Protein AF-A0AAN6KWV3-F1 (afdb_monomer_lite)

Organism: NCBI:txid329885

Structure (mmCIF, N/CA/C/O backbone):
data_AF-A0AAN6KWV3-F1
#
_entry.id   AF-A0AAN6KWV3-F1
#
loop_
_atom_site.group_PDB
_atom_site.id
_atom_site.type_symbol
_atom_site.label_atom_id
_atom_site.label_alt_id
_atom_site.label_comp_id
_atom_site.label_asym_id
_atom_site.label_entity_id
_atom_site.label_seq_id
_atom_site.pdbx_PDB_ins_code
_atom_site.Cartn_x
_atom_site.Cartn_y
_atom_site.Cartn_z
_atom_site.occupancy
_atom_site.B_iso_or_equiv
_atom_site.auth_seq_id
_atom_site.auth_comp_id
_atom_site.auth_asym_id
_atom_site.auth_atom_id
_atom_site.pdbx_PDB_model_num
ATOM 1 N N . MET A 1 1 ? -2.845 -35.003 22.340 1.00 25.08 1 MET A N 1
ATOM 2 C CA . MET A 1 1 ? -4.164 -34.963 21.671 1.00 25.08 1 MET A CA 1
ATOM 3 C C . MET A 1 1 ? -4.259 -33.627 20.960 1.00 25.08 1 MET A C 1
ATOM 5 O O . MET A 1 1 ? -3.957 -32.627 21.593 1.00 25.08 1 MET A O 1
ATOM 9 N N . SER A 1 2 ? -4.572 -33.605 19.666 1.00 23.56 2 SER A N 1
ATOM 10 C CA . SER A 1 2 ? -4.627 -32.382 18.855 1.00 23.56 2 SER A CA 1
ATOM 11 C C . SER A 1 2 ? -6.036 -31.783 18.853 1.00 23.56 2 SER A C 1
ATOM 13 O O . SER A 1 2 ? -7.007 -32.484 18.571 1.00 23.56 2 SER A O 1
ATOM 15 N N . ALA A 1 3 ? -6.149 -30.488 19.152 1.00 20.36 3 ALA A N 1
ATOM 16 C CA . ALA A 1 3 ? -7.398 -29.748 18.998 1.00 20.36 3 ALA A CA 1
ATOM 17 C C . ALA A 1 3 ? -7.670 -29.451 17.504 1.00 20.36 3 ALA A C 1
ATOM 19 O O . ALA A 1 3 ? -6.722 -29.215 16.749 1.00 20.36 3 ALA A O 1
ATOM 20 N N . PRO A 1 4 ? -8.935 -29.469 17.043 1.00 21.05 4 PRO A N 1
ATOM 21 C CA . PRO A 1 4 ? -9.258 -29.260 15.635 1.00 21.05 4 PRO A CA 1
ATOM 22 C C . PRO A 1 4 ? -9.296 -27.769 15.272 1.00 21.05 4 PRO A C 1
ATOM 24 O O . PRO A 1 4 ? -10.223 -27.056 15.656 1.00 21.05 4 PRO A O 1
ATOM 27 N N . PHE A 1 5 ? -8.344 -27.315 14.452 1.00 26.03 5 PHE A N 1
ATOM 28 C CA . PHE A 1 5 ? -8.403 -25.996 13.811 1.00 26.03 5 PHE A CA 1
ATOM 29 C C . PHE A 1 5 ? -9.697 -25.859 12.987 1.00 26.03 5 PHE A C 1
ATOM 31 O O . PHE A 1 5 ? -9.907 -26.586 12.014 1.00 26.03 5 PHE A O 1
ATOM 38 N N . ARG A 1 6 ? -10.572 -24.920 13.369 1.00 21.39 6 ARG A N 1
ATOM 39 C CA . ARG A 1 6 ? -11.833 -24.613 12.672 1.00 21.39 6 ARG A CA 1
ATOM 40 C C . ARG A 1 6 ? -11.793 -23.227 12.031 1.00 21.39 6 ARG A C 1
ATOM 42 O O . ARG A 1 6 ? -12.441 -22.298 12.502 1.00 21.39 6 ARG A O 1
ATOM 49 N N . THR A 1 7 ? -11.098 -23.099 10.906 1.00 28.94 7 THR A N 1
ATOM 50 C CA . THR A 1 7 ? -11.314 -21.953 10.014 1.00 28.94 7 THR A CA 1
ATOM 51 C C . THR A 1 7 ? -12.609 -22.157 9.220 1.00 28.94 7 THR A C 1
ATOM 53 O O . THR A 1 7 ? -12.796 -23.178 8.554 1.00 28.94 7 THR A O 1
ATOM 56 N N . ARG A 1 8 ? -13.538 -21.196 9.302 1.00 24.11 8 ARG A N 1
ATOM 57 C CA . ARG A 1 8 ? -14.646 -21.075 8.338 1.00 24.11 8 ARG A CA 1
ATOM 58 C C . ARG A 1 8 ? -14.167 -20.275 7.127 1.00 24.11 8 ARG A C 1
ATOM 60 O O . ARG A 1 8 ? -13.301 -19.418 7.255 1.00 24.11 8 ARG A O 1
ATOM 67 N N . SER A 1 9 ? -14.699 -20.597 5.952 1.00 27.50 9 SER A N 1
ATOM 68 C CA . SER A 1 9 ? -14.242 -20.043 4.679 1.00 27.50 9 SER A CA 1
ATOM 69 C C . SER A 1 9 ? -14.632 -18.575 4.504 1.00 27.50 9 SER A C 1
ATOM 71 O O . SER A 1 9 ? -15.796 -18.210 4.667 1.00 27.50 9 SER A O 1
ATOM 73 N N . SER A 1 10 ? -13.683 -17.761 4.042 1.00 28.86 10 SER A N 1
ATOM 74 C CA . SER A 1 10 ? -13.902 -16.420 3.480 1.00 28.86 10 SER A CA 1
ATOM 75 C C . SER A 1 10 ? -14.487 -16.500 2.059 1.00 28.86 10 SER A C 1
ATOM 77 O O . SER A 1 10 ? -14.008 -15.859 1.123 1.00 28.86 10 SER A O 1
ATOM 79 N N . THR A 1 11 ? -15.523 -17.332 1.895 1.00 28.42 11 THR A N 1
ATOM 80 C CA . THR A 1 11 ? -16.142 -17.704 0.608 1.00 28.42 11 THR A CA 1
ATOM 81 C C . THR A 1 11 ? -16.482 -16.460 -0.215 1.00 28.42 11 THR A C 1
ATOM 83 O O . THR A 1 11 ? -16.059 -16.353 -1.361 1.00 28.42 11 THR A O 1
ATOM 86 N N . ASN A 1 12 ? -17.074 -15.447 0.436 1.00 29.11 12 ASN A N 1
ATOM 87 C CA . ASN A 1 12 ? -17.401 -14.139 -0.136 1.00 29.11 12 ASN A CA 1
ATOM 88 C C . ASN A 1 12 ? -16.248 -13.491 -0.927 1.00 29.11 12 ASN A C 1
ATOM 90 O O . ASN A 1 12 ? -16.492 -12.924 -1.989 1.00 29.11 12 ASN A O 1
ATOM 94 N N . PHE A 1 13 ? -15.002 -13.561 -0.444 1.00 30.19 13 PHE A N 1
ATOM 95 C CA . PHE A 1 13 ? -13.871 -12.879 -1.084 1.00 30.19 13 PHE A CA 1
ATOM 96 C C . PHE A 1 13 ? -13.353 -13.635 -2.315 1.00 30.19 13 PHE A C 1
ATOM 98 O O . PHE A 1 13 ? -13.108 -13.023 -3.355 1.00 30.19 13 PHE A O 1
ATOM 105 N N . VAL A 1 14 ? -13.241 -14.966 -2.230 1.00 31.20 14 VAL A N 1
ATOM 106 C CA . VAL A 1 14 ? -12.857 -15.809 -3.378 1.00 31.20 14 VAL A CA 1
ATOM 107 C C . VAL A 1 14 ? -13.941 -15.743 -4.457 1.00 31.20 14 VAL A C 1
ATOM 109 O O . VAL A 1 14 ? -13.634 -15.471 -5.620 1.00 31.20 14 VAL A O 1
ATOM 112 N N . ASP A 1 15 ? -15.208 -15.877 -4.059 1.00 27.94 15 ASP A N 1
ATOM 113 C CA . ASP A 1 15 ? -16.362 -15.793 -4.952 1.00 27.94 15 ASP A CA 1
ATOM 114 C C . ASP A 1 15 ? -16.468 -14.408 -5.609 1.00 27.94 15 ASP A C 1
ATOM 116 O O . ASP A 1 15 ? -16.688 -14.328 -6.817 1.00 27.94 15 ASP A O 1
ATOM 120 N N . MET A 1 16 ? -16.241 -13.305 -4.877 1.00 27.42 16 MET A N 1
ATOM 121 C CA . MET A 1 16 ? -16.195 -11.956 -5.464 1.00 27.42 16 MET A CA 1
ATOM 122 C C . MET A 1 16 ? -15.066 -11.804 -6.487 1.00 27.42 16 MET A C 1
ATOM 124 O O . MET A 1 16 ? -15.313 -11.322 -7.596 1.00 27.42 16 MET A O 1
ATOM 128 N N . CYS A 1 17 ? -13.838 -12.206 -6.144 1.00 28.77 17 CYS A N 1
ATOM 129 C CA . CYS A 1 17 ? -12.692 -12.083 -7.042 1.00 28.77 17 CYS A CA 1
ATOM 130 C C . CYS A 1 17 ? -12.889 -12.891 -8.333 1.00 28.77 17 CYS A C 1
ATOM 132 O O . CYS A 1 17 ? -12.623 -12.374 -9.423 1.00 28.77 17 CYS A O 1
ATOM 134 N N . VAL A 1 18 ? -13.405 -14.122 -8.247 1.00 32.72 18 VAL A N 1
ATOM 135 C CA . VAL A 1 18 ? -13.642 -14.944 -9.442 1.00 32.72 18 VAL A CA 1
ATOM 136 C C . VAL A 1 18 ? -14.901 -14.514 -10.201 1.00 32.72 18 VAL A C 1
ATOM 138 O O . VAL A 1 18 ? -14.870 -14.481 -11.429 1.00 32.72 18 VAL A O 1
ATOM 141 N N . ALA A 1 19 ? -15.978 -14.083 -9.536 1.00 27.95 19 ALA A N 1
ATOM 142 C CA . ALA A 1 19 ? -17.151 -13.535 -10.223 1.00 27.95 19 ALA A CA 1
ATOM 143 C C . ALA A 1 19 ? -16.825 -12.240 -10.990 1.00 27.95 19 ALA A C 1
ATOM 145 O O . ALA A 1 19 ? -17.370 -12.018 -12.073 1.00 27.95 19 ALA A O 1
ATOM 146 N N . ALA A 1 20 ? -15.913 -11.405 -10.478 1.00 27.39 20 ALA A N 1
ATOM 147 C CA . ALA A 1 20 ? -15.406 -10.235 -11.195 1.00 27.39 20 ALA A CA 1
ATOM 148 C C . ALA A 1 20 ? -14.573 -10.624 -12.434 1.00 27.39 20 ALA A C 1
ATOM 150 O O . ALA A 1 20 ? -14.723 -10.003 -13.486 1.00 27.39 20 ALA A O 1
ATOM 151 N N . LEU A 1 21 ? -13.746 -11.674 -12.342 1.00 30.25 21 LEU A N 1
ATOM 152 C CA . LEU A 1 21 ? -12.979 -12.209 -13.477 1.00 30.25 21 LEU A CA 1
ATOM 153 C C . LEU A 1 21 ? -13.886 -12.848 -14.547 1.00 30.25 21 LEU A C 1
ATOM 155 O O . LEU A 1 21 ? -13.752 -12.544 -15.732 1.00 30.25 21 LEU A O 1
ATOM 159 N N . MET A 1 22 ? -14.841 -13.690 -14.142 1.00 30.30 22 MET A N 1
ATOM 160 C CA . MET A 1 22 ? -15.710 -14.444 -15.056 1.00 30.30 22 MET A CA 1
ATOM 161 C C . MET A 1 22 ? -16.705 -13.565 -15.824 1.00 30.30 22 MET A C 1
ATOM 163 O O . MET A 1 22 ? -17.039 -13.882 -16.962 1.00 30.30 22 MET A O 1
ATOM 167 N N . ARG A 1 23 ? -17.124 -12.412 -15.279 1.00 30.92 23 ARG A N 1
ATOM 168 C CA . ARG A 1 23 ? -17.976 -11.438 -16.000 1.00 30.92 23 ARG A CA 1
ATOM 169 C C . ARG A 1 23 ? -17.324 -10.847 -17.262 1.00 30.92 23 ARG A C 1
ATOM 171 O O . ARG A 1 23 ? -18.017 -10.196 -18.039 1.00 30.92 23 ARG A O 1
ATOM 178 N N . GLY A 1 24 ? -16.023 -11.062 -17.473 1.00 28.41 24 GLY A N 1
ATOM 179 C CA . GLY A 1 24 ? -15.301 -10.681 -18.691 1.00 28.41 24 GLY A CA 1
ATOM 180 C C . GLY A 1 24 ? -15.072 -11.810 -19.706 1.00 28.41 24 GLY A C 1
ATOM 181 O O . GLY A 1 24 ? -14.440 -11.549 -20.730 1.00 28.41 24 GLY A O 1
ATOM 182 N N . VAL A 1 25 ? -15.527 -13.044 -19.444 1.00 26.61 25 VAL A N 1
ATOM 183 C CA . VAL A 1 25 ? -15.195 -14.229 -20.258 1.00 26.61 25 VAL A CA 1
ATOM 184 C C . VAL A 1 25 ? -16.461 -14.938 -20.742 1.00 26.61 25 VAL A C 1
ATOM 186 O O . VAL A 1 25 ? -17.114 -15.660 -19.995 1.00 26.61 25 VAL A O 1
ATOM 189 N N . ASP A 1 26 ? -16.780 -14.777 -22.026 1.00 25.11 26 ASP A N 1
ATOM 190 C CA . ASP A 1 26 ? -17.778 -15.612 -22.698 1.00 25.11 26 ASP A CA 1
ATOM 191 C C . ASP A 1 26 ? -17.198 -17.016 -22.950 1.00 25.11 26 ASP A C 1
ATOM 193 O O . ASP A 1 26 ? -16.242 -17.190 -23.711 1.00 25.11 26 ASP A O 1
ATOM 197 N N . LEU A 1 27 ? -17.780 -18.016 -22.285 1.00 28.33 27 LEU A N 1
ATOM 198 C CA . LEU A 1 27 ? -17.386 -19.425 -22.352 1.00 28.33 27 LEU A CA 1
ATOM 199 C C . LEU A 1 27 ? -18.223 -20.240 -23.366 1.00 28.33 27 LEU A C 1
ATOM 201 O O . LEU A 1 27 ? -18.136 -21.467 -23.375 1.00 28.33 27 LEU A O 1
ATOM 205 N N . SER A 1 28 ? -19.044 -19.598 -24.210 1.00 25.00 28 SER A N 1
ATOM 206 C CA . SER A 1 28 ? -20.184 -20.241 -24.891 1.00 25.00 28 SER A CA 1
ATOM 207 C C . SER A 1 28 ? -20.165 -20.252 -26.436 1.00 25.00 28 SER A C 1
ATOM 209 O O . SER A 1 28 ? -21.210 -20.109 -27.069 1.00 25.00 28 SER A O 1
ATOM 211 N N . SER A 1 29 ? -19.012 -20.464 -27.099 1.00 23.08 29 SER A N 1
ATOM 212 C CA . SER A 1 29 ? -18.981 -20.621 -28.580 1.00 23.08 29 SER A CA 1
ATOM 213 C C . SER A 1 29 ? -17.796 -21.394 -29.193 1.00 23.08 29 SER A C 1
ATOM 215 O O . SER A 1 29 ? -16.668 -20.896 -29.245 1.00 23.08 29 SER A O 1
ATOM 217 N N . PRO A 1 30 ? -18.081 -22.571 -29.782 1.00 23.31 30 PRO A N 1
ATOM 218 C CA . PRO A 1 30 ? -17.544 -22.987 -31.096 1.00 23.31 30 PRO A CA 1
ATOM 219 C C . PRO A 1 30 ? -18.640 -23.615 -32.016 1.00 23.31 30 PRO A C 1
ATOM 221 O O . PRO A 1 30 ? -19.691 -23.974 -31.486 1.00 23.31 30 PRO A O 1
ATOM 224 N N . PRO A 1 31 ? -18.435 -23.863 -33.341 1.00 31.06 31 PRO A N 1
ATOM 225 C CA . PRO A 1 31 ? -17.299 -23.521 -34.221 1.00 31.06 31 PRO A CA 1
ATOM 226 C C . PRO A 1 31 ? -17.649 -22.877 -35.611 1.00 31.06 31 PRO A C 1
ATOM 228 O O . PRO A 1 31 ? -18.510 -23.369 -36.327 1.00 31.06 31 PRO A O 1
ATOM 231 N N . ILE A 1 32 ? -16.816 -21.920 -36.072 1.00 22.83 32 ILE A N 1
ATOM 232 C CA . ILE A 1 32 ? -16.518 -21.544 -37.495 1.00 22.83 32 ILE A CA 1
ATOM 233 C C . ILE A 1 32 ? -17.623 -20.832 -38.350 1.00 22.83 32 ILE A C 1
ATOM 235 O O . ILE A 1 32 ? -18.804 -21.140 -38.272 1.00 22.83 32 ILE A O 1
ATOM 239 N N . THR A 1 33 ? -17.174 -19.957 -39.280 1.00 19.20 33 THR A N 1
ATOM 240 C CA . THR A 1 33 ? -17.884 -19.296 -40.427 1.00 19.20 33 THR A CA 1
ATOM 241 C C . THR A 1 33 ? -18.504 -17.907 -40.134 1.00 19.20 33 THR A C 1
ATOM 243 O O . THR A 1 33 ? -19.540 -17.810 -39.496 1.00 19.20 33 THR A O 1
ATOM 246 N N . LEU A 1 34 ? -17.806 -16.785 -40.405 1.00 20.34 34 LEU A N 1
ATOM 247 C CA . LEU A 1 34 ? -17.826 -15.955 -41.648 1.00 20.34 34 LEU A CA 1
ATOM 248 C C . LEU A 1 34 ? -19.203 -15.344 -41.993 1.00 20.34 34 LEU A C 1
ATOM 250 O O . LEU A 1 34 ? -20.150 -16.074 -42.257 1.00 20.34 34 LEU A O 1
ATOM 254 N N . THR A 1 35 ? -19.360 -14.013 -42.069 1.00 20.00 35 THR A N 1
ATOM 255 C CA . THR A 1 35 ? -19.147 -13.159 -43.279 1.00 20.00 35 THR A CA 1
ATOM 256 C C . THR A 1 35 ? -19.305 -11.678 -42.836 1.00 20.00 35 THR A C 1
ATOM 258 O O . THR A 1 35 ? -20.162 -11.408 -42.003 1.00 20.00 35 THR A O 1
ATOM 261 N N . LEU A 1 36 ? -18.363 -10.748 -43.095 1.00 19.75 36 LEU A N 1
ATOM 262 C CA . LEU A 1 36 ? -18.353 -9.722 -44.179 1.00 19.75 36 LEU A CA 1
ATOM 263 C C . LEU A 1 36 ? -19.714 -9.014 -44.422 1.00 19.75 36 LEU A C 1
ATOM 265 O O . LEU A 1 36 ? -20.759 -9.637 -44.328 1.00 19.75 36 LEU A O 1
ATOM 269 N N . ILE A 1 37 ? -19.815 -7.719 -44.750 1.00 20.75 37 ILE A N 1
ATOM 270 C CA . ILE A 1 37 ? -18.869 -6.683 -45.243 1.00 20.75 37 ILE A CA 1
ATOM 271 C C . ILE A 1 37 ? -19.105 -5.366 -44.425 1.00 20.75 37 ILE A C 1
ATOM 273 O O . ILE A 1 37 ? -19.799 -5.436 -43.419 1.00 20.75 37 ILE A O 1
ATOM 277 N N . SER A 1 38 ? -18.620 -4.132 -44.670 1.00 20.22 38 SER A N 1
ATOM 278 C CA . SER A 1 38 ? -17.732 -3.447 -45.648 1.00 20.22 38 SER A CA 1
ATOM 279 C C . SER A 1 38 ? -17.302 -2.075 -45.073 1.00 20.22 38 SER A C 1
ATOM 281 O O . SER A 1 38 ? -18.041 -1.509 -44.273 1.00 20.22 38 SER A O 1
ATOM 283 N N . GLY A 1 39 ? -16.189 -1.482 -45.538 1.00 19.47 39 GLY A N 1
ATOM 284 C CA . GLY A 1 39 ? -15.816 -0.091 -45.204 1.00 19.47 39 GLY A CA 1
ATOM 285 C C . GLY A 1 39 ? -14.337 0.235 -45.448 1.00 19.47 39 GLY A C 1
ATOM 286 O O . GLY A 1 39 ? -13.540 0.213 -44.516 1.00 19.47 39 GLY A O 1
ATOM 287 N N . ALA A 1 40 ? -13.951 0.506 -46.697 1.00 18.92 40 ALA A N 1
ATOM 288 C CA . ALA A 1 40 ? -12.553 0.742 -47.067 1.00 18.92 40 ALA A CA 1
ATOM 289 C C . ALA A 1 40 ? -12.189 2.235 -47.111 1.00 18.92 40 ALA A C 1
ATOM 291 O O . ALA A 1 40 ? -12.933 3.022 -47.689 1.00 18.92 40 ALA A O 1
ATOM 292 N N . LEU A 1 41 ? -10.991 2.587 -46.626 1.00 20.38 41 LEU A N 1
ATOM 293 C CA . LEU A 1 41 ? -10.025 3.387 -47.395 1.00 20.38 41 LEU A CA 1
ATOM 294 C C . LEU A 1 41 ? -8.623 3.360 -46.763 1.00 20.38 41 LEU A C 1
ATOM 296 O O . LEU A 1 41 ? -8.437 3.028 -45.595 1.00 20.38 41 LEU A O 1
ATOM 300 N N . SER A 1 42 ? -7.620 3.664 -47.582 1.00 20.86 42 SER A N 1
ATOM 301 C CA . SER A 1 42 ? -6.195 3.516 -47.279 1.00 20.86 42 SER A CA 1
ATOM 302 C C . SER A 1 42 ? -5.562 4.756 -46.647 1.00 20.86 42 SER A C 1
ATOM 304 O O . SER A 1 42 ? -5.818 5.871 -47.094 1.00 20.86 42 SER A O 1
ATOM 306 N N . SER A 1 43 ? -4.562 4.564 -45.784 1.00 21.22 43 SER A N 1
ATOM 307 C CA . SER A 1 43 ? -3.223 5.143 -46.021 1.00 21.22 43 SER A CA 1
ATOM 308 C C . SER A 1 43 ? -2.178 4.580 -45.051 1.00 21.22 43 SER A C 1
ATOM 310 O O . SER A 1 43 ? -2.474 4.249 -43.906 1.00 21.22 43 SER A O 1
ATOM 312 N N . SER A 1 44 ? -0.934 4.458 -45.520 1.00 28.25 44 SER A N 1
ATOM 313 C CA . SER A 1 44 ? 0.187 4.012 -44.690 1.00 28.25 44 SER A CA 1
ATOM 314 C C . SER A 1 44 ? 0.779 5.179 -43.902 1.00 28.25 44 SER A C 1
ATOM 316 O O . SER A 1 44 ? 1.340 6.104 -44.491 1.00 28.25 44 SER A O 1
ATOM 318 N N . ARG A 1 45 ? 0.724 5.102 -42.568 1.00 22.14 45 ARG A N 1
ATOM 319 C CA . ARG A 1 45 ? 1.682 5.767 -41.671 1.00 22.14 45 ARG A CA 1
ATOM 320 C C . ARG A 1 45 ? 2.012 4.841 -40.504 1.00 22.14 45 ARG A C 1
ATOM 322 O O . ARG A 1 45 ? 1.161 4.585 -39.657 1.00 22.14 45 ARG A O 1
ATOM 329 N N . ARG A 1 46 ? 3.266 4.383 -40.422 1.00 25.28 46 ARG A N 1
ATOM 330 C CA . ARG A 1 46 ? 3.821 3.860 -39.164 1.00 25.28 46 ARG A CA 1
ATOM 331 C C . ARG A 1 46 ? 3.915 5.030 -38.184 1.00 25.28 46 ARG A C 1
ATOM 333 O O . ARG A 1 46 ? 4.789 5.876 -38.336 1.00 25.28 46 ARG A O 1
ATOM 340 N N . ILE A 1 47 ? 3.020 5.088 -37.202 1.00 24.14 47 ILE A N 1
ATOM 341 C CA . ILE A 1 47 ? 3.140 6.018 -36.074 1.00 24.14 47 ILE A CA 1
ATOM 342 C C . ILE A 1 47 ? 3.847 5.269 -34.944 1.00 24.14 47 ILE A C 1
ATOM 344 O O . ILE A 1 47 ? 3.209 4.640 -34.105 1.00 24.14 47 ILE A O 1
ATOM 348 N N . SER A 1 48 ? 5.179 5.318 -34.941 1.00 27.31 48 SER A N 1
ATOM 349 C CA . SER A 1 48 ? 6.017 4.865 -33.826 1.00 27.31 48 SER A CA 1
ATOM 350 C C . SER A 1 48 ? 5.972 5.895 -32.690 1.00 27.31 48 SER A C 1
ATOM 352 O O . SER A 1 48 ? 6.923 6.644 -32.472 1.00 27.31 48 SER A O 1
ATOM 354 N N . GLY A 1 49 ? 4.816 5.993 -32.030 1.00 29.28 49 GLY A N 1
ATOM 355 C CA . GLY A 1 49 ? 4.578 6.879 -30.890 1.00 29.28 49 GLY A CA 1
ATOM 356 C C . GLY A 1 49 ? 4.652 6.104 -29.580 1.00 29.28 49 GLY A C 1
ATOM 357 O O . GLY A 1 49 ? 3.654 5.511 -29.176 1.00 29.28 49 GLY A O 1
ATOM 358 N N . TRP A 1 50 ? 5.826 6.114 -28.950 1.00 34.62 50 TRP A N 1
ATOM 359 C CA . TRP A 1 50 ? 6.123 5.425 -27.690 1.00 34.62 50 TRP A CA 1
ATOM 360 C C . TRP A 1 50 ? 5.390 6.050 -26.485 1.00 34.62 50 TRP A C 1
ATOM 362 O O . TRP A 1 50 ? 4.926 7.196 -26.545 1.00 34.62 50 TRP A O 1
ATOM 372 N N . ALA A 1 51 ? 5.277 5.296 -25.389 1.00 33.84 51 ALA A N 1
ATOM 373 C CA . ALA A 1 51 ? 4.706 5.753 -24.122 1.00 33.84 51 ALA A CA 1
ATOM 374 C C . ALA A 1 51 ? 5.767 5.645 -23.015 1.00 33.84 51 ALA A C 1
ATOM 376 O O . ALA A 1 51 ? 6.289 4.561 -22.752 1.00 33.84 51 ALA A O 1
ATOM 377 N N . ARG A 1 52 ? 6.101 6.781 -22.395 1.00 37.94 52 ARG A N 1
ATOM 378 C CA . ARG A 1 52 ? 7.164 6.909 -21.385 1.00 37.94 52 ARG A CA 1
ATOM 379 C C . ARG A 1 52 ? 6.526 7.114 -20.011 1.00 37.94 52 ARG A C 1
ATOM 381 O O . ARG A 1 52 ? 5.475 7.742 -19.920 1.00 37.94 52 ARG A O 1
ATOM 388 N N . CYS A 1 53 ? 7.103 6.558 -18.951 1.00 33.81 53 CYS A N 1
ATOM 389 C CA . CYS A 1 53 ? 6.340 6.278 -17.731 1.00 33.81 53 CYS A CA 1
ATOM 390 C C . CYS A 1 53 ? 7.189 6.457 -16.454 1.00 33.81 53 CYS A C 1
ATOM 392 O O . CYS A 1 53 ? 8.270 5.885 -16.377 1.00 33.81 53 CYS A O 1
ATOM 394 N N . VAL A 1 54 ? 6.731 7.227 -15.452 1.00 31.81 54 VAL A N 1
ATOM 395 C CA . VAL A 1 54 ? 7.513 7.548 -14.232 1.00 31.81 54 VAL A CA 1
ATOM 396 C C . VAL A 1 54 ? 6.929 6.827 -13.017 1.00 31.81 54 VAL A C 1
ATOM 398 O O . VAL A 1 54 ? 5.863 7.180 -12.514 1.00 31.81 54 VAL A O 1
ATOM 401 N N . ALA A 1 55 ? 7.637 5.815 -12.523 1.00 30.12 55 ALA A N 1
ATOM 402 C CA . ALA A 1 55 ? 7.128 4.868 -11.531 1.00 30.12 55 ALA A CA 1
ATOM 403 C C . ALA A 1 55 ? 7.356 5.298 -10.064 1.00 30.12 55 ALA A C 1
ATOM 405 O O . ALA A 1 55 ? 7.776 4.503 -9.227 1.00 30.12 55 ALA A O 1
ATOM 406 N N . ALA A 1 56 ? 7.051 6.556 -9.746 1.00 28.61 56 ALA A N 1
ATOM 407 C CA . ALA A 1 56 ? 7.134 7.104 -8.392 1.00 28.61 56 ALA A CA 1
ATOM 408 C C . ALA A 1 56 ? 5.966 6.617 -7.521 1.00 28.61 56 ALA A C 1
ATOM 410 O O . ALA A 1 56 ? 4.876 7.184 -7.603 1.00 28.61 56 ALA A O 1
ATOM 411 N N . VAL A 1 57 ? 6.187 5.554 -6.741 1.00 33.16 57 VAL A N 1
ATOM 412 C CA . VAL A 1 57 ? 5.135 4.717 -6.146 1.00 33.16 57 VAL A CA 1
ATOM 413 C C . VAL A 1 57 ? 5.073 4.805 -4.620 1.00 33.16 57 VAL A C 1
ATOM 415 O O . VAL A 1 57 ? 6.024 5.173 -3.937 1.00 33.16 57 VAL A O 1
ATOM 418 N N . ILE A 1 58 ? 3.901 4.475 -4.071 1.00 31.28 58 ILE A N 1
ATOM 419 C CA . ILE A 1 58 ? 3.636 4.419 -2.633 1.00 31.28 58 ILE A CA 1
ATOM 420 C C . ILE A 1 58 ? 2.984 3.068 -2.328 1.00 31.28 58 ILE A C 1
ATOM 422 O O . ILE A 1 58 ? 1.972 2.710 -2.928 1.00 31.28 58 ILE A O 1
ATOM 426 N N . GLY A 1 59 ? 3.618 2.277 -1.459 1.00 28.44 59 GLY A N 1
ATOM 427 C CA . GLY A 1 59 ? 3.264 0.876 -1.225 1.00 28.44 59 GLY A CA 1
ATOM 428 C C . GLY A 1 59 ? 2.145 0.725 -0.200 1.00 28.44 59 GLY A C 1
ATOM 429 O O . GLY A 1 59 ? 2.413 0.588 0.991 1.00 28.44 59 GLY A O 1
ATOM 430 N N . PHE A 1 60 ? 0.891 0.721 -0.655 1.00 34.00 60 PHE A N 1
ATOM 431 C CA . PHE A 1 60 ? -0.262 0.624 0.238 1.00 34.00 60 PHE A CA 1
ATOM 432 C C . PHE A 1 60 ? -0.521 -0.808 0.722 1.00 34.00 60 PHE A C 1
ATOM 434 O O . PHE A 1 60 ? -1.118 -1.619 0.009 1.00 34.00 60 PHE A O 1
ATOM 441 N N . VAL A 1 61 ? -0.210 -1.086 1.994 1.00 32.53 61 VAL A N 1
ATOM 442 C CA . VAL A 1 61 ? -0.833 -2.223 2.691 1.00 32.53 61 VAL A CA 1
ATOM 443 C C . VAL A 1 61 ? -2.349 -2.012 2.654 1.00 32.53 61 VAL A C 1
ATOM 445 O O . VAL A 1 61 ? -2.864 -0.984 3.105 1.00 32.53 61 VAL A O 1
ATOM 448 N N . SER A 1 62 ? -3.057 -2.963 2.047 1.00 32.03 62 SER A N 1
ATOM 449 C CA . SER A 1 62 ? -4.512 -2.929 1.929 1.00 32.03 62 SER A CA 1
ATOM 450 C C . SER A 1 62 ? -5.134 -3.706 3.081 1.00 32.03 62 SER A C 1
ATOM 452 O O . SER A 1 62 ? -4.797 -4.869 3.292 1.00 32.03 62 SER A O 1
ATOM 454 N N . THR A 1 63 ? -6.059 -3.075 3.801 1.00 33.50 63 THR A N 1
ATOM 455 C CA . THR A 1 63 ? -6.906 -3.764 4.778 1.00 33.50 63 THR A CA 1
ATOM 456 C C . THR A 1 63 ? -7.841 -4.736 4.047 1.00 33.50 63 THR A C 1
ATOM 458 O O . THR A 1 63 ? -8.459 -4.319 3.057 1.00 33.50 63 THR A O 1
ATOM 461 N N . PRO A 1 64 ? -8.009 -5.986 4.513 1.00 31.73 64 PRO A N 1
ATOM 462 C CA . PRO A 1 64 ? -9.120 -6.826 4.071 1.00 31.73 64 PRO A CA 1
ATOM 463 C C . PRO A 1 64 ? -10.473 -6.179 4.444 1.00 31.73 64 PRO A C 1
ATOM 465 O O . PRO A 1 64 ? -10.514 -5.269 5.278 1.00 31.73 64 PRO A O 1
ATOM 468 N N . PRO A 1 65 ? -11.595 -6.605 3.834 1.00 27.52 65 PRO A N 1
ATOM 469 C CA . PRO A 1 65 ? -12.918 -6.194 4.299 1.00 27.52 65 PRO A CA 1
ATOM 470 C C . PRO A 1 65 ? -13.170 -6.690 5.739 1.00 27.52 65 PRO A C 1
ATOM 472 O O . PRO A 1 65 ? -12.668 -7.755 6.104 1.00 27.52 65 PRO A O 1
ATOM 475 N N . PRO A 1 66 ? -13.953 -5.961 6.556 1.00 29.98 66 PRO A N 1
ATOM 476 C CA . PRO A 1 66 ? -14.225 -6.346 7.937 1.00 29.98 66 PRO A CA 1
ATOM 477 C C . PRO A 1 66 ? -15.209 -7.527 8.009 1.00 29.98 66 PRO A C 1
ATOM 479 O O . PRO A 1 66 ? -16.425 -7.339 7.995 1.00 29.98 66 PRO A O 1
ATOM 482 N N . GLU A 1 67 ? -14.683 -8.747 8.128 1.00 34.12 67 GLU A N 1
ATOM 483 C CA . GLU A 1 67 ? -15.443 -9.953 8.483 1.00 34.12 67 GLU A CA 1
ATOM 484 C C . GLU A 1 67 ? -14.811 -10.664 9.697 1.00 34.12 67 GLU A C 1
ATOM 486 O O . GLU A 1 67 ? -13.593 -10.704 9.848 1.00 34.12 67 GLU A O 1
ATOM 491 N N . SER A 1 68 ? -15.664 -11.270 10.536 1.00 34.44 68 SER A N 1
ATOM 492 C CA . SER A 1 68 ? -15.363 -12.031 11.772 1.00 34.44 68 SER A CA 1
ATOM 493 C C . SER A 1 68 ? -14.697 -11.291 12.950 1.00 34.44 68 SER A C 1
ATOM 495 O O . SER A 1 68 ? -13.491 -11.091 13.001 1.00 34.44 68 SER A O 1
ATOM 497 N N . VAL A 1 69 ? -15.505 -11.035 13.988 1.00 38.72 69 VAL A N 1
ATOM 498 C CA . VAL A 1 69 ? -15.042 -10.884 15.381 1.00 38.72 69 VAL A CA 1
ATOM 499 C C . VAL A 1 69 ? -14.689 -12.274 15.926 1.00 38.72 69 VAL A C 1
ATOM 501 O O . VAL A 1 69 ? -15.537 -13.169 15.886 1.00 38.72 69 VAL A O 1
ATOM 504 N N . PHE A 1 70 ? -13.479 -12.457 16.461 1.00 40.75 70 PHE A N 1
ATOM 505 C CA . PHE A 1 70 ? -13.031 -13.712 17.079 1.00 40.75 70 PHE A CA 1
ATOM 506 C C . PHE A 1 70 ? -13.065 -13.616 18.612 1.00 40.75 70 PHE A C 1
ATOM 508 O O . PHE A 1 70 ? -12.061 -13.350 19.261 1.00 40.75 70 PHE A O 1
ATOM 515 N N . GLY A 1 71 ? -14.248 -13.824 19.194 1.00 38.41 71 GLY A N 1
ATOM 516 C CA . GLY A 1 71 ? -14.439 -13.878 20.648 1.00 38.41 71 GLY A CA 1
ATOM 517 C C . GLY A 1 71 ? -14.158 -15.266 21.230 1.00 38.41 71 GLY A C 1
ATOM 518 O O . GLY A 1 71 ? -15.104 -15.984 21.546 1.00 38.41 71 GLY A O 1
ATOM 519 N N . ASP A 1 72 ? -12.882 -15.642 21.335 1.00 45.78 72 ASP A N 1
ATOM 520 C CA . ASP A 1 72 ? -12.412 -16.832 22.063 1.00 45.78 72 ASP A CA 1
ATOM 521 C C . ASP A 1 72 ? -10.987 -16.569 22.584 1.00 45.78 72 ASP A C 1
ATOM 523 O O . ASP A 1 72 ? -10.069 -16.366 21.784 1.00 45.78 72 ASP A O 1
ATOM 527 N N . ASP A 1 73 ? -10.802 -16.568 23.908 1.00 51.69 73 ASP A N 1
ATOM 528 C CA . ASP A 1 73 ? -9.590 -16.095 24.607 1.00 51.69 73 ASP A CA 1
ATOM 529 C C . ASP A 1 73 ? -8.312 -16.895 24.279 1.00 51.69 73 ASP A C 1
ATOM 531 O O . ASP A 1 73 ? -7.207 -16.512 24.665 1.00 51.69 73 ASP A O 1
ATOM 535 N N . GLN A 1 74 ? -8.440 -18.013 23.557 1.00 53.91 74 GLN A N 1
ATOM 536 C CA . GLN A 1 74 ? -7.315 -18.820 23.068 1.00 53.91 74 GLN A CA 1
ATOM 537 C C . GLN A 1 74 ? -6.860 -18.448 21.640 1.00 53.91 74 GLN A C 1
ATOM 539 O O . GLN A 1 74 ? -5.905 -19.035 21.130 1.00 53.91 74 GLN A O 1
ATOM 544 N N . THR A 1 75 ? -7.513 -17.484 20.977 1.00 56.91 75 THR A N 1
ATOM 545 C CA . THR A 1 75 ? -7.243 -17.120 19.574 1.00 56.91 75 THR A CA 1
ATOM 546 C C . THR A 1 75 ? -6.365 -15.871 19.457 1.00 56.91 75 THR A C 1
ATOM 548 O O . THR A 1 75 ? -6.855 -14.746 19.426 1.00 56.91 75 THR A O 1
ATOM 551 N N . THR A 1 76 ? -5.049 -16.048 19.313 1.00 64.81 76 THR A N 1
ATOM 552 C CA . THR A 1 76 ? -4.143 -14.935 18.975 1.00 64.81 76 THR A CA 1
ATOM 553 C C . THR A 1 76 ? -4.258 -14.565 17.493 1.00 64.81 76 THR A C 1
ATOM 555 O O . THR A 1 76 ? -3.790 -15.304 16.625 1.00 64.81 76 THR A O 1
ATOM 558 N N . VAL A 1 77 ? -4.834 -13.400 17.192 1.00 69.81 77 VAL A N 1
ATOM 559 C CA . VAL A 1 77 ? -4.833 -12.827 15.836 1.00 69.81 77 VAL A CA 1
ATOM 560 C C . VAL A 1 77 ? -3.444 -12.256 15.513 1.00 69.81 77 VAL A C 1
ATOM 562 O O . VAL A 1 77 ? -2.789 -11.662 16.368 1.00 69.81 77 VAL A O 1
ATOM 565 N N . ARG A 1 78 ? -2.975 -12.442 14.272 1.00 72.75 78 ARG A N 1
ATOM 566 C CA . ARG A 1 78 ? -1.715 -11.879 13.758 1.00 72.75 78 ARG A CA 1
ATOM 567 C C . ARG A 1 78 ? -1.985 -11.151 12.447 1.00 72.75 78 ARG A C 1
ATOM 569 O O . ARG A 1 78 ? -2.215 -11.785 11.420 1.00 72.75 78 ARG A O 1
ATOM 576 N N . GLU A 1 79 ? -1.963 -9.823 12.481 1.00 69.56 79 GLU A N 1
ATOM 577 C CA . GLU A 1 79 ? -2.225 -8.980 11.312 1.00 69.56 79 GLU A CA 1
ATOM 578 C C . GLU A 1 79 ? -0.952 -8.365 10.715 1.00 69.56 79 GLU A C 1
ATOM 580 O O . GLU A 1 79 ? 0.093 -8.309 11.355 1.00 69.56 79 GLU A O 1
ATOM 585 N N . GLN A 1 80 ? -1.054 -7.873 9.474 1.00 69.44 80 GLN A N 1
ATOM 586 C CA . GLN A 1 80 ? -0.073 -7.006 8.790 1.00 69.44 80 GLN A CA 1
ATOM 587 C C . GLN A 1 80 ? 1.373 -7.536 8.645 1.00 69.44 80 GLN A C 1
ATOM 589 O O . GLN A 1 80 ? 2.200 -6.863 8.028 1.00 69.44 80 GLN A O 1
ATOM 594 N N . PHE A 1 81 ? 1.658 -8.761 9.094 1.00 76.50 81 PHE A N 1
ATOM 595 C CA . PHE A 1 81 ? 2.963 -9.444 9.092 1.00 76.50 81 PHE A CA 1
ATOM 596 C C . PHE A 1 81 ? 3.686 -9.503 7.733 1.00 76.50 81 PHE A C 1
ATOM 598 O O . PHE A 1 81 ? 4.887 -9.747 7.685 1.00 76.50 81 PHE A O 1
ATOM 605 N N . LYS A 1 82 ? 2.995 -9.223 6.617 1.00 78.44 82 LYS A N 1
ATOM 606 C CA . LYS A 1 82 ? 3.611 -9.013 5.293 1.00 78.44 82 LYS A CA 1
ATOM 607 C C . LYS A 1 82 ? 4.647 -7.872 5.295 1.00 78.44 82 LYS A C 1
ATOM 609 O O . LYS A 1 82 ? 5.544 -7.884 4.457 1.00 78.44 82 LYS A O 1
ATOM 614 N N . LEU A 1 83 ? 4.532 -6.910 6.217 1.00 73.62 83 LEU A N 1
ATOM 615 C CA . LEU A 1 83 ? 5.541 -5.872 6.462 1.00 73.62 83 LEU A CA 1
ATOM 616 C C . LEU A 1 83 ? 6.841 -6.486 7.009 1.00 73.62 83 LEU A C 1
ATOM 618 O O . LEU A 1 83 ? 7.896 -6.341 6.404 1.00 73.62 83 LEU A O 1
ATOM 622 N N . THR A 1 84 ? 6.727 -7.265 8.084 1.00 76.44 84 THR A N 1
ATOM 623 C CA . THR A 1 84 ? 7.816 -7.939 8.813 1.00 76.44 84 THR A CA 1
ATOM 624 C C . THR A 1 84 ? 8.473 -9.098 8.031 1.00 76.44 84 THR A C 1
ATOM 626 O O . THR A 1 84 ? 9.429 -9.708 8.502 1.00 76.44 84 THR A O 1
ATOM 629 N N . LEU A 1 85 ? 8.000 -9.409 6.814 1.00 79.19 85 LEU A N 1
ATOM 630 C CA . LEU A 1 85 ? 8.702 -10.288 5.861 1.00 79.19 85 LEU A CA 1
ATOM 631 C C . LEU A 1 85 ? 9.964 -9.639 5.269 1.00 79.19 85 LEU A C 1
ATOM 633 O O . LEU A 1 85 ? 10.836 -10.355 4.764 1.00 79.19 85 LEU A O 1
ATOM 637 N N . ASP A 1 86 ? 10.051 -8.309 5.308 1.00 75.75 86 ASP A N 1
ATOM 638 C CA . ASP A 1 86 ? 11.246 -7.563 4.935 1.00 75.75 86 ASP A CA 1
ATOM 639 C C . ASP A 1 86 ? 12.148 -7.399 6.175 1.00 75.75 86 ASP A C 1
ATOM 641 O O . ASP A 1 86 ? 11.736 -6.733 7.125 1.00 75.75 86 ASP A O 1
ATOM 645 N N . PRO A 1 87 ? 13.353 -8.001 6.223 1.00 71.31 87 PRO A N 1
ATOM 646 C CA . PRO A 1 87 ? 14.221 -7.928 7.401 1.00 71.31 87 PRO A CA 1
ATOM 647 C C . PRO A 1 87 ? 14.830 -6.532 7.618 1.00 71.31 87 PRO A C 1
ATOM 649 O O . PRO A 1 87 ? 15.442 -6.290 8.656 1.00 71.31 87 PRO A O 1
ATOM 652 N N . GLU A 1 88 ? 14.680 -5.614 6.657 1.00 71.19 88 GLU A N 1
ATOM 653 C CA . GLU A 1 88 ? 15.068 -4.206 6.795 1.00 71.19 88 GLU A CA 1
ATOM 654 C C . GLU A 1 88 ? 13.943 -3.356 7.432 1.00 71.19 88 GLU A C 1
ATOM 656 O O . GLU A 1 88 ? 14.187 -2.222 7.850 1.00 71.19 88 GLU A O 1
ATOM 661 N N . TYR A 1 89 ? 12.718 -3.891 7.559 1.00 69.88 89 TYR A N 1
ATOM 662 C CA . TYR A 1 89 ? 11.593 -3.211 8.204 1.00 69.88 89 TYR A CA 1
ATOM 663 C C . TYR A 1 89 ? 11.602 -3.423 9.725 1.00 69.88 89 TYR A C 1
ATOM 665 O O . TYR A 1 89 ? 11.322 -4.513 10.224 1.00 69.88 89 TYR A O 1
ATOM 673 N N . GLN A 1 90 ? 11.891 -2.355 10.472 1.00 65.00 90 GLN A N 1
ATOM 674 C CA . GLN A 1 90 ? 11.769 -2.339 11.931 1.00 65.00 90 GLN A CA 1
ATOM 675 C C . GLN A 1 90 ? 10.309 -2.113 12.348 1.00 65.00 90 GLN A C 1
ATOM 677 O O . GLN A 1 90 ? 9.618 -1.263 11.784 1.00 65.00 90 GLN A O 1
ATOM 682 N N . ASP A 1 91 ? 9.848 -2.888 13.331 1.00 63.69 91 ASP A N 1
ATOM 683 C CA . ASP A 1 91 ? 8.441 -2.988 13.721 1.00 63.69 91 ASP A CA 1
ATOM 684 C C . ASP A 1 91 ? 8.299 -3.032 15.251 1.00 63.69 91 ASP A C 1
ATOM 686 O O . ASP A 1 91 ? 8.696 -4.006 15.897 1.00 63.69 91 ASP A O 1
ATOM 690 N N . ASP A 1 92 ? 7.695 -1.992 15.834 1.00 62.22 92 ASP A N 1
ATOM 691 C CA . ASP A 1 92 ? 7.479 -1.870 17.285 1.00 62.22 92 ASP A CA 1
ATOM 692 C C . ASP A 1 92 ? 6.574 -2.982 17.859 1.00 62.22 92 ASP A C 1
ATOM 694 O O . ASP A 1 92 ? 6.524 -3.183 19.072 1.00 62.22 92 ASP A O 1
ATOM 698 N N . ARG A 1 93 ? 5.868 -3.743 17.004 1.00 62.31 93 ARG A N 1
ATOM 699 C CA . ARG A 1 93 ? 4.992 -4.865 17.399 1.00 62.31 93 ARG A CA 1
ATOM 700 C C . ARG A 1 93 ? 5.752 -6.144 17.780 1.00 62.31 93 ARG A C 1
ATOM 702 O O . ARG A 1 93 ? 5.121 -7.158 18.076 1.00 62.31 93 ARG A O 1
ATOM 709 N N . GLY A 1 94 ? 7.088 -6.126 17.753 1.00 62.72 94 GLY A N 1
ATOM 710 C CA . GLY A 1 94 ? 7.942 -7.141 18.387 1.00 62.72 94 GLY A CA 1
ATOM 711 C C . GLY A 1 94 ? 7.856 -8.561 17.813 1.00 62.72 94 GLY A C 1
ATOM 712 O O . GLY A 1 94 ? 8.256 -9.506 18.487 1.00 62.72 94 GLY A O 1
ATOM 713 N N . SER A 1 95 ? 7.326 -8.729 16.599 1.00 71.12 95 SER A N 1
ATOM 714 C CA . SER A 1 95 ? 7.271 -10.023 15.900 1.00 71.12 95 SER A CA 1
ATOM 715 C C . SER A 1 95 ? 8.558 -10.263 15.109 1.00 71.12 95 SER A C 1
ATOM 717 O O . SER A 1 95 ? 9.080 -9.334 14.495 1.00 71.12 95 SER A O 1
ATOM 719 N N . THR A 1 96 ? 9.069 -11.495 15.090 1.00 81.56 96 THR A N 1
ATOM 720 C CA . THR A 1 96 ? 10.292 -11.826 14.337 1.00 81.56 96 THR A CA 1
ATOM 721 C C . THR A 1 96 ? 10.029 -12.058 12.846 1.00 81.56 96 THR A C 1
ATOM 723 O O . THR A 1 96 ? 8.916 -12.378 12.417 1.00 81.56 96 THR A O 1
ATOM 726 N N . TRP A 1 97 ? 11.085 -11.935 12.038 1.00 82.62 97 TRP A N 1
ATOM 727 C CA . TRP A 1 97 ? 11.062 -12.239 10.604 1.00 82.62 97 TRP A CA 1
ATOM 728 C C . TRP A 1 97 ? 10.750 -13.723 10.339 1.00 82.62 97 TRP A C 1
ATOM 730 O O . TRP A 1 97 ? 9.995 -14.061 9.425 1.00 82.62 97 TRP A O 1
ATOM 740 N N . GLU A 1 98 ? 11.277 -14.618 11.175 1.00 84.50 98 GLU A N 1
ATOM 741 C CA . GLU A 1 98 ? 10.998 -16.054 11.166 1.00 84.50 98 GLU A CA 1
ATOM 742 C C . GLU A 1 98 ? 9.510 -16.353 11.407 1.00 84.50 98 GLU A C 1
ATOM 744 O O . GLU A 1 98 ? 8.902 -17.103 10.638 1.00 84.50 98 GLU A O 1
ATOM 749 N N . GLU A 1 99 ? 8.902 -15.738 12.426 1.00 87.12 99 GLU A N 1
ATOM 750 C CA . GLU A 1 99 ? 7.468 -15.875 12.715 1.00 87.12 99 GLU A CA 1
ATOM 751 C C . GLU A 1 99 ? 6.601 -15.326 11.578 1.00 87.12 99 GLU A C 1
ATOM 753 O O . GLU A 1 99 ? 5.683 -16.006 11.121 1.00 87.12 99 GLU A O 1
ATOM 758 N N . ALA A 1 100 ? 6.927 -14.139 11.057 1.00 86.12 100 ALA A N 1
ATOM 759 C CA . ALA A 1 100 ? 6.206 -13.533 9.940 1.00 86.12 100 ALA A CA 1
ATOM 760 C C . ALA A 1 100 ? 6.216 -14.426 8.687 1.00 86.12 100 ALA A C 1
ATOM 762 O O . ALA A 1 100 ? 5.207 -14.539 7.982 1.00 86.12 100 ALA A O 1
ATOM 763 N N . ARG A 1 101 ? 7.335 -15.120 8.428 1.00 89.50 101 ARG A N 1
ATOM 764 C CA . ARG A 1 101 ? 7.440 -16.125 7.360 1.00 89.50 101 ARG A CA 1
ATOM 765 C C . ARG A 1 101 ? 6.586 -17.356 7.634 1.00 89.50 101 ARG A C 1
ATOM 767 O O . ARG A 1 101 ? 5.935 -17.828 6.703 1.00 89.50 101 ARG A O 1
ATOM 774 N N . GLN A 1 102 ? 6.551 -17.853 8.868 1.00 90.69 102 GLN A N 1
ATOM 775 C CA . GLN A 1 102 ? 5.689 -18.977 9.234 1.00 90.69 102 GLN A CA 1
ATOM 776 C C . GLN A 1 102 ? 4.206 -18.618 9.041 1.00 90.69 102 GLN A C 1
ATOM 778 O O . GLN A 1 102 ? 3.494 -19.326 8.333 1.00 90.69 102 GLN A O 1
ATOM 783 N N . TRP A 1 103 ? 3.759 -17.461 9.542 1.00 89.31 103 TRP A N 1
ATOM 784 C CA . TRP A 1 103 ? 2.376 -16.999 9.369 1.00 89.31 103 TRP A CA 1
ATOM 785 C C . TRP A 1 103 ? 2.007 -16.785 7.894 1.00 89.31 103 TRP A C 1
ATOM 787 O O . TRP A 1 103 ? 0.898 -17.127 7.482 1.00 89.31 103 TRP A O 1
ATOM 797 N N . TYR A 1 104 ? 2.935 -16.293 7.064 1.00 90.19 104 TYR A N 1
ATOM 798 C CA . TYR A 1 104 ? 2.711 -16.178 5.619 1.00 90.19 104 TYR A CA 1
ATOM 799 C C . TYR A 1 104 ? 2.637 -17.541 4.916 1.00 90.19 104 TYR A C 1
ATOM 801 O O . TYR A 1 104 ? 1.814 -17.711 4.018 1.00 90.19 104 TYR A O 1
ATOM 809 N N . PHE A 1 105 ? 3.430 -18.528 5.341 1.00 92.19 105 PHE A N 1
ATOM 810 C CA . PHE A 1 105 ? 3.345 -19.904 4.844 1.00 92.19 105 PHE A CA 1
ATOM 811 C C . PHE A 1 105 ? 2.007 -20.567 5.211 1.00 92.19 105 PHE A C 1
ATOM 813 O O . PHE A 1 105 ? 1.352 -21.147 4.342 1.00 92.19 105 PHE A O 1
ATOM 820 N N . ASP A 1 106 ? 1.559 -20.431 6.459 1.00 89.62 106 ASP A N 1
ATOM 821 C CA . ASP A 1 106 ? 0.294 -21.007 6.933 1.00 89.62 106 ASP A CA 1
ATOM 822 C C . ASP A 1 106 ? -0.922 -20.339 6.266 1.00 89.62 106 ASP A C 1
ATOM 824 O O . ASP A 1 106 ? -1.861 -21.022 5.835 1.00 89.62 106 ASP A O 1
ATOM 828 N N . TYR A 1 107 ? -0.873 -19.012 6.094 1.00 90.25 107 TYR A N 1
ATOM 829 C CA . TYR A 1 107 ? -1.853 -18.246 5.320 1.00 90.25 107 TYR A CA 1
ATOM 830 C C . TYR A 1 107 ? -1.922 -18.722 3.864 1.00 90.25 107 TYR A C 1
ATOM 832 O O . TYR A 1 107 ? -3.009 -19.018 3.365 1.00 90.25 107 TYR A O 1
ATOM 840 N N . LEU A 1 108 ? -0.774 -18.837 3.186 1.00 91.44 108 LEU A N 1
ATOM 841 C CA . LEU A 1 108 ? -0.701 -19.281 1.793 1.00 91.44 108 LEU A CA 1
ATOM 842 C C . LEU A 1 108 ? -1.189 -20.721 1.617 1.00 91.44 108 LEU A C 1
ATOM 844 O O . LEU A 1 108 ? -1.926 -20.989 0.672 1.00 91.44 108 LEU A O 1
ATOM 848 N N . THR A 1 109 ? -0.852 -21.618 2.544 1.00 91.31 109 THR A N 1
ATOM 849 C CA . THR A 1 109 ? -1.309 -23.017 2.533 1.00 91.31 109 THR A CA 1
ATOM 850 C C . THR A 1 109 ? -2.830 -23.102 2.700 1.00 91.31 109 THR A C 1
ATOM 852 O O . THR A 1 109 ? -3.506 -23.870 2.011 1.00 91.31 109 THR A O 1
ATOM 855 N N . CYS A 1 110 ? -3.413 -22.269 3.571 1.00 91.19 110 CYS A N 1
ATOM 856 C CA . CYS A 1 110 ? -4.867 -22.157 3.680 1.00 91.19 110 CYS A CA 1
ATOM 857 C C . CYS A 1 110 ? -5.494 -21.571 2.406 1.00 91.19 110 CYS A C 1
ATOM 859 O O . CYS A 1 110 ? -6.480 -22.120 1.918 1.00 91.19 110 CYS A O 1
ATOM 861 N N . LEU A 1 111 ? -4.918 -20.504 1.845 1.00 89.62 111 LEU A N 1
ATOM 862 C CA . LEU A 1 111 ? -5.402 -19.859 0.623 1.00 89.62 111 LEU A CA 1
ATOM 863 C C . LEU A 1 111 ? -5.373 -20.813 -0.581 1.00 89.62 111 LEU A C 1
ATOM 865 O O . LEU A 1 111 ? -6.359 -20.889 -1.310 1.00 89.62 111 LEU A O 1
ATOM 869 N N . HIS A 1 112 ? -4.289 -21.575 -0.768 1.00 91.00 112 HIS A N 1
ATOM 870 C CA . HIS A 1 112 ? -4.176 -22.582 -1.829 1.00 91.00 112 HIS A CA 1
ATOM 871 C C . HIS A 1 112 ? -5.292 -23.623 -1.735 1.00 91.00 112 HIS A C 1
ATOM 873 O O . HIS A 1 112 ? -5.989 -23.862 -2.719 1.00 91.00 112 HIS A O 1
ATOM 879 N N . ARG A 1 113 ? -5.547 -24.154 -0.533 1.00 91.06 113 ARG A N 1
ATOM 880 C CA . ARG A 1 113 ? -6.621 -25.124 -0.284 1.00 91.06 113 ARG A CA 1
ATOM 881 C C . ARG A 1 113 ? -8.018 -24.568 -0.579 1.00 91.06 113 ARG A C 1
ATOM 883 O O . ARG A 1 113 ? -8.860 -25.301 -1.095 1.00 91.06 113 ARG A O 1
ATOM 890 N N . GLU A 1 114 ? -8.301 -23.305 -0.256 1.00 89.50 114 GLU A N 1
ATOM 891 C CA . GLU A 1 114 ? -9.603 -22.709 -0.594 1.00 89.50 114 GLU A CA 1
ATOM 892 C C . GLU A 1 114 ? -9.729 -22.401 -2.102 1.00 89.50 114 GLU A C 1
ATOM 894 O O . GLU A 1 114 ? -10.811 -22.579 -2.665 1.00 89.50 114 GLU A O 1
ATOM 899 N N . ILE A 1 115 ? -8.627 -22.054 -2.784 1.00 87.62 115 ILE A N 1
ATOM 900 C CA . ILE A 1 115 ? -8.575 -21.962 -4.254 1.00 87.62 115 ILE A CA 1
ATOM 901 C C . ILE A 1 115 ? -8.844 -23.335 -4.889 1.00 87.62 115 ILE A C 1
ATOM 903 O O . ILE A 1 115 ? -9.689 -23.429 -5.775 1.00 87.62 115 ILE A O 1
ATOM 907 N N . GLU A 1 116 ? -8.190 -24.407 -4.427 1.00 88.75 116 GLU A N 1
ATOM 908 C CA . GLU A 1 116 ? -8.421 -25.766 -4.937 1.00 88.75 116 GLU A CA 1
ATOM 909 C C . GLU A 1 116 ? -9.893 -26.179 -4.832 1.00 88.75 116 GLU A C 1
ATOM 911 O O . GLU A 1 116 ? -10.472 -26.629 -5.820 1.00 88.75 116 GLU A O 1
ATOM 916 N N . LYS A 1 117 ? -10.520 -25.973 -3.662 1.00 89.56 117 LYS A N 1
ATOM 917 C CA . LYS A 1 117 ? -11.948 -26.267 -3.443 1.00 89.56 117 LYS A CA 1
ATOM 918 C C . LYS A 1 117 ? -12.847 -25.516 -4.422 1.00 89.56 117 LYS A C 1
ATOM 920 O O . LYS A 1 117 ? -13.757 -26.117 -4.987 1.00 89.56 117 LYS A O 1
ATOM 925 N N . PHE A 1 118 ? -12.604 -24.216 -4.614 1.00 88.69 118 PHE A N 1
ATOM 926 C CA . PHE A 1 118 ? -13.374 -23.403 -5.557 1.00 88.69 118 PHE A CA 1
ATOM 927 C C . PHE A 1 118 ? -13.203 -23.912 -6.995 1.00 88.69 118 PHE A C 1
ATOM 929 O O . PHE A 1 118 ? -14.170 -23.989 -7.754 1.00 88.69 118 PHE A O 1
ATOM 936 N N . PHE A 1 119 ? -11.981 -24.270 -7.390 1.00 86.94 119 PHE A N 1
ATOM 937 C CA . PHE A 1 119 ? -11.703 -24.757 -8.739 1.00 86.94 119 PHE A CA 1
ATOM 938 C C . PHE A 1 119 ? -12.293 -26.160 -8.973 1.00 86.94 119 PHE A C 1
ATOM 940 O O . PHE A 1 119 ? -12.839 -26.401 -10.050 1.00 86.94 119 PHE A O 1
ATOM 947 N N . ASP A 1 120 ? -12.274 -27.051 -7.973 1.00 89.31 120 ASP A N 1
ATOM 948 C CA . ASP A 1 120 ? -12.903 -28.381 -8.035 1.00 89.31 120 ASP A CA 1
ATOM 949 C C . ASP A 1 120 ? -14.424 -28.306 -8.255 1.00 89.31 120 ASP A C 1
ATOM 951 O O . ASP A 1 120 ? -14.977 -29.148 -8.965 1.00 89.31 120 ASP A O 1
ATOM 955 N N . THR A 1 121 ? -15.105 -27.300 -7.694 1.00 91.69 121 THR A N 1
ATOM 956 C CA . THR A 1 121 ? -16.549 -27.089 -7.907 1.00 91.69 121 THR A CA 1
ATOM 957 C C . THR A 1 121 ? -16.870 -26.290 -9.170 1.00 91.69 121 THR A C 1
ATOM 959 O O . THR A 1 121 ? -17.900 -26.543 -9.796 1.00 91.69 121 THR A O 1
ATOM 962 N N . SER A 1 122 ? -16.014 -25.340 -9.559 1.00 88.69 122 SER A N 1
ATOM 963 C CA . SER A 1 122 ? -16.344 -24.330 -10.580 1.00 88.69 122 SER A CA 1
ATOM 964 C C . SER A 1 122 ? -15.737 -24.582 -11.962 1.00 88.69 122 SER A C 1
ATOM 966 O O . SER A 1 122 ? -16.235 -24.032 -12.945 1.00 88.69 122 SER A O 1
ATOM 968 N N . ILE A 1 123 ? -14.664 -25.377 -12.077 1.00 87.25 123 ILE A N 1
ATOM 969 C CA . ILE A 1 123 ? -13.935 -25.581 -13.340 1.00 87.25 123 ILE A CA 1
ATOM 970 C C . ILE A 1 123 ? -13.745 -27.086 -13.619 1.00 87.25 123 ILE A C 1
ATOM 972 O O . ILE A 1 123 ? -12.848 -27.729 -13.063 1.00 87.25 123 ILE A O 1
ATOM 976 N N . PRO A 1 124 ? -14.551 -27.679 -14.526 1.00 89.06 124 PRO A N 1
ATOM 977 C CA . PRO A 1 124 ? -14.478 -29.102 -14.842 1.00 89.06 124 PRO A CA 1
ATOM 978 C C . PRO A 1 124 ? -13.074 -29.556 -15.259 1.00 89.06 124 PRO A C 1
ATOM 980 O O . PRO A 1 124 ? -12.513 -29.076 -16.243 1.00 89.06 124 PRO A O 1
ATOM 983 N N . ARG A 1 125 ? -12.533 -30.545 -14.535 1.00 87.50 125 ARG A N 1
ATOM 984 C CA . ARG A 1 125 ? -11.210 -31.158 -14.771 1.00 87.50 125 ARG A CA 1
ATOM 985 C C . ARG A 1 125 ? -10.017 -30.189 -14.678 1.00 87.50 125 ARG A C 1
ATOM 987 O O . ARG A 1 125 ? -8.975 -30.481 -15.268 1.00 87.50 125 ARG A O 1
ATOM 994 N N . TRP A 1 126 ? -10.111 -29.086 -13.928 1.00 87.88 126 TRP A N 1
ATOM 995 C CA . TRP A 1 126 ? -9.017 -28.105 -13.803 1.00 87.88 126 TRP A CA 1
ATOM 996 C C . TRP A 1 126 ? -7.664 -28.720 -13.391 1.00 87.88 126 TRP A C 1
ATOM 998 O O . TRP A 1 126 ? -6.634 -28.311 -13.912 1.00 87.88 126 TRP A O 1
ATOM 1008 N N . ARG A 1 127 ? -7.661 -29.777 -12.560 1.00 87.62 127 ARG A N 1
ATOM 1009 C CA . ARG A 1 127 ? -6.460 -30.547 -12.159 1.00 87.62 127 ARG A CA 1
ATOM 1010 C C . ARG A 1 127 ? -5.719 -31.241 -13.318 1.00 87.62 127 ARG A C 1
ATOM 1012 O O . ARG A 1 127 ? -4.640 -31.785 -13.120 1.00 87.62 127 ARG A O 1
ATOM 1019 N N . SER A 1 128 ? -6.299 -31.250 -14.521 1.00 87.75 128 SER A N 1
ATOM 1020 C CA . SER A 1 128 ? -5.672 -31.726 -15.766 1.00 87.75 128 SER A CA 1
ATOM 1021 C C . SER A 1 128 ? -5.262 -30.597 -16.722 1.00 87.75 128 SER A C 1
ATOM 1023 O O . SER A 1 128 ? -4.800 -30.873 -17.828 1.00 87.75 128 SER A O 1
ATOM 1025 N N . MET A 1 129 ? -5.436 -29.339 -16.306 1.00 89.31 129 MET A N 1
ATOM 1026 C CA . MET A 1 129 ? -5.018 -28.143 -17.032 1.00 89.31 129 MET A CA 1
ATOM 1027 C C . MET A 1 129 ? -3.667 -27.644 -16.511 1.00 89.31 129 MET A C 1
ATOM 1029 O O . MET A 1 129 ? -3.308 -27.853 -15.353 1.00 89.31 129 MET A O 1
ATOM 1033 N N . ARG A 1 130 ? -2.950 -26.898 -17.355 1.00 89.62 130 ARG A N 1
ATOM 1034 C CA . ARG A 1 130 ? -1.770 -26.137 -16.933 1.00 89.62 130 ARG A CA 1
ATOM 1035 C C . ARG A 1 130 ? -2.215 -24.885 -16.182 1.00 89.62 130 ARG A C 1
ATOM 1037 O O . ARG A 1 130 ? -2.970 -24.086 -16.732 1.00 89.62 130 ARG A O 1
ATOM 1044 N N . VAL A 1 131 ? -1.731 -24.712 -14.955 1.00 90.00 131 VAL A N 1
ATOM 1045 C CA . VAL A 1 131 ? -2.103 -23.613 -14.053 1.00 90.00 131 VAL A CA 1
ATOM 1046 C C . VAL A 1 131 ? -0.865 -22.784 -13.735 1.00 90.00 131 VAL A C 1
ATOM 1048 O O . VAL A 1 131 ? 0.146 -23.313 -13.280 1.00 90.00 131 VAL A O 1
ATOM 1051 N N . GLU A 1 132 ? -0.940 -21.472 -13.951 1.00 89.75 132 GLU A N 1
ATOM 1052 C CA . GLU A 1 132 ? 0.133 -20.542 -13.599 1.00 89.75 132 GLU A CA 1
ATOM 1053 C C . GLU A 1 132 ? -0.350 -19.580 -12.509 1.00 89.75 132 GLU A C 1
ATOM 1055 O O . GLU A 1 132 ? -1.244 -18.765 -12.737 1.00 89.75 132 GLU A O 1
ATOM 1060 N N . TYR A 1 133 ? 0.243 -19.672 -11.319 1.00 90.62 133 TYR A N 1
ATOM 1061 C CA . TYR A 1 133 ? -0.039 -18.770 -10.208 1.00 90.62 133 TYR A CA 1
ATOM 1062 C C . TYR A 1 133 ? 0.905 -17.566 -10.281 1.00 90.62 133 TYR A C 1
ATOM 1064 O O . TYR A 1 133 ? 2.100 -17.668 -9.987 1.00 90.62 133 TYR A O 1
ATOM 1072 N N . SER A 1 134 ? 0.367 -16.422 -10.700 1.00 88.44 134 SER A N 1
ATOM 1073 C CA . SER A 1 134 ? 1.110 -15.167 -10.816 1.00 88.44 134 SER A CA 1
ATOM 1074 C C . SER A 1 134 ? 0.982 -14.348 -9.531 1.00 88.44 134 SER A C 1
ATOM 1076 O O . SER A 1 134 ? -0.114 -13.921 -9.174 1.00 88.44 134 SER A O 1
ATOM 1078 N N . PHE A 1 135 ? 2.106 -14.117 -8.852 1.00 90.06 135 PHE A N 1
ATOM 1079 C CA . PHE A 1 135 ? 2.194 -13.305 -7.638 1.00 90.06 135 PHE A CA 1
ATOM 1080 C C . PHE A 1 135 ? 2.840 -11.950 -7.939 1.00 90.06 135 PHE A C 1
ATOM 1082 O O . PHE A 1 135 ? 3.812 -11.865 -8.698 1.00 90.06 135 PHE A O 1
ATOM 1089 N N . SER A 1 136 ? 2.322 -10.893 -7.311 1.00 86.38 136 SER A N 1
ATOM 1090 C CA . SER A 1 136 ? 2.955 -9.575 -7.291 1.00 86.38 136 SER A CA 1
ATOM 1091 C C . SER A 1 136 ? 3.922 -9.426 -6.117 1.00 86.38 136 SER A C 1
ATOM 1093 O O . SER A 1 136 ? 3.738 -10.045 -5.069 1.00 86.38 136 SER A O 1
ATOM 1095 N N . THR A 1 137 ? 4.931 -8.571 -6.270 1.00 83.06 137 THR A N 1
ATOM 1096 C CA . THR A 1 137 ? 5.828 -8.171 -5.173 1.00 83.06 137 THR A CA 1
ATOM 1097 C C . THR A 1 137 ? 5.480 -6.771 -4.652 1.00 83.06 137 THR A C 1
ATOM 1099 O O . THR A 1 137 ? 5.269 -5.858 -5.455 1.00 83.06 137 THR A O 1
ATOM 1102 N N . PRO A 1 138 ? 5.454 -6.544 -3.326 1.00 75.25 138 PRO A N 1
ATOM 1103 C CA . PRO A 1 138 ? 5.442 -5.206 -2.752 1.00 75.25 138 PRO A CA 1
ATOM 1104 C C . PRO A 1 138 ? 6.521 -4.311 -3.340 1.00 75.25 138 PRO A C 1
ATOM 1106 O O . PRO A 1 138 ? 7.666 -4.717 -3.548 1.00 75.25 138 PRO A O 1
ATOM 1109 N N . THR A 1 139 ? 6.167 -3.052 -3.571 1.00 70.19 139 THR A N 1
ATOM 1110 C CA . THR A 1 139 ? 7.131 -2.079 -4.082 1.00 70.19 139 THR A CA 1
ATOM 1111 C C . THR A 1 139 ? 8.245 -1.772 -3.077 1.00 70.19 139 THR A C 1
ATOM 1113 O O . THR A 1 139 ? 9.362 -1.484 -3.493 1.00 70.19 139 THR A O 1
ATOM 1116 N N . THR A 1 140 ? 7.982 -1.916 -1.778 1.00 65.69 140 THR A N 1
ATOM 1117 C CA . THR A 1 140 ? 8.973 -1.749 -0.706 1.00 65.69 140 THR A CA 1
ATOM 1118 C C . THR A 1 140 ? 10.094 -2.791 -0.730 1.00 65.69 140 THR A C 1
ATOM 1120 O O . THR A 1 140 ? 11.204 -2.460 -0.332 1.00 65.69 140 THR A O 1
ATOM 1123 N N . TRP A 1 141 ? 9.858 -4.012 -1.230 1.00 75.50 141 TRP A N 1
ATOM 1124 C CA . TRP A 1 141 ? 10.874 -5.072 -1.231 1.00 75.50 141 TRP A CA 1
ATOM 1125 C C . TRP A 1 141 ? 12.014 -4.743 -2.211 1.00 75.50 141 TRP A C 1
ATOM 1127 O O . TRP A 1 141 ? 11.851 -4.821 -3.436 1.00 75.50 141 TRP A O 1
ATOM 1137 N 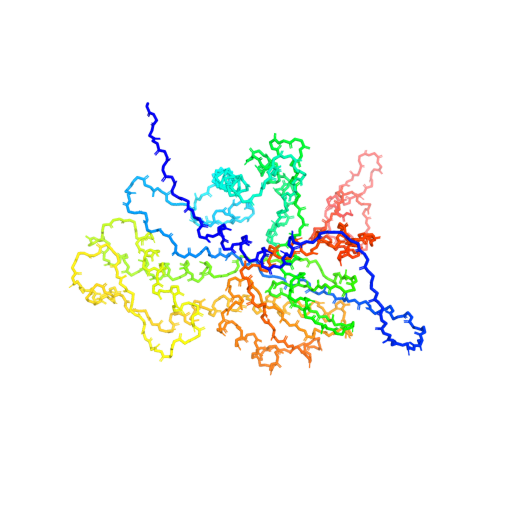N . LYS A 1 142 ? 13.180 -4.375 -1.665 1.00 72.75 142 LYS A N 1
ATOM 1138 C CA . LYS A 1 142 ? 14.406 -4.056 -2.427 1.00 72.75 142 LYS A CA 1
ATOM 1139 C C . LYS A 1 142 ? 15.341 -5.264 -2.581 1.00 72.75 142 LYS A C 1
ATOM 1141 O O . LYS A 1 142 ? 15.990 -5.411 -3.618 1.00 72.75 142 LYS A O 1
ATOM 1146 N N . ASN A 1 143 ? 15.371 -6.160 -1.593 1.00 78.62 143 ASN A N 1
ATOM 1147 C CA . ASN A 1 143 ? 16.298 -7.293 -1.510 1.00 78.62 143 ASN A CA 1
ATOM 1148 C C . ASN A 1 143 ? 15.884 -8.492 -2.413 1.00 78.62 143 ASN A C 1
ATOM 1150 O O . ASN A 1 143 ? 14.883 -9.159 -2.127 1.00 78.62 143 ASN A O 1
ATOM 1154 N N . PRO A 1 144 ? 16.649 -8.848 -3.472 1.00 80.75 144 PRO A N 1
ATOM 1155 C CA . PRO A 1 144 ? 16.273 -9.936 -4.386 1.00 80.75 144 PRO A CA 1
ATOM 1156 C C . PRO A 1 144 ? 16.346 -11.336 -3.760 1.00 80.75 144 PRO A C 1
ATOM 1158 O O . PRO A 1 144 ? 15.588 -12.226 -4.149 1.00 80.75 144 PRO A O 1
ATOM 1161 N N . ALA A 1 145 ? 17.231 -11.547 -2.779 1.00 81.56 145 ALA A N 1
ATOM 1162 C CA . ALA A 1 145 ? 17.358 -12.829 -2.087 1.00 81.56 145 ALA A CA 1
ATOM 1163 C C . ALA A 1 145 ? 16.148 -13.094 -1.176 1.00 81.56 145 ALA A C 1
ATOM 1165 O O . ALA A 1 145 ? 15.677 -14.229 -1.092 1.00 81.56 145 ALA A O 1
ATOM 1166 N N . MET A 1 146 ? 15.590 -12.042 -0.566 1.00 84.50 146 MET A N 1
ATOM 1167 C CA . MET A 1 146 ? 14.324 -12.110 0.167 1.00 84.50 146 MET A CA 1
ATOM 1168 C C . MET A 1 146 ? 13.160 -12.480 -0.768 1.00 84.50 146 MET A C 1
ATOM 1170 O O . MET A 1 146 ? 12.429 -13.423 -0.467 1.00 84.50 146 MET A O 1
ATOM 1174 N N . ILE A 1 147 ? 13.060 -11.853 -1.950 1.00 85.25 147 ILE A N 1
ATOM 1175 C CA . ILE A 1 147 ? 12.049 -12.193 -2.971 1.00 85.25 147 ILE A CA 1
ATOM 1176 C C . ILE A 1 147 ? 12.157 -13.670 -3.394 1.00 85.25 147 ILE A C 1
ATOM 1178 O O . ILE A 1 147 ? 11.157 -14.388 -3.363 1.00 85.25 147 ILE A O 1
ATOM 1182 N N . ALA A 1 148 ? 13.356 -14.165 -3.717 1.00 87.81 148 ALA A N 1
ATOM 1183 C CA . ALA A 1 148 ? 13.568 -15.573 -4.079 1.00 87.81 148 ALA A CA 1
ATOM 1184 C C . ALA A 1 148 ? 13.274 -16.539 -2.909 1.00 87.81 148 ALA A C 1
ATOM 1186 O O . ALA A 1 148 ? 12.686 -17.609 -3.092 1.00 87.81 148 ALA A O 1
ATOM 1187 N N . GLY A 1 149 ? 13.621 -16.143 -1.681 1.00 89.75 149 GLY A N 1
ATOM 1188 C CA . GLY A 1 149 ? 13.286 -16.868 -0.454 1.00 89.75 149 GLY A CA 1
ATOM 1189 C C . GLY A 1 149 ? 11.786 -16.888 -0.135 1.00 89.75 149 GLY A C 1
ATOM 1190 O O . GLY A 1 149 ? 11.339 -17.758 0.616 1.00 89.75 149 GLY A O 1
ATOM 1191 N N . ILE A 1 150 ? 11.006 -15.961 -0.695 1.00 89.62 150 ILE A N 1
ATOM 1192 C CA . ILE A 1 150 ? 9.542 -15.912 -0.604 1.00 89.62 150 ILE A CA 1
ATOM 1193 C C . ILE A 1 150 ? 8.889 -16.689 -1.758 1.00 89.62 150 ILE A C 1
ATOM 1195 O O . ILE A 1 150 ? 7.939 -17.426 -1.517 1.00 89.62 150 ILE A O 1
ATOM 1199 N N . GLU A 1 151 ? 9.441 -16.653 -2.973 1.00 91.94 151 GLU A N 1
ATOM 1200 C CA . GLU A 1 151 ? 9.020 -17.536 -4.073 1.00 91.94 151 GLU A CA 1
ATOM 1201 C C . GLU A 1 151 ? 9.141 -19.018 -3.680 1.00 91.94 151 GLU A C 1
ATOM 1203 O O . GLU A 1 151 ? 8.223 -19.809 -3.906 1.00 91.94 151 GLU A O 1
ATOM 1208 N N . LYS A 1 152 ? 10.249 -19.396 -3.025 1.00 93.69 152 LYS A N 1
ATOM 1209 C CA . LYS A 1 152 ? 10.437 -20.749 -2.480 1.00 93.69 152 LYS A CA 1
ATOM 1210 C C . LYS A 1 152 ? 9.376 -21.105 -1.431 1.00 93.69 152 LYS A C 1
ATOM 1212 O O . LYS A 1 152 ? 8.908 -22.236 -1.413 1.00 93.69 152 LYS A O 1
ATOM 1217 N N . LEU A 1 153 ? 8.990 -20.151 -0.582 1.00 93.56 153 LEU A N 1
ATOM 1218 C CA . LEU A 1 153 ? 7.965 -20.331 0.451 1.00 93.56 153 LEU A CA 1
ATOM 1219 C C . LEU A 1 153 ? 6.575 -20.530 -0.177 1.00 93.56 153 LEU A C 1
ATOM 1221 O O . LEU A 1 153 ? 5.875 -21.462 0.205 1.00 93.56 153 LEU A O 1
ATOM 1225 N N . ILE A 1 154 ? 6.223 -19.736 -1.194 1.00 93.06 154 ILE A N 1
ATOM 1226 C CA . ILE A 1 154 ? 4.990 -19.900 -1.985 1.00 93.06 154 ILE A CA 1
ATOM 1227 C C . ILE A 1 154 ? 4.946 -21.286 -2.645 1.00 93.06 154 ILE A C 1
ATOM 1229 O O . ILE A 1 154 ? 3.929 -21.970 -2.570 1.00 93.06 154 ILE A O 1
ATOM 1233 N N . LYS A 1 155 ? 6.054 -21.735 -3.249 1.00 94.06 155 LYS A N 1
ATOM 1234 C CA . LYS A 1 155 ? 6.160 -23.074 -3.856 1.00 94.06 155 LYS A CA 1
ATOM 1235 C C . LYS A 1 155 ? 5.963 -24.199 -2.835 1.00 94.06 155 LYS A C 1
ATOM 1237 O O . LYS A 1 155 ? 5.240 -25.146 -3.123 1.00 94.06 155 LYS A O 1
ATOM 1242 N N . SER A 1 156 ? 6.541 -24.071 -1.637 1.00 94.94 156 SER A N 1
ATOM 1243 C CA . SER A 1 156 ? 6.334 -25.026 -0.537 1.00 94.94 156 SER A CA 1
ATOM 1244 C C . SER A 1 156 ? 4.906 -25.032 0.029 1.00 94.94 156 SER A C 1
ATOM 1246 O O . SER A 1 156 ? 4.530 -26.012 0.660 1.00 94.94 156 SER A O 1
ATOM 1248 N N . ALA A 1 157 ? 4.122 -23.967 -0.162 1.00 93.31 157 ALA A N 1
ATOM 1249 C CA . ALA A 1 157 ? 2.754 -23.826 0.354 1.00 93.31 157 ALA A CA 1
ATOM 1250 C C . ALA A 1 157 ? 1.670 -24.435 -0.572 1.00 93.31 157 ALA A C 1
ATOM 1252 O O . ALA A 1 157 ? 0.510 -24.034 -0.512 1.00 93.31 157 ALA A O 1
ATOM 1253 N N . GLY A 1 158 ? 2.053 -25.359 -1.463 1.00 93.25 158 GLY A N 1
ATOM 1254 C CA . GLY A 1 158 ? 1.153 -26.129 -2.337 1.00 93.25 158 GLY A CA 1
ATOM 1255 C C . GLY A 1 158 ? 1.044 -25.637 -3.788 1.00 93.25 158 GLY A C 1
ATOM 1256 O O . GLY A 1 158 ? 0.675 -26.381 -4.700 1.00 93.25 158 GLY A O 1
ATOM 1257 N N . PHE A 1 159 ? 1.445 -24.393 -4.073 1.00 90.44 159 PHE A N 1
ATOM 1258 C CA . PHE A 1 159 ? 1.259 -23.769 -5.394 1.00 90.44 159 PHE A CA 1
ATOM 1259 C C . PHE A 1 159 ? 2.084 -24.400 -6.545 1.00 90.44 159 PHE A C 1
ATOM 1261 O O . PHE A 1 159 ? 1.966 -23.964 -7.692 1.00 90.44 159 PHE A O 1
ATOM 1268 N N . THR A 1 160 ? 2.896 -25.431 -6.280 1.00 92.12 160 THR A N 1
ATOM 1269 C CA . THR A 1 160 ? 3.572 -26.265 -7.297 1.00 92.12 160 THR A CA 1
ATOM 1270 C C . THR A 1 160 ? 3.511 -27.772 -6.987 1.00 92.12 160 THR A C 1
ATOM 1272 O O . THR A 1 160 ? 4.448 -28.497 -7.315 1.00 92.12 160 THR A O 1
ATOM 1275 N N . ASP A 1 161 ? 2.433 -28.259 -6.362 1.00 87.69 161 ASP A N 1
ATOM 1276 C CA . ASP A 1 161 ? 2.283 -29.681 -5.990 1.00 87.69 161 ASP A CA 1
ATOM 1277 C C . ASP A 1 161 ? 2.230 -30.650 -7.186 1.00 87.69 161 ASP A C 1
ATOM 1279 O O . ASP A 1 161 ? 2.568 -31.829 -7.056 1.00 87.69 161 ASP A O 1
ATOM 1283 N N . THR A 1 162 ? 1.837 -30.178 -8.373 1.00 86.75 162 THR A N 1
ATOM 1284 C CA . THR A 1 162 ? 1.837 -30.979 -9.606 1.00 86.75 162 THR A CA 1
ATOM 1285 C C . THR A 1 162 ? 2.739 -30.386 -10.685 1.00 86.75 162 THR A C 1
ATOM 1287 O O . THR A 1 162 ? 2.888 -29.174 -10.809 1.00 86.75 162 THR A O 1
ATOM 1290 N N . ALA A 1 163 ? 3.251 -31.242 -11.574 1.00 86.31 163 ALA A N 1
ATOM 1291 C CA . ALA A 1 163 ? 4.048 -30.834 -12.738 1.00 86.31 163 ALA A CA 1
ATOM 1292 C C . ALA A 1 163 ? 3.284 -29.976 -13.780 1.00 86.31 163 ALA A C 1
ATOM 1294 O O . ALA A 1 163 ? 3.871 -29.567 -14.782 1.00 86.31 163 ALA A O 1
ATOM 1295 N N . GLN A 1 164 ? 1.986 -29.715 -13.574 1.00 87.12 164 GLN A N 1
ATOM 1296 C CA . GLN A 1 164 ? 1.188 -28.786 -14.384 1.00 87.12 164 GLN A CA 1
ATOM 1297 C C . GLN A 1 164 ? 0.975 -27.416 -13.713 1.00 87.12 164 GLN A C 1
ATOM 1299 O O . GLN A 1 164 ? 0.494 -26.498 -14.379 1.00 87.12 164 GLN A O 1
ATOM 1304 N N . GLN A 1 165 ? 1.338 -27.266 -12.434 1.00 89.12 165 GLN A N 1
ATOM 1305 C CA . GLN A 1 165 ? 1.256 -26.018 -11.674 1.00 89.12 165 GLN A CA 1
ATOM 1306 C C . GLN A 1 165 ? 2.617 -25.311 -11.638 1.00 89.12 165 GLN A C 1
ATOM 1308 O O . GLN A 1 165 ? 3.641 -25.914 -11.319 1.00 89.12 165 GLN A O 1
ATOM 1313 N N . THR A 1 166 ? 2.638 -24.013 -11.938 1.00 91.62 166 THR A N 1
ATOM 1314 C CA . THR A 1 166 ? 3.858 -23.189 -11.902 1.00 91.62 166 THR A CA 1
ATOM 1315 C C . THR A 1 166 ? 3.617 -21.856 -11.202 1.00 91.62 166 THR A C 1
ATOM 1317 O O . THR A 1 166 ? 2.681 -21.138 -11.544 1.00 91.62 166 THR A O 1
ATOM 1320 N N . VAL A 1 167 ? 4.499 -21.485 -10.272 1.00 90.50 167 VAL A N 1
ATOM 1321 C CA . VAL A 1 167 ? 4.518 -20.160 -9.625 1.00 90.50 167 VAL A CA 1
ATOM 1322 C C . VAL A 1 167 ? 5.409 -19.200 -10.407 1.00 90.50 167 VAL A C 1
ATOM 1324 O O . VAL A 1 167 ? 6.527 -19.562 -10.779 1.00 90.50 167 VAL A O 1
ATOM 1327 N N . ARG A 1 168 ? 4.934 -17.965 -10.596 1.00 87.00 168 ARG A N 1
ATOM 1328 C CA . ARG A 1 168 ? 5.672 -16.851 -11.203 1.00 87.00 168 ARG A CA 1
ATOM 1329 C C . ARG A 1 168 ? 5.600 -15.613 -10.307 1.00 87.00 168 ARG A C 1
ATOM 1331 O O . ARG A 1 168 ? 4.523 -15.040 -10.147 1.00 87.00 168 ARG A O 1
ATOM 1338 N N . MET A 1 169 ? 6.748 -15.145 -9.816 1.00 86.25 169 MET A N 1
ATOM 1339 C CA . MET A 1 169 ? 6.890 -13.760 -9.346 1.00 86.25 169 MET A CA 1
ATOM 1340 C C . MET A 1 169 ? 6.907 -12.860 -10.588 1.00 86.25 169 MET A C 1
ATOM 1342 O O . MET A 1 169 ? 7.722 -13.074 -11.485 1.00 86.25 169 MET A O 1
ATOM 1346 N N . ALA A 1 170 ? 5.952 -11.937 -10.707 1.00 81.44 170 ALA A N 1
ATOM 1347 C CA . ALA A 1 170 ? 5.618 -11.322 -11.995 1.00 81.44 170 ALA A CA 1
ATOM 1348 C C . ALA A 1 170 ? 5.934 -9.821 -12.076 1.00 81.44 170 ALA A C 1
ATOM 1350 O O . ALA A 1 170 ? 6.961 -9.415 -12.622 1.00 81.44 170 ALA A O 1
ATOM 1351 N N . LEU A 1 171 ? 5.020 -8.994 -11.578 1.00 81.94 171 LEU A N 1
ATOM 1352 C CA . LEU A 1 171 ? 5.115 -7.539 -11.584 1.00 81.94 171 LEU A CA 1
ATOM 1353 C C . LEU A 1 171 ? 5.085 -7.054 -10.142 1.00 81.94 171 LEU A C 1
ATOM 1355 O O . LEU A 1 171 ? 4.394 -7.642 -9.306 1.00 81.94 171 LEU A O 1
ATOM 1359 N N . THR A 1 172 ? 5.782 -5.966 -9.844 1.00 80.44 172 THR A N 1
ATOM 1360 C CA . THR A 1 172 ? 5.577 -5.286 -8.564 1.00 80.44 172 THR A CA 1
ATOM 1361 C C . THR A 1 172 ? 4.155 -4.724 -8.509 1.00 80.44 172 THR A C 1
ATOM 1363 O O . THR A 1 172 ? 3.542 -4.492 -9.551 1.00 80.44 172 THR A O 1
ATOM 1366 N N . GLU A 1 173 ? 3.582 -4.534 -7.321 1.00 76.25 173 GLU A N 1
ATOM 1367 C CA . GLU A 1 173 ? 2.150 -4.217 -7.156 1.00 76.25 173 GLU A CA 1
ATOM 1368 C C . GLU A 1 173 ? 1.709 -3.006 -8.011 1.00 76.25 173 GLU A C 1
ATOM 1370 O O . GLU A 1 173 ? 0.673 -3.074 -8.675 1.00 76.25 173 GLU A O 1
ATOM 1375 N N . ALA A 1 174 ? 2.581 -2.002 -8.166 1.00 69.00 174 ALA A N 1
ATOM 1376 C CA . ALA A 1 174 ? 2.342 -0.828 -9.010 1.00 69.00 174 ALA A CA 1
ATOM 1377 C C . ALA A 1 174 ? 2.797 -0.914 -10.481 1.00 69.00 174 ALA A C 1
ATOM 1379 O O . ALA A 1 174 ? 2.365 -0.085 -11.285 1.00 69.00 174 ALA A O 1
ATOM 1380 N N . GLU A 1 175 ? 3.609 -1.910 -10.861 1.00 75.12 175 GLU A N 1
ATOM 1381 C CA . GLU A 1 175 ? 3.740 -2.368 -12.260 1.00 75.12 175 GLU A CA 1
ATOM 1382 C C . GLU A 1 175 ? 2.552 -3.253 -12.672 1.00 75.12 175 GLU A C 1
ATOM 1384 O O . GLU A 1 175 ? 2.259 -3.364 -13.860 1.00 75.12 175 GLU A O 1
ATOM 1389 N N . ALA A 1 176 ? 1.844 -3.857 -11.711 1.00 77.81 176 ALA A N 1
ATOM 1390 C CA . ALA A 1 176 ? 0.659 -4.666 -11.946 1.00 77.81 176 ALA A CA 1
ATOM 1391 C C . ALA A 1 176 ? -0.596 -3.797 -12.082 1.00 77.81 176 ALA A C 1
ATOM 1393 O O . ALA A 1 176 ? -1.128 -3.686 -13.187 1.00 77.81 176 ALA A O 1
ATOM 1394 N N . ALA A 1 177 ? -1.044 -3.138 -11.001 1.00 74.44 177 ALA A N 1
ATOM 1395 C CA . ALA A 1 177 ? -2.268 -2.315 -10.961 1.00 74.44 177 ALA A CA 1
ATOM 1396 C C . ALA A 1 177 ? -2.362 -1.335 -12.130 1.00 74.44 177 ALA A C 1
ATOM 1398 O O . ALA A 1 177 ? -3.416 -1.031 -12.686 1.00 74.44 177 ALA A O 1
ATOM 1399 N N . ALA A 1 178 ? -1.189 -0.873 -12.500 1.00 71.62 178 ALA A N 1
ATOM 1400 C CA . ALA A 1 178 ? -0.760 -0.294 -13.747 1.00 71.62 178 ALA A CA 1
ATOM 1401 C C . ALA A 1 178 ? -1.580 -0.635 -15.000 1.00 71.62 178 ALA A C 1
ATOM 1403 O O . ALA A 1 178 ? -2.275 0.202 -15.599 1.00 71.62 178 ALA A O 1
ATOM 1404 N N . ILE A 1 179 ? -1.502 -1.895 -15.390 1.00 74.81 179 ILE A N 1
ATOM 1405 C CA . ILE A 1 179 ? -1.921 -2.385 -16.699 1.00 74.81 179 ILE A CA 1
ATOM 1406 C C . ILE A 1 179 ? -3.464 -2.403 -16.795 1.00 74.81 179 ILE A C 1
ATOM 1408 O O . ILE A 1 179 ? -4.042 -2.615 -17.864 1.00 74.81 179 ILE A O 1
ATOM 1412 N N . ASP A 1 180 ? -4.146 -2.122 -15.678 1.00 75.50 180 ASP A N 1
ATOM 1413 C CA . ASP A 1 180 ? -5.589 -1.966 -15.551 1.00 75.50 180 ASP A CA 1
ATOM 1414 C C . ASP A 1 180 ? -6.097 -0.532 -15.811 1.00 75.50 180 ASP A C 1
ATOM 1416 O O . ASP A 1 180 ? -7.020 -0.358 -16.614 1.00 75.50 180 ASP A O 1
ATOM 1420 N N . ALA A 1 181 ? -5.490 0.506 -15.215 1.00 69.88 181 ALA A N 1
ATOM 1421 C CA . ALA A 1 181 ? -5.966 1.903 -15.311 1.00 69.88 181 ALA A CA 1
ATOM 1422 C C . ALA A 1 181 ? -5.984 2.466 -16.748 1.00 69.88 181 ALA A C 1
ATOM 1424 O O . ALA A 1 181 ? -6.749 3.365 -17.104 1.00 69.88 181 ALA A O 1
ATOM 1425 N N . SER A 1 182 ? -5.141 1.879 -17.587 1.00 65.19 182 SER A N 1
ATOM 1426 C CA . SER A 1 182 ? -4.844 2.226 -18.978 1.00 65.19 182 SER A CA 1
ATOM 1427 C C . SER A 1 182 ? -5.608 1.439 -20.029 1.00 65.19 182 SER A C 1
ATOM 1429 O O . SER A 1 182 ? -5.381 1.583 -21.229 1.00 65.19 182 SER A O 1
ATOM 1431 N N . THR A 1 183 ? -6.589 0.658 -19.594 1.00 61.62 183 THR A N 1
ATOM 1432 C CA . THR A 1 183 ? -7.692 0.262 -20.473 1.00 61.62 183 THR A CA 1
ATOM 1433 C C . THR A 1 183 ? -8.425 1.489 -21.054 1.00 61.62 183 THR A C 1
ATOM 1435 O O . THR A 1 183 ? -9.001 1.415 -22.142 1.00 61.62 183 THR A O 1
ATOM 1438 N N . THR A 1 184 ? -8.318 2.641 -20.382 1.00 56.06 184 THR A N 1
ATOM 1439 C CA . THR A 1 184 ? -8.645 3.986 -20.878 1.00 56.06 184 THR A CA 1
ATOM 1440 C C . THR A 1 184 ? -7.735 4.414 -22.041 1.00 56.06 184 THR A C 1
ATOM 1442 O O . THR A 1 184 ? -6.513 4.379 -21.937 1.00 56.06 184 THR A O 1
ATOM 1445 N N . LYS A 1 185 ? -8.313 4.891 -23.154 1.00 52.88 185 LYS A N 1
ATOM 1446 C CA . LYS A 1 185 ? -7.547 5.348 -24.332 1.00 52.88 185 LYS A CA 1
ATOM 1447 C C . LYS A 1 185 ? -6.847 6.694 -24.084 1.00 52.88 185 LYS A C 1
ATOM 1449 O O . LYS A 1 185 ? -7.505 7.734 -24.100 1.00 52.88 185 LYS A O 1
ATOM 1454 N N . TYR A 1 186 ? -5.520 6.686 -23.968 1.00 54.16 186 TYR A N 1
ATOM 1455 C CA . TYR A 1 186 ? -4.685 7.896 -23.953 1.00 54.16 186 TYR A CA 1
ATOM 1456 C C . TYR A 1 186 ? -4.076 8.208 -25.334 1.00 54.16 186 TYR A C 1
ATOM 1458 O O . TYR A 1 186 ? -4.187 7.422 -26.277 1.00 54.16 186 TYR A O 1
ATOM 1466 N N . ARG A 1 187 ? -3.446 9.383 -25.469 1.00 44.56 187 ARG A N 1
ATOM 1467 C CA . ARG A 1 187 ? -2.599 9.734 -26.625 1.00 44.56 187 ARG A CA 1
ATOM 1468 C C . ARG A 1 187 ? -1.167 9.223 -26.381 1.00 44.56 187 ARG A C 1
ATOM 1470 O O . ARG A 1 187 ? -0.774 9.057 -25.233 1.00 44.56 187 ARG A O 1
ATOM 1477 N N . GLY A 1 188 ? -0.396 8.976 -27.442 1.00 47.03 188 GLY A N 1
ATOM 1478 C CA . GLY A 1 188 ? 1.037 8.654 -27.320 1.00 47.03 188 GLY A CA 1
ATOM 1479 C C . GLY A 1 188 ? 1.857 9.859 -26.839 1.00 47.03 188 GLY A C 1
ATOM 1480 O O . GLY A 1 188 ? 1.407 10.995 -26.992 1.00 47.03 188 GLY A O 1
ATOM 1481 N N . GLY A 1 189 ? 3.042 9.619 -26.265 1.00 44.47 189 GLY A N 1
ATOM 1482 C CA . GLY A 1 189 ? 3.870 10.675 -25.659 1.00 44.47 189 GLY A CA 1
ATOM 1483 C C . GLY A 1 189 ? 3.327 11.244 -24.338 1.00 44.47 189 GLY A C 1
ATOM 1484 O O . GLY A 1 189 ? 3.687 12.349 -23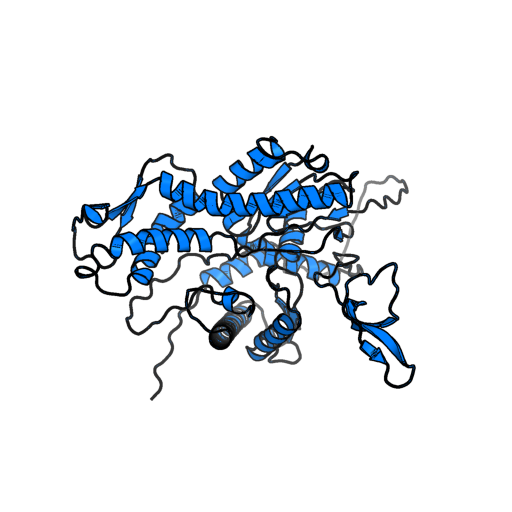.954 1.00 44.47 189 GLY A O 1
ATOM 1485 N N . VAL A 1 190 ? 2.434 10.515 -23.664 1.00 47.84 190 VAL A N 1
ATOM 1486 C CA . VAL A 1 190 ? 1.869 10.871 -22.353 1.00 47.84 190 VAL A CA 1
ATOM 1487 C C . VAL A 1 190 ? 2.699 10.231 -21.244 1.00 47.84 190 VAL A C 1
ATOM 1489 O O . VAL A 1 190 ? 2.931 9.024 -21.293 1.00 47.84 190 VAL A O 1
ATOM 1492 N N . ILE A 1 191 ? 3.073 11.022 -20.232 1.00 51.59 191 ILE A N 1
ATOM 1493 C CA . ILE A 1 191 ? 3.738 10.545 -19.011 1.00 51.59 191 ILE A CA 1
ATOM 1494 C C . ILE A 1 191 ? 2.763 10.531 -17.835 1.00 51.59 191 ILE A C 1
ATOM 1496 O O . ILE A 1 191 ? 1.955 11.446 -17.644 1.00 51.59 191 ILE A O 1
ATOM 1500 N N . PHE A 1 192 ? 2.886 9.490 -17.020 1.00 56.94 192 PHE A N 1
ATOM 1501 C CA . PHE A 1 192 ? 2.113 9.253 -15.809 1.00 56.94 192 PHE A CA 1
ATOM 1502 C C . PHE A 1 192 ? 3.061 9.225 -14.597 1.00 56.94 192 PHE A C 1
ATOM 1504 O O . PHE A 1 192 ? 4.150 8.662 -14.713 1.00 56.94 192 PHE A O 1
ATOM 1511 N N . LEU A 1 193 ? 2.633 9.798 -13.465 1.00 52.66 193 LEU A N 1
ATOM 1512 C CA . LEU A 1 193 ? 3.246 9.675 -12.132 1.00 52.66 193 LEU A CA 1
ATOM 1513 C C . LEU A 1 193 ? 2.247 8.994 -11.168 1.00 52.66 193 LEU A C 1
ATOM 1515 O O . LEU A 1 193 ? 1.037 9.124 -11.332 1.00 52.66 193 LEU A O 1
ATOM 1519 N N . ILE A 1 194 ? 2.708 8.149 -10.246 1.00 52.84 194 ILE A N 1
ATOM 1520 C CA . ILE A 1 194 ? 1.982 6.892 -10.010 1.00 52.84 194 ILE A CA 1
ATOM 1521 C C . ILE A 1 194 ? 1.836 6.550 -8.533 1.00 52.84 194 ILE A C 1
ATOM 1523 O O . ILE A 1 194 ? 2.578 5.742 -7.992 1.00 52.84 194 ILE A O 1
ATOM 1527 N N . CYS A 1 195 ? 0.789 7.068 -7.895 1.00 55.09 195 CYS A N 1
ATOM 1528 C CA . CYS A 1 195 ? 0.392 6.650 -6.550 1.00 55.09 195 CYS A CA 1
ATOM 1529 C C . CYS A 1 195 ? -0.327 5.282 -6.621 1.00 55.09 195 CYS A C 1
ATOM 1531 O O . CYS A 1 195 ? -1.527 5.164 -6.360 1.00 55.09 195 CYS A O 1
ATOM 1533 N N . ASP A 1 196 ? 0.456 4.282 -7.045 1.00 29.98 196 ASP A N 1
ATOM 1534 C CA . ASP A 1 196 ? 0.089 2.950 -7.533 1.00 29.98 196 ASP A CA 1
ATOM 1535 C C . ASP A 1 196 ? -0.718 2.972 -8.872 1.00 29.98 196 ASP A C 1
ATOM 1537 O O . ASP A 1 196 ? -1.838 3.487 -8.886 1.00 29.98 196 ASP A O 1
ATOM 1541 N N . SER A 1 197 ? -0.162 2.390 -9.972 1.00 33.00 197 SER A N 1
ATOM 1542 C CA . SER A 1 197 ? -0.712 2.152 -11.354 1.00 33.00 197 SER A CA 1
ATOM 1543 C C . SER A 1 197 ? -0.228 2.932 -12.652 1.00 33.00 197 SER A C 1
ATOM 1545 O O . SER A 1 197 ? -0.869 3.893 -13.064 1.00 33.00 197 SER A O 1
ATOM 1547 N N . MET A 1 198 ? 0.798 2.439 -13.412 1.00 32.62 198 MET A N 1
ATOM 1548 C CA . MET A 1 198 ? 1.232 2.782 -14.833 1.00 32.62 198 MET A CA 1
ATOM 1549 C C . MET A 1 198 ? 0.659 2.008 -16.064 1.00 32.62 198 MET A C 1
ATOM 1551 O O . MET A 1 198 ? 0.502 0.810 -16.040 1.00 32.62 198 MET A O 1
ATOM 1555 N N . GLY A 1 199 ? 0.523 2.612 -17.252 1.00 28.78 199 GLY A N 1
ATOM 1556 C CA . GLY A 1 199 ? -0.357 2.077 -18.317 1.00 28.78 199 GLY A CA 1
ATOM 1557 C C . GLY A 1 199 ? -0.087 0.790 -19.169 1.00 28.78 199 GLY A C 1
ATOM 1558 O O . GLY A 1 199 ? 0.540 -0.181 -18.760 1.00 28.78 199 GLY A O 1
ATOM 1559 N N . ARG A 1 200 ? -0.698 0.743 -20.373 1.00 26.89 200 ARG A N 1
ATOM 1560 C CA . ARG A 1 200 ? -0.744 -0.406 -21.308 1.00 26.89 200 ARG A CA 1
ATOM 1561 C C . ARG A 1 200 ? -1.115 0.051 -22.732 1.00 26.89 200 ARG A C 1
ATOM 1563 O O . ARG A 1 200 ? -1.985 0.899 -22.910 1.00 26.89 200 ARG A O 1
ATOM 1570 N N . LYS A 1 201 ? -0.567 -0.671 -23.719 1.00 33.12 201 LYS A N 1
ATOM 1571 C CA . LYS A 1 201 ? -0.781 -0.602 -25.176 1.00 33.12 201 LYS A CA 1
ATOM 1572 C C . LYS A 1 201 ? -0.055 0.588 -25.801 1.00 33.12 201 LYS A C 1
ATOM 1574 O O . LYS A 1 201 ? -0.195 1.718 -25.351 1.00 33.12 201 LYS A O 1
ATOM 1579 N N . THR A 1 202 ? 0.724 0.277 -26.842 1.00 36.88 202 THR A N 1
ATOM 1580 C CA . THR A 1 202 ? 2.114 0.758 -26.965 1.00 36.88 202 THR A CA 1
ATOM 1581 C C . THR A 1 202 ? 3.009 0.120 -25.891 1.00 36.88 202 THR A C 1
ATOM 1583 O O . THR A 1 202 ? 2.560 -0.132 -24.773 1.00 36.88 202 THR A O 1
ATOM 1586 N N . GLU A 1 203 ? 4.250 -0.204 -26.255 1.00 43.53 203 GLU A N 1
ATOM 1587 C CA . GLU A 1 203 ? 5.286 -0.661 -25.321 1.00 43.53 203 GLU A CA 1
ATOM 1588 C C . GLU A 1 203 ? 5.595 0.454 -24.311 1.00 43.53 203 GLU A C 1
ATOM 1590 O O . GLU A 1 203 ? 5.792 1.608 -24.705 1.00 43.53 203 GLU A O 1
ATOM 1595 N N . LEU A 1 204 ? 5.608 0.121 -23.017 1.00 48.66 204 LEU A N 1
ATOM 1596 C CA . LEU A 1 204 ? 5.998 1.061 -21.970 1.00 48.66 204 LEU A CA 1
ATOM 1597 C C . LEU A 1 204 ? 7.518 1.103 -21.797 1.00 48.66 204 LEU A C 1
ATOM 1599 O O . LEU A 1 204 ? 8.164 0.063 -21.644 1.00 48.66 204 LEU A O 1
ATOM 1603 N N . GLU A 1 205 ? 8.055 2.320 -21.725 1.00 49.53 205 GLU A N 1
ATOM 1604 C CA . GLU A 1 205 ? 9.418 2.608 -21.273 1.00 49.53 205 GLU A CA 1
ATOM 1605 C C . GLU A 1 205 ? 9.375 3.236 -19.861 1.00 49.53 205 GLU A C 1
ATOM 1607 O O . GLU A 1 205 ? 8.835 4.340 -19.704 1.00 49.53 205 GLU A O 1
ATOM 1612 N N . PRO A 1 206 ? 9.921 2.574 -18.821 1.00 53.16 206 PRO A N 1
ATOM 1613 C CA . PRO A 1 206 ? 10.075 3.174 -17.500 1.00 53.16 206 PRO A CA 1
ATOM 1614 C C . PRO A 1 206 ? 11.237 4.181 -17.487 1.00 53.16 206 PRO A C 1
ATOM 1616 O O . PRO A 1 206 ? 12.394 3.832 -17.726 1.00 53.16 206 PRO A O 1
ATOM 1619 N N . LEU A 1 207 ? 10.907 5.437 -17.187 1.00 51.75 207 LEU A N 1
ATOM 1620 C CA . LEU A 1 207 ? 11.829 6.570 -17.070 1.00 51.75 207 LEU A CA 1
ATOM 1621 C C . LEU A 1 207 ? 12.617 6.573 -15.755 1.00 51.75 207 LEU A C 1
ATOM 1623 O O . LEU A 1 207 ? 13.704 7.128 -15.725 1.00 51.75 207 LEU A O 1
ATOM 1627 N N . ASP A 1 208 ? 12.086 5.954 -14.700 1.00 56.59 208 ASP A N 1
ATOM 1628 C CA . ASP A 1 208 ? 12.713 5.806 -13.378 1.00 56.59 208 ASP A CA 1
ATOM 1629 C C . ASP A 1 208 ? 12.471 4.375 -12.856 1.00 56.59 208 ASP A C 1
ATOM 1631 O O . ASP A 1 208 ? 11.590 3.668 -13.366 1.00 56.59 208 ASP A O 1
ATOM 1635 N N . HIS A 1 209 ? 13.249 3.917 -11.872 1.00 52.16 209 HIS A N 1
ATOM 1636 C CA . HIS A 1 209 ? 12.953 2.671 -11.159 1.00 52.16 209 HIS A CA 1
ATOM 1637 C C . HIS A 1 209 ? 11.812 2.869 -10.150 1.00 52.16 209 HIS A C 1
ATOM 1639 O O . HIS A 1 209 ? 11.453 3.978 -9.770 1.00 52.16 209 HIS A O 1
ATOM 1645 N N . VAL A 1 210 ? 11.198 1.764 -9.729 1.00 58.00 210 VAL A N 1
ATOM 1646 C CA . VAL A 1 210 ? 9.999 1.797 -8.879 1.00 58.00 210 VAL A CA 1
ATOM 1647 C C . VAL A 1 210 ? 10.394 1.792 -7.397 1.00 58.00 210 VAL A C 1
ATOM 1649 O O . VAL A 1 210 ? 10.983 0.811 -6.948 1.00 58.00 210 VAL A O 1
ATOM 1652 N N . GLU A 1 211 ? 10.047 2.827 -6.630 1.00 56.66 211 GLU A N 1
ATOM 1653 C CA . GLU A 1 211 ? 10.284 2.909 -5.172 1.00 56.66 211 GLU A CA 1
ATOM 1654 C C . GLU A 1 211 ? 8.992 3.006 -4.359 1.00 56.66 211 GLU A C 1
ATOM 1656 O O . GLU A 1 211 ? 7.927 3.244 -4.916 1.00 56.66 211 GLU A O 1
ATOM 1661 N N . GLY A 1 212 ? 9.070 2.791 -3.042 1.00 56.12 212 GLY A N 1
ATOM 1662 C CA . GLY A 1 212 ? 7.923 2.916 -2.147 1.00 56.12 212 GLY A CA 1
ATOM 1663 C C . GLY A 1 212 ? 8.295 2.854 -0.666 1.00 56.12 212 GLY A C 1
ATOM 1664 O O . GLY A 1 212 ? 9.305 2.265 -0.288 1.00 56.12 212 GLY A O 1
ATOM 1665 N N . VAL A 1 213 ? 7.436 3.456 0.157 1.00 59.09 213 VAL A N 1
ATOM 1666 C CA . VAL A 1 213 ? 7.557 3.603 1.619 1.00 59.09 213 VAL A CA 1
ATOM 1667 C C . VAL A 1 213 ? 6.280 3.045 2.278 1.00 59.09 213 VAL A C 1
ATOM 1669 O O . VAL A 1 213 ? 5.215 3.145 1.656 1.00 59.09 213 VAL A O 1
ATOM 1672 N N . PRO A 1 214 ? 6.341 2.456 3.492 1.00 59.59 214 PRO A N 1
ATOM 1673 C CA . PRO A 1 214 ? 5.181 1.908 4.210 1.00 59.59 214 PRO A CA 1
ATOM 1674 C C . PRO A 1 214 ? 4.231 3.001 4.747 1.00 59.59 214 PRO A C 1
ATOM 1676 O O . PRO A 1 214 ? 4.164 3.278 5.942 1.00 59.59 214 PRO A O 1
ATOM 1679 N N . ILE A 1 215 ? 3.460 3.603 3.842 1.00 65.38 215 ILE A N 1
ATOM 1680 C CA . ILE A 1 215 ? 2.411 4.602 4.105 1.00 65.38 215 ILE A CA 1
ATOM 1681 C C . ILE A 1 215 ? 1.073 3.985 3.684 1.00 65.38 215 ILE A C 1
ATOM 1683 O O . ILE A 1 215 ? 1.017 3.307 2.657 1.00 65.38 215 ILE A O 1
ATOM 1687 N N . GLY A 1 216 ? -0.034 4.217 4.403 1.00 67.25 216 GLY A N 1
ATOM 1688 C CA . GLY A 1 216 ? -1.324 3.731 3.900 1.00 67.25 216 GLY A CA 1
ATOM 1689 C C . GLY A 1 216 ? -2.505 3.685 4.856 1.00 67.25 216 GLY A C 1
ATOM 1690 O O . GLY A 1 216 ? -2.488 4.242 5.948 1.00 67.25 216 GLY A O 1
ATOM 1691 N N . SER A 1 217 ? -3.563 2.999 4.406 1.00 76.06 217 SER A N 1
ATOM 1692 C CA . SER A 1 217 ? -4.831 2.909 5.140 1.00 76.06 217 SER A CA 1
ATOM 1693 C C . SER A 1 217 ? -4.654 2.212 6.490 1.00 76.06 217 SER A C 1
ATOM 1695 O O . SER A 1 217 ? -5.076 2.776 7.492 1.00 76.06 217 SER A O 1
ATOM 1697 N N . CYS A 1 218 ? -3.919 1.092 6.540 1.00 76.56 218 CYS A N 1
ATOM 1698 C CA . CYS A 1 218 ? -3.605 0.397 7.793 1.00 76.56 218 CYS A CA 1
ATOM 1699 C C . CYS A 1 218 ? -2.895 1.294 8.821 1.00 76.56 218 CYS A C 1
ATOM 1701 O O . CYS A 1 218 ? -3.085 1.118 10.020 1.00 76.56 218 CYS A O 1
ATOM 1703 N N . LEU A 1 219 ? -2.102 2.278 8.374 1.00 80.00 219 LEU A N 1
ATOM 1704 C CA . LEU A 1 219 ? -1.405 3.197 9.278 1.00 80.00 219 LEU A CA 1
ATOM 1705 C C . LEU A 1 219 ? -2.342 4.290 9.831 1.00 80.00 219 LEU A C 1
ATOM 1707 O O . LEU A 1 219 ? -2.098 4.793 10.924 1.00 80.00 219 LEU A O 1
ATOM 1711 N N . ILE A 1 220 ? -3.453 4.597 9.144 1.00 86.81 220 ILE A N 1
ATOM 1712 C CA . ILE A 1 220 ? -4.564 5.406 9.688 1.00 86.81 220 ILE A CA 1
ATOM 1713 C C . ILE A 1 220 ? -5.299 4.630 10.784 1.00 86.81 220 ILE A C 1
ATOM 1715 O O . ILE A 1 220 ? -5.626 5.209 11.819 1.00 86.81 220 ILE A O 1
ATOM 1719 N N . ASP A 1 221 ? -5.542 3.332 10.572 1.00 87.56 221 ASP A N 1
ATOM 1720 C CA . ASP A 1 221 ? -6.156 2.468 11.584 1.00 87.56 221 ASP A CA 1
ATOM 1721 C C . ASP A 1 221 ? -5.238 2.340 12.810 1.00 87.56 221 ASP A C 1
ATOM 1723 O O . ASP A 1 221 ? -5.663 2.671 13.912 1.00 87.56 221 ASP A O 1
ATOM 1727 N N . TYR A 1 222 ? -3.955 2.007 12.620 1.00 83.62 222 TYR A N 1
ATOM 1728 C CA . TYR A 1 222 ? -2.954 1.934 13.695 1.00 83.62 222 TYR A CA 1
ATOM 1729 C C . TYR A 1 222 ? -2.830 3.245 14.484 1.00 83.62 222 TYR A C 1
ATOM 1731 O O . TYR A 1 222 ? -2.867 3.237 15.712 1.00 83.62 222 TYR A O 1
ATOM 1739 N N . GLN A 1 223 ? -2.729 4.395 13.806 1.00 89.00 223 GLN A N 1
ATOM 1740 C CA . GLN A 1 223 ? -2.641 5.696 14.480 1.00 89.00 223 GLN A CA 1
ATOM 1741 C C . GLN A 1 223 ? -3.935 6.065 15.227 1.00 89.00 223 GLN A C 1
ATOM 1743 O O . GLN A 1 223 ? -3.867 6.785 16.226 1.00 89.00 223 GLN A O 1
ATOM 1748 N N . MET A 1 224 ? -5.100 5.555 14.805 1.00 94.75 224 MET A N 1
ATOM 1749 C CA . MET A 1 224 ? -6.344 5.694 15.570 1.00 94.75 224 MET A CA 1
ATOM 1750 C C . MET A 1 224 ? -6.407 4.717 16.752 1.00 94.75 224 MET A C 1
ATOM 1752 O O . MET A 1 224 ? -6.768 5.141 17.847 1.00 94.75 224 MET A O 1
ATOM 1756 N N . ALA A 1 225 ? -5.998 3.456 16.582 1.00 92.19 225 ALA A N 1
ATOM 1757 C CA . ALA A 1 225 ? -5.893 2.486 17.673 1.00 92.19 225 ALA A CA 1
ATOM 1758 C C . ALA A 1 225 ? -4.956 3.016 18.771 1.00 92.19 225 ALA A C 1
ATOM 1760 O O . ALA A 1 225 ? -5.357 3.120 19.924 1.00 92.19 225 ALA A O 1
ATOM 1761 N N . GLN A 1 226 ? -3.772 3.511 18.405 1.00 91.94 226 GLN A N 1
ATOM 1762 C CA . GLN A 1 226 ? -2.822 4.177 19.306 1.00 91.94 226 GLN A CA 1
ATOM 1763 C C . GLN A 1 226 ? -3.3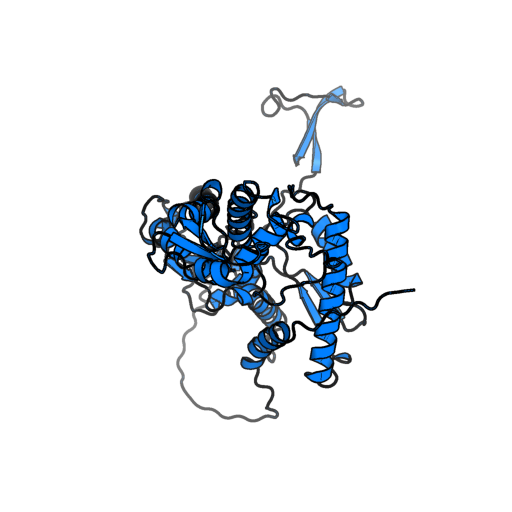88 5.436 19.996 1.00 91.94 226 GLN A C 1
ATOM 1765 O O . GLN A 1 226 ? -2.999 5.747 21.122 1.00 91.94 226 GLN A O 1
ATOM 1770 N N . HIS A 1 227 ? -4.310 6.174 19.363 1.00 95.44 227 HIS A N 1
ATOM 1771 C CA . HIS A 1 227 ? -5.020 7.284 20.015 1.00 95.44 227 HIS A CA 1
ATOM 1772 C C . HIS A 1 227 ? -6.086 6.797 21.013 1.00 95.44 227 HIS A C 1
ATOM 1774 O O . HIS A 1 227 ? -6.298 7.441 22.040 1.00 95.44 227 HIS A O 1
ATOM 1780 N N . ILE A 1 228 ? -6.744 5.673 20.722 1.00 96.31 228 ILE A N 1
ATOM 1781 C CA . ILE A 1 228 ? -7.742 5.044 21.594 1.00 96.31 228 ILE A CA 1
ATOM 1782 C C . ILE A 1 228 ? -7.063 4.390 22.805 1.00 96.31 228 ILE A C 1
ATOM 1784 O O . ILE A 1 228 ? -7.479 4.667 23.926 1.00 96.31 228 ILE A O 1
ATOM 1788 N N . VAL A 1 229 ? -5.990 3.610 22.613 1.00 95.00 229 VAL A N 1
ATOM 1789 C CA . VAL A 1 229 ? -5.215 2.963 23.693 1.00 95.00 229 VAL A CA 1
ATOM 1790 C C . VAL A 1 229 ? -4.827 3.979 24.765 1.00 95.00 229 VAL A C 1
ATOM 1792 O O . VAL A 1 229 ? -5.182 3.788 25.920 1.00 95.00 229 VAL A O 1
ATOM 1795 N N . LYS A 1 230 ? -4.269 5.134 24.379 1.00 95.94 230 LYS A N 1
ATOM 1796 C CA . LYS A 1 230 ? -3.877 6.232 25.294 1.00 95.94 230 LYS A CA 1
ATOM 1797 C C . LYS A 1 230 ? -5.019 6.874 26.092 1.00 95.94 230 LYS A C 1
ATOM 1799 O O . LYS A 1 230 ? -4.787 7.738 26.933 1.00 95.94 230 LYS A O 1
ATOM 1804 N N . ARG A 1 231 ? -6.264 6.496 25.804 1.00 96.44 231 ARG A N 1
ATOM 1805 C CA . ARG A 1 231 ? -7.475 6.906 26.528 1.00 96.44 231 ARG A CA 1
ATOM 1806 C C . ARG A 1 231 ? -8.100 5.741 27.294 1.00 96.44 231 ARG A C 1
ATOM 1808 O O . ARG A 1 231 ? -8.746 5.984 28.304 1.00 96.44 231 ARG A O 1
ATOM 1815 N N . LEU A 1 232 ? -7.886 4.502 26.847 1.00 95.06 232 LEU A N 1
ATOM 1816 C CA . LEU A 1 232 ? -8.218 3.286 27.593 1.00 95.06 232 LEU A CA 1
ATOM 1817 C C . LEU A 1 232 ? -7.224 3.030 28.743 1.00 95.06 232 LEU A C 1
ATOM 1819 O O . LEU A 1 232 ? -7.645 2.584 29.802 1.00 95.06 232 LEU A O 1
ATOM 1823 N N . GLU A 1 233 ? -5.947 3.400 28.588 1.00 95.94 233 GLU A N 1
ATOM 1824 C CA . GLU A 1 233 ? -4.915 3.396 29.645 1.00 95.94 233 GLU A CA 1
ATOM 1825 C C . GLU A 1 233 ? -5.386 4.128 30.914 1.00 95.94 233 GLU A C 1
ATOM 1827 O O . GLU A 1 233 ? -5.179 3.651 32.025 1.00 95.94 233 GLU A O 1
ATOM 1832 N N . LEU A 1 234 ? -6.099 5.251 30.750 1.00 95.94 234 LEU A N 1
ATOM 1833 C CA . LEU A 1 234 ? -6.640 6.064 31.850 1.00 95.94 234 LEU A CA 1
ATOM 1834 C C . LEU A 1 234 ? -7.744 5.362 32.659 1.00 95.94 234 LEU A C 1
ATOM 1836 O O . LEU A 1 234 ? -8.109 5.847 33.725 1.00 95.94 234 LEU A O 1
ATOM 1840 N N . ILE A 1 235 ? -8.291 4.255 32.147 1.00 94.25 235 ILE A N 1
ATOM 1841 C CA . ILE A 1 235 ? -9.364 3.468 32.769 1.00 94.25 235 ILE A CA 1
ATOM 1842 C C . ILE A 1 235 ? -9.058 1.963 32.756 1.00 94.25 235 ILE A C 1
ATOM 1844 O O . ILE A 1 235 ? -9.977 1.156 32.872 1.00 94.25 235 ILE A O 1
ATOM 1848 N N . GLN A 1 236 ? -7.787 1.567 32.610 1.00 92.44 236 GLN A N 1
ATOM 1849 C CA . GLN A 1 236 ? -7.378 0.169 32.418 1.00 92.44 236 GLN A CA 1
ATOM 1850 C C . GLN A 1 236 ? -7.894 -0.766 33.527 1.00 92.44 236 GLN A C 1
ATOM 1852 O O . GLN A 1 236 ? -8.276 -1.896 33.252 1.00 92.44 236 GLN A O 1
ATOM 1857 N N . GLU A 1 237 ? -7.974 -0.277 34.765 1.00 92.38 237 GLU A N 1
ATOM 1858 C CA . GLU A 1 237 ? -8.528 -0.991 35.927 1.00 92.38 237 GLU A CA 1
ATOM 1859 C C . GLU A 1 237 ? -10.030 -1.347 35.817 1.00 92.38 237 GLU A C 1
ATOM 1861 O O . GLU A 1 237 ? -10.529 -2.146 36.606 1.00 92.38 237 GLU A O 1
ATOM 1866 N N . HIS A 1 238 ? -10.741 -0.783 34.834 1.00 90.44 238 HIS A N 1
ATOM 1867 C CA . HIS A 1 238 ? -12.154 -1.035 34.531 1.00 90.44 238 HIS A CA 1
ATOM 1868 C C . HIS A 1 238 ? -12.369 -1.848 33.238 1.00 90.44 238 HIS A C 1
ATOM 1870 O O . HIS A 1 238 ? -13.513 -2.000 32.803 1.00 90.44 238 HIS A O 1
ATOM 1876 N N . LEU A 1 239 ? -11.297 -2.322 32.589 1.00 89.94 239 LEU A N 1
ATOM 1877 C CA . LEU A 1 239 ? -11.343 -2.999 31.291 1.00 89.94 239 LEU A CA 1
ATOM 1878 C C . LEU A 1 239 ? -10.817 -4.434 31.389 1.00 89.94 239 LEU A C 1
ATOM 1880 O O . LEU A 1 239 ? -9.744 -4.684 31.933 1.00 89.94 239 LEU A O 1
ATOM 1884 N N . GLU A 1 240 ? -11.554 -5.371 30.798 1.00 83.94 240 GLU A N 1
ATOM 1885 C CA . GLU A 1 240 ? -11.129 -6.765 30.649 1.00 83.94 240 GLU A CA 1
ATOM 1886 C C . GLU A 1 240 ? -10.531 -6.989 29.249 1.00 83.94 240 GLU A C 1
ATOM 1888 O O . GLU A 1 240 ? -11.174 -6.698 28.237 1.00 83.94 240 GLU A O 1
ATOM 1893 N N . GLY A 1 241 ? -9.304 -7.519 29.191 1.00 80.75 241 GLY A N 1
ATOM 1894 C CA . GLY A 1 241 ? -8.583 -7.833 27.950 1.00 80.75 241 GLY A CA 1
ATOM 1895 C C . GLY A 1 241 ? -7.406 -6.899 27.637 1.00 80.75 241 GLY A C 1
ATOM 1896 O O . GLY A 1 241 ? -7.044 -6.026 28.424 1.00 80.75 241 GLY A O 1
ATOM 1897 N N . ASP A 1 242 ? -6.779 -7.111 26.478 1.00 86.75 242 ASP A N 1
ATOM 1898 C CA . ASP A 1 242 ? -5.678 -6.272 25.993 1.00 86.75 242 ASP A CA 1
ATOM 1899 C C . ASP A 1 242 ? -6.188 -4.939 25.413 1.00 86.75 242 ASP A C 1
ATOM 1901 O O . ASP A 1 242 ? -7.120 -4.910 24.607 1.00 86.75 242 ASP A O 1
ATOM 1905 N N . LEU A 1 243 ? -5.553 -3.824 25.792 1.00 88.38 243 LEU A N 1
ATOM 1906 C CA . LEU A 1 243 ? -6.006 -2.483 25.404 1.00 88.38 243 LEU A CA 1
ATOM 1907 C C . LEU A 1 243 ? -5.900 -2.220 23.897 1.00 88.38 243 LEU A C 1
ATOM 1909 O O . LEU A 1 243 ? -6.719 -1.474 23.358 1.00 88.38 243 LEU A O 1
ATOM 1913 N N . TYR A 1 244 ? -4.910 -2.803 23.216 1.00 86.25 244 TYR A N 1
ATOM 1914 C CA . TYR A 1 244 ? -4.718 -2.624 21.779 1.00 86.25 244 TYR A CA 1
ATOM 1915 C C . TYR A 1 244 ? -5.744 -3.450 20.987 1.00 86.25 244 TYR A C 1
ATOM 1917 O O . TYR A 1 244 ? -6.382 -2.911 20.083 1.00 86.25 244 TYR A O 1
ATOM 1925 N N . TYR A 1 245 ? -6.021 -4.690 21.402 1.00 85.81 245 TYR A N 1
ATOM 1926 C CA . TYR A 1 245 ? -7.115 -5.500 20.851 1.00 85.81 245 TYR A CA 1
ATOM 1927 C C . TYR A 1 245 ? -8.492 -4.840 21.044 1.00 85.81 245 TYR A C 1
ATOM 1929 O O . TYR A 1 245 ? -9.272 -4.731 20.093 1.00 85.81 245 TYR A O 1
ATOM 1937 N N . LEU A 1 246 ? -8.779 -4.324 22.248 1.00 89.81 246 LEU A N 1
ATOM 1938 C CA . LEU A 1 246 ? -10.001 -3.552 22.506 1.00 89.81 246 LEU A CA 1
ATOM 1939 C C . LEU A 1 246 ? -10.086 -2.324 21.588 1.00 89.81 246 LEU A C 1
ATOM 1941 O O . LEU A 1 246 ? -11.156 -2.041 21.047 1.00 89.81 246 LEU A O 1
ATOM 1945 N N . ALA A 1 247 ? -8.973 -1.616 21.375 1.00 91.44 247 ALA A N 1
ATOM 1946 C CA . ALA A 1 247 ? -8.918 -0.470 20.475 1.00 91.44 247 ALA A CA 1
ATOM 1947 C C . ALA A 1 247 ? -9.163 -0.851 19.004 1.00 91.44 247 ALA A C 1
ATOM 1949 O O . ALA A 1 247 ? -9.874 -0.117 18.318 1.00 91.44 247 ALA A O 1
ATOM 1950 N N . GLU A 1 248 ? -8.650 -1.983 18.515 1.00 87.00 248 GLU A N 1
ATOM 1951 C CA . GLU A 1 248 ? -8.899 -2.449 17.143 1.00 87.00 248 GLU A CA 1
ATOM 1952 C C . GLU A 1 248 ? -10.364 -2.866 16.921 1.00 87.00 248 GLU A C 1
ATOM 1954 O O . GLU A 1 248 ? -10.967 -2.456 15.925 1.00 87.00 248 GLU A O 1
ATOM 1959 N N . ASP A 1 249 ? -11.008 -3.552 17.872 1.00 87.56 249 ASP A N 1
ATOM 1960 C CA . ASP A 1 249 ? -12.442 -3.899 17.796 1.00 87.56 249 ASP A CA 1
ATOM 1961 C C . ASP A 1 249 ? -13.375 -2.659 17.904 1.00 87.56 249 ASP A C 1
ATOM 1963 O O . ASP A 1 249 ? -14.521 -2.666 17.435 1.00 87.56 249 ASP A O 1
ATOM 1967 N N . MET A 1 250 ? -12.881 -1.522 18.418 1.00 92.62 250 MET A N 1
ATOM 1968 C CA . MET A 1 250 ? -13.557 -0.220 18.262 1.00 92.62 250 MET A CA 1
ATOM 1969 C C . MET A 1 250 ? -13.503 0.317 16.816 1.00 92.62 250 MET A C 1
ATOM 1971 O O . MET A 1 250 ? -14.354 1.133 16.434 1.00 92.62 250 MET A O 1
ATOM 1975 N N . LEU A 1 251 ? -12.546 -0.126 15.988 1.00 91.75 251 LEU A N 1
ATOM 1976 C CA . LEU A 1 251 ? -12.367 0.355 14.612 1.00 91.75 251 LEU A CA 1
ATOM 1977 C C . LEU A 1 251 ? -13.152 -0.438 13.559 1.00 91.75 251 LEU A C 1
ATOM 1979 O O . LEU A 1 251 ? -13.621 0.177 12.595 1.00 91.75 251 LEU A O 1
ATOM 1983 N N . VAL A 1 252 ? -13.307 -1.759 13.732 1.00 80.69 252 VAL A N 1
ATOM 1984 C CA . VAL A 1 252 ? -13.768 -2.735 12.706 1.00 80.69 252 VAL A CA 1
ATOM 1985 C C . VAL A 1 252 ? -15.004 -2.291 11.908 1.00 80.69 252 VAL A C 1
ATOM 1987 O O . VAL A 1 252 ? -15.101 -2.564 10.715 1.00 80.69 252 VAL A O 1
ATOM 1990 N N . ASN A 1 253 ? -15.942 -1.571 12.531 1.00 84.75 253 ASN A N 1
ATOM 1991 C CA . ASN A 1 253 ? -17.219 -1.198 11.911 1.00 84.75 253 ASN A CA 1
ATOM 1992 C C . ASN A 1 253 ? -17.338 0.309 11.618 1.00 84.75 253 ASN A C 1
ATOM 1994 O O . ASN A 1 253 ? -17.237 0.781 10.479 1.00 84.75 253 ASN A O 1
ATOM 1998 N N . LYS A 1 254 ? -17.602 1.095 12.668 1.00 88.81 254 LYS A N 1
ATOM 1999 C CA . LYS A 1 254 ? -18.004 2.499 12.528 1.00 88.81 254 LYS A CA 1
ATOM 2000 C C . LYS A 1 254 ? -16.852 3.386 12.062 1.00 88.81 254 LYS A C 1
ATOM 2002 O O . LYS A 1 254 ? -17.073 4.266 11.231 1.00 88.81 254 LYS A O 1
ATOM 2007 N N . PHE A 1 255 ? -15.632 3.132 12.541 1.00 92.25 255 PHE A N 1
ATOM 2008 C CA . PHE A 1 255 ? -14.459 3.863 12.071 1.00 92.25 255 PHE A CA 1
ATOM 2009 C C . PHE A 1 255 ? -14.131 3.537 10.613 1.00 92.25 255 PHE A C 1
ATOM 2011 O O . PHE A 1 255 ? -13.906 4.475 9.858 1.00 92.25 255 PHE A O 1
ATOM 2018 N N . GLN A 1 256 ? -14.208 2.272 10.172 1.00 90.12 256 GLN A N 1
ATOM 2019 C CA . GLN A 1 256 ? -14.024 1.936 8.750 1.00 90.12 256 GLN A CA 1
ATOM 2020 C C . GLN A 1 256 ? -14.972 2.735 7.844 1.00 90.12 256 GLN A C 1
ATOM 2022 O O . GLN A 1 256 ? -14.544 3.292 6.835 1.00 90.12 256 GLN A O 1
ATOM 2027 N N . THR A 1 257 ? -16.243 2.873 8.231 1.00 90.38 257 THR A N 1
ATOM 2028 C CA . THR A 1 257 ? -17.212 3.702 7.489 1.00 90.38 257 THR A CA 1
ATOM 2029 C C . THR A 1 257 ? -16.751 5.164 7.399 1.00 90.38 257 THR A C 1
ATOM 2031 O O . THR A 1 257 ? -16.697 5.727 6.308 1.00 90.38 257 THR A O 1
ATOM 2034 N N . ILE A 1 258 ? -16.352 5.757 8.531 1.00 92.31 258 ILE A N 1
ATOM 2035 C CA . ILE A 1 258 ? -15.879 7.149 8.618 1.00 92.31 258 ILE A CA 1
ATOM 2036 C C . ILE A 1 258 ? -14.580 7.354 7.821 1.00 92.31 258 ILE A C 1
ATOM 2038 O O . ILE A 1 258 ? -14.460 8.338 7.096 1.00 92.31 258 ILE A O 1
ATOM 2042 N N . LYS A 1 259 ? -13.622 6.422 7.909 1.00 91.00 259 LYS A N 1
ATOM 2043 C CA . LYS A 1 259 ? -12.337 6.443 7.193 1.00 91.00 259 LYS A CA 1
ATOM 2044 C C . LYS A 1 259 ? -12.547 6.459 5.677 1.00 91.00 259 LYS A C 1
ATOM 2046 O O . LYS A 1 259 ? -11.902 7.239 4.978 1.00 91.00 259 LYS A O 1
ATOM 2051 N N . HIS A 1 260 ? -13.473 5.645 5.167 1.00 88.94 260 HIS A N 1
ATOM 2052 C CA . HIS A 1 260 ? -13.776 5.595 3.735 1.00 88.94 260 HIS A CA 1
ATOM 2053 C C . HIS A 1 260 ? -14.569 6.818 3.237 1.00 88.94 260 HIS A C 1
ATOM 2055 O O . HIS A 1 260 ? -14.369 7.236 2.096 1.00 88.94 260 HIS A O 1
ATOM 2061 N N . SER A 1 261 ? -15.421 7.435 4.067 1.00 91.31 261 SER A N 1
ATOM 2062 C CA . SER A 1 261 ? -16.188 8.633 3.683 1.00 91.31 261 SER A CA 1
ATOM 2063 C C . SER A 1 261 ? -15.463 9.968 3.926 1.00 91.31 261 SER A C 1
ATOM 2065 O O . SER A 1 261 ? -15.879 10.991 3.372 1.00 91.31 261 SER A O 1
ATOM 2067 N N . PHE A 1 262 ? -14.385 9.985 4.721 1.00 93.94 262 PHE A N 1
ATOM 2068 C CA . PHE A 1 262 ? -13.650 11.193 5.116 1.00 93.94 262 PHE A CA 1
ATOM 2069 C C . PHE A 1 262 ? -13.229 12.046 3.894 1.00 93.94 262 PHE A C 1
ATOM 2071 O O . PHE A 1 262 ? -12.676 11.503 2.932 1.00 93.94 262 PHE A O 1
ATOM 2078 N N . PRO A 1 263 ? -13.477 13.377 3.879 1.00 93.12 263 PRO A N 1
ATOM 2079 C CA . PRO A 1 263 ? -13.848 14.247 5.004 1.00 93.12 263 PRO A CA 1
ATOM 2080 C C . PRO A 1 263 ? -15.340 14.286 5.377 1.00 93.12 263 PRO A C 1
ATOM 2082 O O . PRO A 1 263 ? -15.711 15.073 6.249 1.00 93.12 263 PRO A O 1
ATOM 2085 N N . ASN A 1 264 ? -16.207 13.504 4.734 1.00 92.31 264 ASN A N 1
ATOM 2086 C CA . ASN A 1 264 ? -17.654 13.572 4.941 1.00 92.31 264 ASN A CA 1
ATOM 2087 C C . ASN A 1 264 ? -18.157 12.504 5.937 1.00 92.31 264 ASN A C 1
ATOM 2089 O O . ASN A 1 264 ? -17.569 11.424 6.005 1.00 92.31 264 ASN A O 1
ATOM 2093 N N . PRO A 1 265 ? -19.257 12.755 6.675 1.00 89.88 265 PRO A N 1
ATOM 2094 C CA . PRO A 1 265 ? -19.943 14.042 6.814 1.00 89.88 265 PRO A CA 1
ATOM 2095 C C . PRO A 1 265 ? -19.097 15.073 7.585 1.00 89.88 265 PRO A C 1
ATOM 2097 O O . PRO A 1 265 ? -18.125 14.736 8.266 1.00 89.88 265 PRO A O 1
ATOM 2100 N N . VAL A 1 266 ? -19.467 16.351 7.480 1.00 92.75 266 VAL A N 1
ATOM 2101 C CA . VAL A 1 266 ? -18.853 17.422 8.279 1.00 92.75 266 VAL A CA 1
ATOM 2102 C C . VAL A 1 266 ? -19.525 17.454 9.651 1.00 92.75 266 VAL A C 1
ATOM 2104 O O . VAL A 1 266 ? -20.546 18.103 9.839 1.00 92.75 266 VAL A O 1
ATOM 2107 N N . VAL A 1 267 ? -18.958 16.694 10.588 1.00 92.81 267 VAL A N 1
ATOM 2108 C CA . VAL A 1 267 ? -19.326 16.669 12.012 1.00 92.81 267 VAL A CA 1
ATOM 2109 C C . VAL A 1 267 ? -18.076 16.882 12.859 1.00 92.81 267 VAL A C 1
ATOM 2111 O O . VAL A 1 267 ? -17.013 16.368 12.500 1.00 92.81 267 VAL A O 1
ATOM 2114 N N . ASP A 1 268 ? -18.194 17.623 13.961 1.00 93.94 268 ASP A N 1
ATOM 2115 C CA . ASP A 1 268 ? -17.052 17.998 14.811 1.00 93.94 268 ASP A CA 1
ATOM 2116 C C . ASP A 1 268 ? -16.503 16.826 15.632 1.00 93.94 268 ASP A C 1
ATOM 2118 O O . ASP A 1 268 ? -15.300 16.753 15.875 1.00 93.94 268 ASP A O 1
ATOM 2122 N N . GLN A 1 269 ? -17.369 15.881 16.008 1.00 94.25 269 GLN A N 1
ATOM 2123 C CA . GLN A 1 269 ? -17.015 14.678 16.759 1.00 94.25 269 GLN A CA 1
ATOM 2124 C C . GLN A 1 269 ? -17.735 13.444 16.218 1.00 94.25 269 GLN A C 1
ATOM 2126 O O . GLN A 1 269 ? -18.913 13.490 15.855 1.00 94.25 269 GLN A O 1
ATOM 2131 N N . VAL A 1 270 ? -17.043 12.306 16.238 1.00 93.75 270 VAL A N 1
ATOM 2132 C CA . VAL A 1 270 ? -17.622 10.980 15.996 1.00 93.75 270 VAL A CA 1
ATOM 2133 C C . VAL A 1 270 ? -17.525 10.145 17.267 1.00 93.75 270 VAL A C 1
ATOM 2135 O O . VAL A 1 270 ? -16.546 10.221 17.999 1.00 93.75 270 VAL A O 1
ATOM 2138 N N . HIS A 1 271 ? -18.558 9.357 17.551 1.00 94.44 271 HIS A N 1
ATOM 2139 C CA . HIS A 1 271 ? -18.643 8.567 18.781 1.00 94.44 271 HIS A CA 1
ATOM 2140 C C . HIS A 1 271 ? -18.441 7.086 18.459 1.00 94.44 271 HIS A C 1
ATOM 2142 O O . HIS A 1 271 ? -19.289 6.510 17.771 1.00 94.44 271 HIS A O 1
ATOM 2148 N N . LEU A 1 272 ? -17.358 6.478 18.939 1.00 94.94 272 LEU A N 1
ATOM 2149 C CA . LEU A 1 272 ? -17.118 5.032 18.850 1.00 94.94 272 LEU A CA 1
ATOM 2150 C C . LEU A 1 272 ? -17.636 4.357 20.130 1.00 94.94 272 LEU A C 1
ATOM 2152 O O . LEU A 1 272 ? -17.476 4.920 21.208 1.00 94.94 272 LEU A O 1
ATOM 2156 N N . GLU A 1 273 ? -18.277 3.190 20.036 1.00 93.31 273 GLU A N 1
ATOM 2157 C CA . GLU A 1 273 ? -18.586 2.386 21.231 1.00 93.31 273 GLU A CA 1
ATOM 2158 C C . GLU A 1 273 ? -17.296 1.794 21.803 1.00 93.31 273 GLU A C 1
ATOM 2160 O O . GLU A 1 273 ? -16.472 1.296 21.043 1.00 93.31 273 GLU A O 1
ATOM 2165 N N . VAL A 1 274 ? -17.128 1.860 23.123 1.00 92.12 274 VAL A N 1
ATOM 2166 C CA . VAL A 1 274 ? -15.956 1.340 23.838 1.00 92.12 274 VAL A CA 1
ATOM 2167 C C . VAL A 1 274 ? -16.172 -0.135 24.152 1.00 92.12 274 VAL A C 1
ATOM 2169 O O . VAL A 1 274 ? -17.197 -0.506 24.724 1.00 92.12 274 VAL A O 1
ATOM 2172 N N . LYS A 1 275 ? -15.210 -0.975 23.768 1.00 88.81 275 LYS A N 1
ATOM 2173 C CA . LYS A 1 275 ? -15.217 -2.413 24.063 1.00 88.81 275 LYS A CA 1
ATOM 2174 C C . LYS A 1 275 ? -14.652 -2.663 25.469 1.00 88.81 275 LYS A C 1
ATOM 2176 O O . LYS A 1 275 ? -13.938 -1.820 26.001 1.00 88.81 275 LYS A O 1
ATOM 2181 N N . GLY A 1 276 ? -15.013 -3.786 26.088 1.00 83.44 276 GLY A N 1
ATOM 2182 C CA . GLY A 1 276 ? -14.581 -4.141 27.450 1.00 83.44 276 GLY A CA 1
ATOM 2183 C C . GLY A 1 276 ? -15.342 -3.455 28.598 1.00 83.44 276 GLY A C 1
ATOM 2184 O O . GLY A 1 276 ? -15.133 -3.822 29.747 1.00 83.44 276 GLY A O 1
ATOM 2185 N N . LEU A 1 277 ? -16.256 -2.509 28.329 1.00 87.44 277 LEU A N 1
ATOM 2186 C CA . LEU A 1 277 ? -17.080 -1.870 29.368 1.00 87.44 277 LEU A CA 1
ATOM 2187 C C . LEU A 1 277 ? -18.455 -2.532 29.527 1.00 87.44 277 LEU A C 1
ATOM 2189 O O . LEU A 1 277 ? -19.266 -2.553 28.601 1.00 87.44 277 LEU A O 1
ATOM 2193 N N . ALA A 1 278 ? -18.767 -2.973 30.747 1.00 82.25 278 ALA A N 1
ATOM 2194 C CA . ALA A 1 278 ? -20.104 -3.433 31.109 1.00 82.25 278 ALA A CA 1
ATOM 2195 C C . ALA A 1 278 ? -21.106 -2.260 31.186 1.00 82.25 278 ALA A C 1
ATOM 2197 O O . ALA A 1 278 ? -20.861 -1.263 31.864 1.00 82.25 278 ALA A O 1
ATOM 2198 N N . GLY A 1 279 ? -22.266 -2.383 30.535 1.00 82.56 279 GLY A N 1
ATOM 2199 C CA . GLY A 1 279 ? -23.358 -1.405 30.634 1.00 82.56 279 GLY A CA 1
ATOM 2200 C C . GLY A 1 279 ? -23.038 -0.019 30.048 1.00 82.56 279 GLY A C 1
ATOM 2201 O O . GLY A 1 279 ? -22.345 0.101 29.041 1.00 82.56 279 GLY A O 1
ATOM 2202 N N . SER A 1 280 ? -23.589 1.038 30.657 1.00 89.44 280 SER A N 1
ATOM 2203 C CA . SER A 1 280 ? -23.474 2.438 30.207 1.00 89.44 280 SER A CA 1
ATOM 2204 C C . SER A 1 280 ? -22.671 3.274 31.211 1.00 89.44 280 SER A C 1
ATOM 2206 O O . SER A 1 280 ? -23.248 3.995 32.026 1.00 89.44 280 SER A O 1
ATOM 2208 N N . GLN A 1 281 ? -21.343 3.188 31.146 1.00 92.25 281 GLN A N 1
ATOM 2209 C CA . GLN A 1 281 ? -20.419 3.866 32.065 1.00 92.25 281 GLN A CA 1
ATOM 2210 C C . GLN A 1 281 ? -19.920 5.205 31.492 1.00 92.25 281 GLN A C 1
ATOM 2212 O O . GLN A 1 281 ? -20.134 5.511 30.319 1.00 92.25 281 GLN A O 1
ATOM 2217 N N . THR A 1 282 ? -19.323 6.066 32.317 1.00 95.06 282 THR A N 1
ATOM 2218 C CA . THR A 1 282 ? -18.855 7.404 31.909 1.00 95.06 282 THR A CA 1
ATOM 2219 C C . THR A 1 282 ? -17.565 7.738 32.645 1.00 95.06 282 THR A C 1
ATOM 2221 O O . THR A 1 282 ? -17.543 7.698 33.869 1.00 95.06 282 THR A O 1
ATOM 2224 N N . TYR A 1 283 ? -16.539 8.099 31.878 1.00 95.25 283 TYR A N 1
ATOM 2225 C CA . TYR A 1 283 ? -15.167 8.346 32.319 1.00 95.25 283 TYR A CA 1
ATOM 2226 C C . TYR A 1 283 ? -14.691 9.665 31.691 1.00 95.25 283 TYR A C 1
ATOM 2228 O O . TYR A 1 283 ? -14.252 9.672 30.530 1.00 95.25 283 TYR A O 1
ATOM 2236 N N . PRO A 1 284 ? -14.887 10.813 32.370 1.00 93.81 284 PRO A N 1
ATOM 2237 C CA . PRO A 1 284 ? -14.583 12.136 31.821 1.00 93.81 284 PRO A CA 1
ATOM 2238 C C . PRO A 1 284 ? -13.120 12.302 31.394 1.00 93.81 284 PRO A C 1
ATOM 2240 O O . PRO A 1 284 ? -12.858 12.862 30.332 1.00 93.81 284 PRO A O 1
ATOM 2243 N N . GLU A 1 285 ? -12.187 11.762 32.175 1.00 92.81 285 GLU A N 1
ATOM 2244 C CA . GLU A 1 285 ? -10.740 11.724 31.928 1.00 92.81 285 GLU A CA 1
ATOM 2245 C C . GLU A 1 285 ? -10.366 11.004 30.623 1.00 92.81 285 GLU A C 1
ATOM 2247 O O . GLU A 1 285 ? -9.557 11.514 29.849 1.00 92.81 285 GLU A O 1
ATOM 2252 N N . ALA A 1 286 ? -11.026 9.888 30.304 1.00 92.38 286 ALA A N 1
ATOM 2253 C CA . ALA A 1 286 ? -10.887 9.201 29.017 1.00 92.38 286 ALA A CA 1
ATOM 2254 C C . ALA A 1 286 ? -11.716 9.847 27.882 1.00 92.38 286 ALA A C 1
ATOM 2256 O O . ALA A 1 286 ? -11.627 9.449 26.712 1.00 92.38 286 ALA A O 1
ATOM 2257 N N . GLY A 1 287 ? -12.558 10.837 28.195 1.00 93.69 287 GLY A N 1
ATOM 2258 C CA . GLY A 1 287 ? -13.535 11.420 27.273 1.00 93.69 287 GLY A CA 1
ATOM 2259 C C . GLY A 1 287 ? -14.578 10.402 26.792 1.00 93.69 287 GLY A C 1
ATOM 2260 O O . GLY A 1 287 ? -14.939 10.397 25.610 1.00 93.69 287 GLY A O 1
ATOM 2261 N N . ILE A 1 288 ? -15.011 9.506 27.686 1.00 96.00 288 ILE A N 1
ATOM 2262 C CA . ILE A 1 288 ? -16.004 8.456 27.426 1.00 96.00 288 ILE A CA 1
ATOM 2263 C C . ILE A 1 288 ? -17.316 8.814 28.127 1.00 96.00 288 ILE A C 1
ATOM 2265 O O . ILE A 1 288 ? -17.331 9.114 29.318 1.00 96.00 288 ILE A O 1
ATOM 2269 N N . LYS A 1 289 ? -18.438 8.731 27.408 1.00 95.69 289 LYS A N 1
ATOM 2270 C CA . LYS A 1 289 ? -19.786 8.955 27.945 1.00 95.69 289 LYS A CA 1
ATOM 2271 C C . LYS A 1 289 ? -20.749 7.885 27.443 1.00 95.69 289 LYS A C 1
ATOM 2273 O O . LYS A 1 289 ? -20.813 7.629 26.243 1.00 95.69 289 LYS A O 1
ATOM 2278 N N . ASN A 1 290 ? -21.511 7.286 28.355 1.00 93.62 290 ASN A N 1
ATOM 2279 C CA . ASN A 1 290 ? -22.428 6.168 28.092 1.00 93.62 290 ASN A CA 1
ATOM 2280 C C . ASN A 1 290 ? -21.760 5.016 27.303 1.00 93.62 290 ASN A C 1
ATOM 2282 O O . ASN A 1 290 ? -22.303 4.542 26.307 1.00 93.62 290 ASN A O 1
ATOM 2286 N N . SER A 1 291 ? -20.548 4.626 27.710 1.00 94.50 291 SER A N 1
ATOM 2287 C CA . SER A 1 291 ? -19.675 3.641 27.048 1.00 94.50 291 SER A CA 1
ATOM 2288 C C . SER A 1 291 ? -19.330 3.987 25.588 1.00 94.50 291 SER A C 1
ATOM 2290 O O . SER A 1 291 ? -19.117 3.103 24.759 1.00 94.50 291 SER A O 1
ATOM 2292 N N . ARG A 1 292 ? -19.262 5.283 25.244 1.00 95.38 292 ARG A N 1
ATOM 2293 C CA . ARG A 1 292 ? -18.830 5.770 23.922 1.00 95.38 292 ARG A CA 1
ATOM 2294 C C . ARG A 1 292 ? -17.722 6.805 24.042 1.00 95.38 292 ARG A C 1
ATOM 2296 O O . ARG A 1 292 ? -17.868 7.787 24.764 1.00 95.38 292 ARG A O 1
ATOM 2303 N N . MET A 1 293 ? -16.644 6.613 23.293 1.00 96.31 293 MET A N 1
ATOM 2304 C CA . MET A 1 293 ? -15.519 7.537 23.206 1.00 96.31 293 MET A CA 1
ATOM 2305 C C . MET A 1 293 ? -15.793 8.582 22.120 1.00 96.31 293 MET A C 1
ATOM 2307 O O . MET A 1 293 ? -16.033 8.229 20.961 1.00 96.31 293 MET A O 1
ATOM 2311 N N . ALA A 1 294 ? -15.757 9.866 22.481 1.00 95.31 294 ALA A N 1
ATOM 2312 C CA . ALA A 1 294 ? -15.830 10.955 21.510 1.00 95.31 294 ALA A CA 1
ATOM 2313 C C . ALA A 1 294 ? -14.445 11.191 20.881 1.00 95.31 294 ALA A C 1
ATOM 2315 O O . ALA A 1 294 ? -13.473 11.459 21.592 1.00 95.31 294 ALA A O 1
ATOM 2316 N N . ILE A 1 295 ? -14.353 11.079 19.555 1.00 96.25 295 ILE A N 1
ATOM 2317 C CA . ILE A 1 295 ? -13.153 11.344 18.754 1.00 96.25 295 ILE A CA 1
ATOM 2318 C C . ILE A 1 295 ? -13.373 12.637 17.968 1.00 96.25 295 ILE A C 1
ATOM 2320 O O . ILE A 1 295 ? -14.306 12.726 17.164 1.00 96.25 295 ILE A O 1
ATOM 2324 N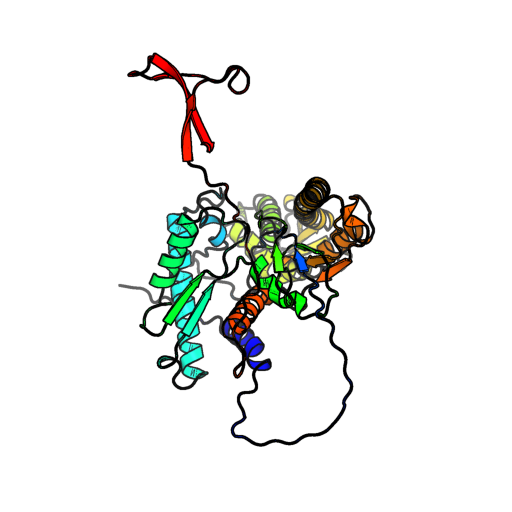 N . ASP A 1 296 ? -12.505 13.628 18.165 1.00 96.31 296 ASP A N 1
ATOM 2325 C CA . ASP A 1 296 ? -12.577 14.888 17.427 1.00 96.31 296 ASP A CA 1
ATOM 2326 C C . ASP A 1 296 ? -12.230 14.713 15.945 1.00 96.31 296 ASP A C 1
ATOM 2328 O O . ASP A 1 296 ? -11.270 14.034 15.562 1.00 96.31 296 ASP A O 1
ATOM 2332 N N . ARG A 1 297 ? -12.944 15.455 15.097 1.00 95.88 297 ARG A N 1
ATOM 2333 C CA . ARG A 1 297 ? -12.621 15.638 13.679 1.00 95.88 297 ARG A CA 1
ATOM 2334 C C . ARG A 1 297 ? -11.186 16.119 13.483 1.00 95.88 297 ARG A C 1
ATOM 2336 O O . ARG A 1 297 ? -10.541 15.720 12.516 1.00 95.88 297 ARG A O 1
ATOM 2343 N N . SER A 1 298 ? -10.677 16.955 14.388 1.00 96.81 298 SER A N 1
ATOM 2344 C CA . SER A 1 298 ? -9.300 17.458 14.349 1.00 96.81 298 SER A CA 1
ATOM 2345 C C . SER A 1 298 ? -8.269 16.331 14.510 1.00 96.81 298 SER A C 1
ATOM 2347 O O . SER A 1 298 ? -7.267 16.332 13.799 1.00 96.81 298 SER A O 1
ATOM 2349 N N . THR A 1 299 ? -8.536 15.328 15.353 1.00 96.94 299 THR A N 1
ATOM 2350 C CA . THR A 1 299 ? -7.695 14.130 15.513 1.00 96.94 299 THR A CA 1
ATOM 2351 C C . THR A 1 299 ? -7.696 13.276 14.248 1.00 96.94 299 THR A C 1
ATOM 2353 O O . THR A 1 299 ? -6.625 12.950 13.740 1.00 96.94 299 THR A O 1
ATOM 2356 N N . ILE A 1 300 ? -8.871 12.998 13.668 1.00 96.25 300 ILE A N 1
ATOM 2357 C CA . ILE A 1 300 ? -8.971 12.269 12.388 1.00 96.25 300 ILE A CA 1
ATOM 2358 C C . ILE A 1 300 ? -8.220 13.027 11.282 1.00 96.25 300 ILE A C 1
ATOM 2360 O O . ILE A 1 300 ? -7.450 12.432 10.533 1.00 96.25 300 ILE A O 1
ATOM 2364 N N . THR A 1 301 ? -8.386 14.353 11.221 1.00 96.69 301 THR A N 1
ATOM 2365 C CA . THR A 1 301 ? -7.710 15.216 10.239 1.00 96.69 301 THR A CA 1
ATOM 2366 C C . THR A 1 301 ? -6.190 15.142 10.384 1.00 96.69 301 THR A C 1
ATOM 2368 O O . THR A 1 301 ? -5.509 14.965 9.381 1.00 96.69 301 THR A O 1
ATOM 2371 N N . LYS A 1 302 ? -5.653 15.208 11.614 1.00 96.69 302 LYS A N 1
ATOM 2372 C CA . LYS A 1 302 ? -4.209 15.075 11.890 1.00 96.69 302 LYS A CA 1
ATOM 2373 C C . LYS A 1 302 ? -3.652 13.722 11.444 1.00 96.69 302 LYS A C 1
ATOM 2375 O O . LYS A 1 302 ? -2.596 13.692 10.824 1.00 96.69 302 LYS A O 1
ATOM 2380 N N . ILE A 1 303 ? -4.361 12.626 11.728 1.00 94.31 303 ILE A N 1
ATOM 2381 C CA . ILE A 1 303 ? -3.951 11.270 11.328 1.00 94.31 303 ILE A CA 1
ATOM 2382 C C . ILE A 1 303 ? -3.910 11.156 9.798 1.00 94.31 303 ILE A C 1
ATOM 2384 O O . ILE A 1 303 ? -2.907 10.725 9.234 1.00 94.31 303 ILE A O 1
ATOM 2388 N N . PHE A 1 304 ? -4.957 11.614 9.103 1.00 93.75 304 PHE A N 1
ATOM 2389 C CA . PHE A 1 304 ? -4.958 11.653 7.638 1.00 93.75 304 PHE A CA 1
ATOM 2390 C C . PHE A 1 304 ? -3.853 12.563 7.076 1.00 93.75 304 PHE A C 1
ATOM 2392 O O . PHE A 1 304 ? -3.174 12.170 6.130 1.00 93.75 304 PHE A O 1
ATOM 2399 N N . ASP A 1 305 ? -3.635 13.751 7.648 1.00 94.62 305 ASP A N 1
ATOM 2400 C CA . ASP A 1 305 ? -2.602 14.681 7.176 1.00 94.62 305 ASP A CA 1
ATOM 2401 C C . ASP A 1 305 ? -1.175 14.179 7.424 1.00 94.62 305 ASP A C 1
ATOM 2403 O O . ASP A 1 305 ? -0.303 14.449 6.603 1.00 94.62 305 ASP A O 1
ATOM 2407 N N . ALA A 1 306 ? -0.932 13.369 8.459 1.00 89.62 306 ALA A N 1
ATOM 2408 C CA . ALA A 1 306 ? 0.353 12.693 8.645 1.00 89.62 306 ALA A CA 1
ATOM 2409 C C . ALA A 1 306 ? 0.672 11.714 7.497 1.00 89.62 306 ALA A C 1
ATOM 2411 O O . ALA A 1 306 ? 1.823 11.618 7.073 1.00 89.62 306 ALA A O 1
ATOM 2412 N N . GLN A 1 307 ? -0.337 11.025 6.949 1.00 84.12 307 GLN A N 1
ATOM 2413 C CA . GLN A 1 307 ? -0.169 10.162 5.770 1.00 84.12 307 GLN A CA 1
ATOM 2414 C C . GLN A 1 307 ? -0.046 10.983 4.477 1.00 84.12 307 GLN A C 1
ATOM 2416 O O . GLN A 1 307 ? 0.795 10.697 3.629 1.00 84.12 307 GLN A O 1
ATOM 2421 N N . VAL A 1 308 ? -0.876 12.022 4.319 1.00 90.00 308 VAL A N 1
ATOM 2422 C CA . VAL A 1 308 ? -0.898 12.874 3.116 1.00 90.00 308 VAL A CA 1
ATOM 2423 C C . VAL A 1 308 ? 0.407 13.661 2.946 1.00 90.00 308 VAL A C 1
ATOM 2425 O O . VAL A 1 308 ? 0.854 13.808 1.813 1.00 90.00 308 VAL A O 1
ATOM 2428 N N . SER A 1 309 ? 1.041 14.127 4.027 1.00 89.81 309 SER A N 1
ATOM 2429 C CA . SER A 1 309 ? 2.327 14.840 3.950 1.00 89.81 309 SER A CA 1
ATOM 2430 C C . SER A 1 309 ? 3.449 13.952 3.408 1.00 89.81 309 SER A C 1
ATOM 2432 O O . SER A 1 309 ? 4.105 14.342 2.449 1.00 89.81 309 SER A O 1
ATOM 2434 N N . GLN A 1 310 ? 3.586 12.719 3.909 1.00 80.62 310 GLN A N 1
ATOM 2435 C CA . GLN A 1 310 ? 4.565 11.753 3.385 1.00 80.62 310 GLN A CA 1
ATOM 2436 C C . GLN A 1 310 ? 4.285 11.389 1.914 1.00 80.62 310 GLN A C 1
ATOM 2438 O O . GLN A 1 310 ? 5.204 11.219 1.115 1.00 80.62 310 GLN A O 1
ATOM 2443 N N . ILE A 1 311 ? 3.004 11.319 1.519 1.00 83.12 311 ILE A N 1
ATOM 2444 C CA . ILE A 1 311 ? 2.611 11.141 0.111 1.00 83.12 311 ILE A CA 1
ATOM 2445 C C . ILE A 1 311 ? 3.036 12.341 -0.746 1.00 83.12 311 ILE A C 1
ATOM 2447 O O . ILE A 1 311 ? 3.480 12.152 -1.877 1.00 83.12 311 ILE A O 1
ATOM 2451 N N . PHE A 1 312 ? 2.917 13.566 -0.229 1.00 87.56 312 PHE A N 1
ATOM 2452 C CA . PHE A 1 312 ? 3.390 14.758 -0.928 1.00 87.56 312 PHE A CA 1
ATOM 2453 C C . PHE A 1 312 ? 4.913 14.786 -1.052 1.00 87.56 312 PHE A C 1
ATOM 2455 O O . PHE A 1 312 ? 5.400 15.065 -2.138 1.00 87.56 312 PHE A O 1
ATOM 2462 N N . GLU A 1 313 ? 5.656 14.459 0.004 1.00 84.75 313 GLU A N 1
ATOM 2463 C CA . GLU A 1 313 ? 7.127 14.429 -0.003 1.00 84.75 313 GLU A CA 1
ATOM 2464 C C . GLU A 1 313 ? 7.671 13.489 -1.093 1.00 84.75 313 GLU A C 1
ATOM 2466 O O . GLU A 1 313 ? 8.505 13.900 -1.900 1.00 84.75 313 GLU A O 1
ATOM 2471 N N . LEU A 1 314 ? 7.123 12.271 -1.199 1.00 78.00 314 LEU A N 1
ATOM 2472 C CA . LEU A 1 314 ? 7.509 11.296 -2.228 1.00 78.00 314 LEU A CA 1
ATOM 2473 C C . LEU A 1 314 ? 7.122 11.718 -3.651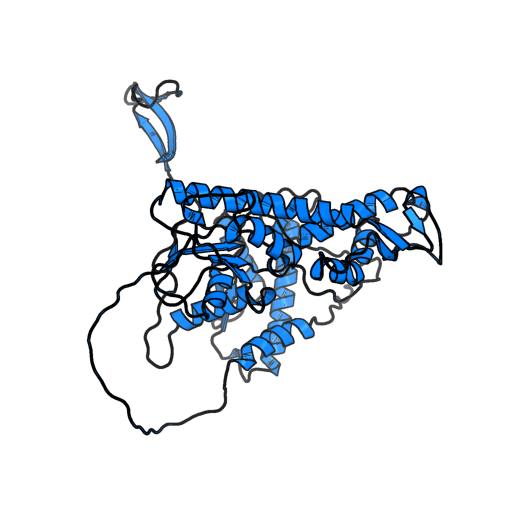 1.00 78.00 314 LEU A C 1
ATOM 2475 O O . LEU A 1 314 ? 7.878 11.495 -4.595 1.00 78.00 314 LEU A O 1
ATOM 2479 N N . ILE A 1 315 ? 5.945 12.322 -3.834 1.00 81.81 315 ILE A N 1
ATOM 2480 C CA . ILE A 1 315 ? 5.526 12.801 -5.156 1.00 81.81 315 ILE A CA 1
ATOM 2481 C C . ILE A 1 315 ? 6.377 14.013 -5.574 1.00 81.81 315 ILE A C 1
ATOM 2483 O O . ILE A 1 315 ? 6.853 14.062 -6.709 1.00 81.81 315 ILE A O 1
ATOM 2487 N N . ASP A 1 316 ? 6.598 14.966 -4.668 1.00 87.56 316 ASP A N 1
ATOM 2488 C CA . ASP A 1 316 ? 7.389 16.178 -4.892 1.00 87.56 316 ASP A CA 1
ATOM 2489 C C . ASP A 1 316 ? 8.845 15.845 -5.259 1.00 87.56 316 ASP A C 1
ATOM 2491 O O . ASP A 1 316 ? 9.353 16.375 -6.250 1.00 87.56 316 ASP A O 1
ATOM 2495 N N . GLU A 1 317 ? 9.497 14.934 -4.519 1.00 83.19 317 GLU A N 1
ATOM 2496 C CA . GLU A 1 317 ? 10.849 14.434 -4.821 1.00 83.19 317 GLU A CA 1
ATOM 2497 C C . GLU A 1 317 ? 10.945 13.966 -6.278 1.00 83.19 317 GLU A C 1
ATOM 2499 O O . GLU A 1 317 ? 11.877 14.319 -7.001 1.00 83.19 317 GLU A O 1
ATOM 2504 N N . ARG A 1 318 ? 9.947 13.209 -6.741 1.00 78.06 318 ARG A N 1
ATOM 2505 C CA . ARG A 1 318 ? 9.977 12.560 -8.055 1.00 78.06 318 ARG A CA 1
ATOM 2506 C C . ARG A 1 318 ? 9.578 13.491 -9.196 1.00 78.06 318 ARG A C 1
ATOM 2508 O O . ARG A 1 318 ? 10.074 13.320 -10.307 1.00 78.06 318 ARG A O 1
ATOM 2515 N N . PHE A 1 319 ? 8.789 14.535 -8.932 1.00 81.38 319 PHE A N 1
ATOM 2516 C CA . PHE A 1 319 ? 8.676 15.674 -9.851 1.00 81.38 319 PHE A CA 1
ATOM 2517 C C . PHE A 1 319 ? 10.021 16.398 -10.020 1.00 81.38 319 PHE A C 1
ATOM 2519 O O . PHE A 1 319 ? 10.385 16.737 -11.145 1.00 81.38 319 PHE A O 1
ATOM 2526 N N . LEU A 1 320 ? 10.763 16.623 -8.929 1.00 86.06 320 LEU A N 1
ATOM 2527 C CA . LEU A 1 320 ? 12.054 17.320 -8.960 1.00 86.06 320 LEU A CA 1
ATOM 2528 C C . LEU A 1 320 ? 13.153 16.478 -9.630 1.00 86.06 320 LEU A C 1
ATOM 2530 O O . LEU A 1 320 ? 13.899 17.005 -10.454 1.00 86.06 320 LEU A O 1
ATOM 2534 N N . ALA A 1 321 ? 13.210 15.173 -9.352 1.00 79.62 321 ALA A N 1
ATOM 2535 C CA . ALA A 1 321 ? 14.111 14.237 -10.025 1.00 79.62 321 ALA A CA 1
ATOM 2536 C C . ALA A 1 321 ? 13.837 14.178 -11.540 1.00 79.62 321 ALA A C 1
ATOM 2538 O O . ALA A 1 321 ? 14.764 14.287 -12.344 1.00 79.62 321 ALA A O 1
ATOM 2539 N N . LEU A 1 322 ? 12.561 14.110 -11.942 1.00 76.56 322 LEU A N 1
ATOM 2540 C CA . LEU A 1 322 ? 12.167 14.146 -13.352 1.00 76.56 322 LEU A CA 1
ATOM 2541 C C . LEU A 1 322 ? 12.506 15.488 -14.024 1.00 76.56 322 LEU A C 1
ATOM 2543 O O . LEU A 1 322 ? 12.910 15.500 -15.184 1.00 76.56 322 LEU A O 1
ATOM 2547 N N . GLU A 1 323 ? 12.357 16.617 -13.327 1.00 82.94 323 GLU A N 1
ATOM 2548 C CA . GLU A 1 323 ? 12.762 17.930 -13.846 1.00 82.94 323 GLU A CA 1
ATOM 2549 C C . GLU A 1 323 ? 14.291 18.040 -14.013 1.00 82.94 323 GLU A C 1
ATOM 2551 O O . GLU A 1 323 ? 14.753 18.746 -14.910 1.00 82.94 323 GLU A O 1
ATOM 2556 N N . ALA A 1 324 ? 15.075 17.311 -13.210 1.00 82.19 324 ALA A N 1
ATOM 2557 C CA . ALA A 1 324 ? 16.533 17.265 -13.304 1.00 82.19 324 ALA A CA 1
ATOM 2558 C C . ALA A 1 324 ? 17.055 16.326 -14.415 1.00 82.19 324 ALA A C 1
ATOM 2560 O O . ALA A 1 324 ? 17.856 16.766 -15.239 1.00 82.19 324 ALA A O 1
ATOM 2561 N N . GLU A 1 325 ? 16.608 15.061 -14.474 1.00 78.25 325 GLU A N 1
ATOM 2562 C CA . GLU A 1 325 ? 17.037 14.095 -15.511 1.00 78.25 325 GLU A CA 1
ATOM 2563 C C . GLU A 1 325 ? 16.388 14.411 -16.876 1.00 78.25 325 GLU A C 1
ATOM 2565 O O . GLU A 1 325 ? 17.024 14.287 -17.925 1.00 78.25 325 GLU A O 1
ATOM 2570 N N . PHE A 1 326 ? 15.137 14.890 -16.879 1.00 78.19 326 PHE A N 1
ATOM 2571 C CA . PHE A 1 326 ? 14.322 15.081 -18.083 1.00 78.19 326 PHE A CA 1
ATOM 2572 C C . PHE A 1 326 ? 13.584 16.449 -18.128 1.00 78.19 326 PHE A C 1
ATOM 2574 O O . PHE A 1 326 ? 12.351 16.497 -18.212 1.00 78.19 326 PHE A O 1
ATOM 2581 N N . PRO A 1 327 ? 14.301 17.593 -18.191 1.00 77.62 327 PRO A N 1
ATOM 2582 C CA . PRO A 1 327 ? 13.742 18.962 -18.125 1.00 77.62 327 PRO A CA 1
ATOM 2583 C C . PRO A 1 327 ? 12.832 19.395 -19.297 1.00 77.62 327 PRO A C 1
ATOM 2585 O O . PRO A 1 327 ? 12.440 20.560 -19.381 1.00 77.62 327 PRO A O 1
ATOM 2588 N N . LYS A 1 328 ? 12.537 18.498 -20.246 1.00 76.25 328 LYS A N 1
ATOM 2589 C CA . LYS A 1 328 ? 11.621 18.727 -21.383 1.00 76.25 328 LYS A CA 1
ATOM 2590 C C . LYS A 1 328 ? 10.327 17.916 -21.287 1.00 76.25 328 LYS A C 1
ATOM 2592 O O . LYS A 1 328 ? 9.406 18.173 -22.057 1.00 76.25 328 LYS A O 1
ATOM 2597 N N . GLU A 1 329 ? 10.277 16.936 -20.392 1.00 74.62 329 GLU A N 1
ATOM 2598 C CA . GLU A 1 329 ? 9.136 16.040 -20.232 1.00 74.62 329 GLU A CA 1
ATOM 2599 C C . GLU A 1 329 ? 8.039 16.685 -19.363 1.00 74.62 329 GLU A C 1
ATOM 2601 O O . GLU A 1 329 ? 8.260 17.695 -18.691 1.00 74.62 329 GLU A O 1
ATOM 2606 N N . GLN A 1 330 ? 6.821 16.138 -19.403 1.00 73.38 330 GLN A N 1
ATOM 2607 C CA . GLN A 1 330 ? 5.652 16.679 -18.696 1.00 73.38 330 GLN A CA 1
ATOM 2608 C C . GLN A 1 330 ? 4.778 15.555 -18.142 1.00 73.38 330 GLN A C 1
ATOM 2610 O O . GLN A 1 330 ? 4.206 14.777 -18.909 1.00 73.38 330 GLN A O 1
ATOM 2615 N N . ILE A 1 331 ? 4.599 15.501 -16.820 1.00 77.75 331 ILE A N 1
ATOM 2616 C CA . ILE A 1 331 ? 3.636 14.580 -16.210 1.00 77.75 331 ILE A CA 1
ATOM 2617 C C . ILE A 1 331 ? 2.233 15.072 -16.565 1.00 77.75 331 ILE A C 1
ATOM 2619 O O . ILE A 1 331 ? 1.810 16.167 -16.199 1.00 77.75 331 ILE A O 1
ATOM 2623 N N . SER A 1 332 ? 1.509 14.239 -17.304 1.00 78.12 332 SER A N 1
ATOM 2624 C CA . SER A 1 332 ? 0.149 14.515 -17.769 1.00 78.12 332 SER A CA 1
ATOM 2625 C C . SER A 1 332 ? -0.904 14.025 -16.772 1.00 78.12 332 SER A C 1
ATOM 2627 O O . SER A 1 332 ? -2.003 14.572 -16.696 1.00 78.12 332 SER A O 1
ATOM 2629 N N . TYR A 1 333 ? -0.580 12.984 -16.000 1.00 78.31 333 TYR A N 1
ATOM 2630 C CA . TYR A 1 333 ? -1.518 12.318 -15.102 1.00 78.31 333 TYR A CA 1
ATOM 2631 C C . TYR A 1 333 ? -0.860 11.887 -13.796 1.00 78.31 333 TYR A C 1
ATOM 2633 O O . TYR A 1 333 ? 0.251 11.361 -13.818 1.00 78.31 333 TYR A O 1
ATOM 2641 N N . ILE A 1 334 ? -1.598 12.017 -12.691 1.00 80.69 334 ILE A N 1
ATOM 2642 C CA . ILE A 1 334 ? -1.361 11.237 -11.476 1.00 80.69 334 ILE A CA 1
ATOM 2643 C C . ILE A 1 334 ? -2.481 10.210 -11.327 1.00 80.69 334 ILE A C 1
ATOM 2645 O O . ILE A 1 334 ? -3.658 10.573 -11.354 1.00 80.69 334 ILE A O 1
ATOM 2649 N N . ILE A 1 335 ? -2.125 8.936 -11.175 1.00 75.81 335 ILE A N 1
ATOM 2650 C CA . ILE A 1 335 ? -3.084 7.846 -10.946 1.00 75.81 335 ILE A CA 1
ATOM 2651 C C . ILE A 1 335 ? -3.042 7.451 -9.467 1.00 75.81 335 ILE A C 1
ATOM 2653 O O . ILE A 1 335 ? -1.960 7.343 -8.893 1.00 75.81 335 ILE A O 1
ATOM 2657 N N . LEU A 1 336 ? -4.221 7.285 -8.858 1.00 77.44 336 LEU A N 1
ATOM 2658 C CA . LEU A 1 336 ? -4.398 6.793 -7.491 1.00 77.44 336 LEU A CA 1
ATOM 2659 C C . LEU A 1 336 ? -5.036 5.397 -7.507 1.00 77.44 336 LEU A C 1
ATOM 2661 O O . LEU A 1 336 ? -6.128 5.225 -8.071 1.00 77.44 336 LEU A O 1
ATOM 2665 N N . SER A 1 337 ? -4.418 4.431 -6.826 1.00 72.44 337 SER A N 1
ATOM 2666 C CA . SER A 1 337 ? -5.041 3.133 -6.539 1.00 72.44 337 SER A CA 1
ATOM 2667 C C . SER A 1 337 ? -4.736 2.611 -5.122 1.00 72.44 337 SER A C 1
ATOM 2669 O O . SER A 1 337 ? -4.506 3.403 -4.204 1.00 72.44 337 SER A O 1
ATOM 2671 N N . GLY A 1 338 ? -4.894 1.304 -4.890 1.00 67.69 338 GLY A N 1
ATOM 2672 C CA . GLY A 1 338 ? -4.904 0.709 -3.551 1.00 67.69 338 GLY A CA 1
ATOM 2673 C C . GLY A 1 338 ? -6.047 1.206 -2.647 1.00 67.69 338 GLY A C 1
ATOM 2674 O O . GLY A 1 338 ? -6.924 1.978 -3.050 1.00 67.69 338 GLY A O 1
ATOM 2675 N N . GLY A 1 339 ? -6.045 0.760 -1.386 1.00 69.12 339 GLY A N 1
ATOM 2676 C CA . GLY A 1 339 ? -7.072 1.131 -0.404 1.00 69.12 339 GLY A CA 1
ATOM 2677 C C . GLY A 1 339 ? -7.157 2.642 -0.149 1.00 69.12 339 GLY A C 1
ATOM 2678 O O . GLY A 1 339 ? -8.249 3.212 -0.189 1.00 69.12 339 GLY A O 1
ATOM 2679 N N . LEU A 1 340 ? -6.017 3.319 0.048 1.00 77.31 340 LEU A N 1
ATOM 2680 C CA . LEU A 1 340 ? -6.000 4.753 0.367 1.00 77.31 340 LEU A CA 1
ATOM 2681 C C . LEU A 1 340 ? -6.263 5.654 -0.856 1.00 77.31 340 LEU A C 1
ATOM 2683 O O . LEU A 1 340 ? -6.897 6.696 -0.695 1.00 77.31 340 LEU A O 1
ATOM 2687 N N . GLY A 1 341 ? -5.891 5.248 -2.078 1.00 75.81 341 GLY A N 1
ATOM 2688 C CA . GLY A 1 341 ? -6.221 5.989 -3.307 1.00 75.81 341 GLY A CA 1
ATOM 2689 C C . GLY A 1 341 ? -7.725 6.104 -3.583 1.00 75.81 341 GLY A C 1
ATOM 2690 O O . GLY A 1 341 ? -8.167 7.031 -4.269 1.00 75.81 341 GLY A O 1
ATOM 2691 N N . SER A 1 342 ? -8.543 5.229 -2.982 1.00 78.69 342 SER A N 1
ATOM 2692 C CA . SER A 1 342 ? -10.003 5.375 -2.994 1.00 78.69 342 SER A CA 1
ATOM 2693 C C . SER A 1 342 ? -10.492 6.620 -2.232 1.00 78.69 342 SER A C 1
ATOM 2695 O O . SER A 1 342 ? -11.529 7.181 -2.598 1.00 78.69 342 SER A O 1
ATOM 2697 N N . SER A 1 343 ? -9.736 7.108 -1.238 1.00 85.94 343 SER A N 1
ATOM 2698 C CA . SER A 1 343 ? -10.164 8.139 -0.286 1.00 85.94 343 SER A CA 1
ATOM 2699 C C . SER A 1 343 ? -10.613 9.440 -0.978 1.00 85.94 343 SER A C 1
ATOM 2701 O O . SER A 1 343 ? -9.934 9.937 -1.889 1.00 85.94 343 SER A O 1
ATOM 2703 N N . PRO A 1 344 ? -11.749 10.039 -0.570 1.00 90.94 344 PRO A N 1
ATOM 2704 C CA . PRO A 1 344 ? -12.119 11.390 -0.986 1.00 90.94 344 PRO A CA 1
ATOM 2705 C C . PRO A 1 344 ? -11.108 12.436 -0.493 1.00 90.94 344 PRO A C 1
ATOM 2707 O O . PRO A 1 344 ? -10.732 13.326 -1.255 1.00 90.94 344 PRO A O 1
ATOM 2710 N N . TYR A 1 345 ? -10.616 12.300 0.745 1.00 92.88 345 TYR A N 1
ATOM 2711 C CA . TYR A 1 345 ? -9.661 13.232 1.350 1.00 92.88 345 TYR A CA 1
ATOM 2712 C C . TYR A 1 345 ? -8.323 13.289 0.606 1.00 92.88 345 TYR A C 1
ATOM 2714 O O . TYR A 1 345 ? -7.879 14.377 0.233 1.00 92.88 345 TYR A O 1
ATOM 2722 N N . LEU A 1 346 ? -7.709 12.128 0.338 1.00 89.19 346 LEU A N 1
ATOM 2723 C CA . LEU A 1 346 ? -6.434 12.065 -0.386 1.00 89.19 346 LEU A CA 1
ATOM 2724 C C . LEU A 1 346 ? -6.569 12.657 -1.796 1.00 89.19 346 LEU A C 1
ATOM 2726 O O . LEU A 1 346 ? -5.739 13.464 -2.208 1.00 89.19 346 LEU A O 1
ATOM 2730 N N . TYR A 1 347 ? -7.638 12.301 -2.513 1.00 90.06 347 TYR A N 1
ATOM 2731 C CA . TYR A 1 347 ? -7.894 12.807 -3.862 1.00 90.06 347 TYR A CA 1
ATOM 2732 C C . TYR A 1 347 ? -8.018 14.332 -3.896 1.00 90.06 347 TYR A C 1
ATOM 2734 O O . TYR A 1 347 ? -7.343 14.974 -4.695 1.00 90.06 347 TYR A O 1
ATOM 2742 N N . GLU A 1 348 ? -8.809 14.929 -3.001 1.00 93.69 348 GLU A N 1
ATOM 2743 C CA . GLU A 1 348 ? -8.959 16.387 -2.934 1.00 93.69 348 GLU A CA 1
ATOM 2744 C C . GLU A 1 348 ? -7.659 17.104 -2.538 1.00 93.69 348 GLU A C 1
ATOM 2746 O O . GLU A 1 348 ? -7.369 18.185 -3.055 1.00 93.69 348 GLU A O 1
ATOM 2751 N N . LYS A 1 349 ? -6.849 16.506 -1.655 1.00 93.56 349 LYS A N 1
ATOM 2752 C CA . LYS A 1 349 ? -5.534 17.034 -1.257 1.00 93.56 349 LYS A CA 1
ATOM 2753 C C . LYS A 1 349 ? -4.532 16.998 -2.420 1.00 93.56 349 LYS A C 1
ATOM 2755 O O . LYS A 1 349 ? -3.963 18.038 -2.751 1.00 93.56 349 LYS A O 1
ATOM 2760 N N . ILE A 1 350 ? -4.376 15.853 -3.090 1.00 90.81 350 ILE A N 1
ATOM 2761 C CA . ILE A 1 350 ? -3.505 15.693 -4.271 1.00 90.81 350 ILE A CA 1
ATOM 2762 C C . ILE A 1 350 ? -3.974 16.598 -5.422 1.00 90.81 350 ILE A C 1
ATOM 2764 O O . ILE A 1 350 ? -3.159 17.279 -6.044 1.00 90.81 350 ILE A O 1
ATOM 2768 N N . LYS A 1 351 ? -5.284 16.678 -5.682 1.00 91.94 351 LYS A N 1
ATOM 2769 C CA . LYS A 1 351 ? -5.841 17.518 -6.751 1.00 91.94 351 LYS A CA 1
ATOM 2770 C C . LYS A 1 351 ? -5.574 19.001 -6.531 1.00 91.94 351 LYS A C 1
ATOM 2772 O O . LYS A 1 351 ? -5.172 19.690 -7.466 1.00 91.94 351 LYS A O 1
ATOM 2777 N N . LYS A 1 352 ? -5.718 19.485 -5.295 1.00 92.94 352 LYS A N 1
ATOM 2778 C CA . LYS A 1 352 ? -5.353 20.864 -4.948 1.00 92.94 352 LYS A CA 1
ATOM 2779 C C . LYS A 1 352 ? -3.853 21.103 -5.129 1.00 92.94 352 LYS A C 1
ATOM 2781 O O . LYS A 1 352 ? -3.488 22.113 -5.727 1.00 92.94 352 LYS A O 1
ATOM 2786 N N . ARG A 1 353 ? -2.998 20.168 -4.698 1.00 91.75 353 ARG A N 1
ATOM 2787 C CA . ARG A 1 353 ? -1.538 20.314 -4.799 1.00 91.75 353 ARG A CA 1
ATOM 2788 C C . ARG A 1 353 ? -1.028 20.348 -6.244 1.00 91.75 353 ARG A C 1
ATOM 2790 O O . ARG A 1 353 ? -0.360 21.314 -6.599 1.00 91.75 353 ARG A O 1
ATOM 2797 N N . TYR A 1 354 ? -1.370 19.356 -7.070 1.00 89.81 354 TYR A N 1
ATOM 2798 C CA . TYR A 1 354 ? -0.725 19.149 -8.380 1.00 89.81 354 TYR A CA 1
ATOM 2799 C C . TYR A 1 354 ? -1.572 19.563 -9.593 1.00 89.81 354 TYR A C 1
ATOM 2801 O O . TYR A 1 354 ? -1.038 20.167 -10.515 1.00 89.81 354 TYR A O 1
ATOM 2809 N N . GLU A 1 355 ? -2.885 19.301 -9.607 1.00 89.62 355 GLU A N 1
ATOM 2810 C CA . GLU A 1 355 ? -3.758 19.708 -10.731 1.00 89.62 355 GLU A CA 1
ATOM 2811 C C . GLU A 1 355 ? -4.118 21.204 -10.641 1.00 89.62 355 GLU A C 1
ATOM 2813 O O . GLU A 1 355 ? -4.128 21.913 -11.645 1.00 89.62 355 GLU A O 1
ATOM 2818 N N . MET A 1 356 ? -4.343 21.724 -9.428 1.00 88.56 356 MET A N 1
ATOM 2819 C CA . MET A 1 356 ? -4.633 23.148 -9.188 1.00 88.56 356 MET A CA 1
ATOM 2820 C C . MET A 1 356 ? -3.401 23.983 -8.784 1.00 88.56 356 MET A C 1
ATOM 2822 O O . MET A 1 356 ? -3.522 25.195 -8.614 1.00 88.56 356 MET A O 1
ATOM 2826 N N . ASN A 1 357 ? -2.215 23.371 -8.658 1.00 83.94 357 ASN A N 1
ATOM 2827 C CA . ASN A 1 357 ? -0.943 24.043 -8.341 1.00 83.94 357 ASN A CA 1
ATOM 2828 C C . ASN A 1 357 ? -0.943 24.853 -7.014 1.00 83.94 357 ASN A C 1
ATOM 2830 O O . ASN A 1 357 ? -0.241 25.869 -6.890 1.00 83.94 357 ASN A O 1
ATOM 2834 N N . PHE A 1 358 ? -1.717 24.416 -6.007 1.00 84.38 358 PHE A N 1
ATOM 2835 C CA . PHE A 1 358 ? -1.705 24.977 -4.649 1.00 84.38 358 PHE A CA 1
ATOM 2836 C C . PHE A 1 358 ? -0.652 24.286 -3.767 1.00 84.38 358 PHE A C 1
ATOM 2838 O O . PHE A 1 358 ? -0.923 23.289 -3.098 1.00 84.38 358 PHE A O 1
ATOM 2845 N N . GLY A 1 359 ? 0.548 24.865 -3.716 1.00 79.50 359 GLY A N 1
ATOM 2846 C CA . GLY A 1 359 ? 1.591 24.497 -2.748 1.00 79.50 359 GLY A CA 1
ATOM 2847 C C . GLY A 1 359 ? 2.693 23.572 -3.272 1.00 79.50 359 GLY A C 1
ATOM 2848 O O . GLY A 1 359 ? 3.662 23.361 -2.548 1.00 79.50 359 GLY A O 1
ATOM 2849 N N . PHE A 1 360 ? 2.587 23.081 -4.509 1.00 85.25 360 PHE A N 1
ATOM 2850 C CA . PHE A 1 360 ? 3.712 22.550 -5.284 1.00 85.25 360 PHE A CA 1
ATOM 2851 C C . PHE A 1 360 ? 3.695 23.145 -6.693 1.00 85.25 360 PHE A C 1
ATOM 2853 O O . PHE A 1 360 ? 2.618 23.417 -7.227 1.00 85.25 360 PHE A O 1
ATOM 2860 N N . ARG A 1 361 ? 4.882 23.352 -7.277 1.00 80.56 361 ARG A N 1
ATOM 2861 C CA . ARG A 1 361 ? 5.084 23.718 -8.686 1.00 80.56 361 ARG A CA 1
ATOM 2862 C C . ARG A 1 361 ? 6.428 23.177 -9.167 1.00 80.56 361 ARG A C 1
ATOM 2864 O O . ARG A 1 361 ? 7.464 23.552 -8.632 1.00 80.56 361 ARG A O 1
ATOM 2871 N N . SER A 1 362 ? 6.389 22.377 -10.222 1.00 79.81 362 SER A N 1
ATOM 2872 C CA . SER A 1 362 ? 7.536 21.964 -11.041 1.00 79.81 362 SER A CA 1
ATOM 2873 C C . SER A 1 362 ? 7.277 22.378 -12.492 1.00 79.81 362 SER A C 1
ATOM 2875 O O . SER A 1 362 ? 6.114 22.443 -12.913 1.00 79.81 362 SER A O 1
ATOM 2877 N N . ARG A 1 363 ? 8.324 22.600 -13.296 1.00 78.50 363 ARG A N 1
ATOM 2878 C CA . ARG A 1 363 ? 8.170 22.753 -14.755 1.00 78.50 363 ARG A CA 1
ATOM 2879 C C . ARG A 1 363 ? 7.456 21.552 -15.365 1.00 78.50 363 ARG A C 1
ATOM 2881 O O . ARG A 1 363 ? 6.667 21.738 -16.283 1.00 78.50 363 ARG A O 1
ATOM 2888 N N . ASN A 1 364 ? 7.660 20.358 -14.812 1.00 72.56 364 ASN A N 1
ATOM 2889 C CA . ASN A 1 364 ? 7.093 19.097 -15.286 1.00 72.56 364 ASN A CA 1
ATOM 2890 C C . ASN A 1 364 ? 5.649 18.857 -14.785 1.00 72.56 364 ASN A C 1
ATOM 2892 O O . ASN A 1 364 ? 5.060 17.828 -15.114 1.00 72.56 364 ASN A O 1
ATOM 2896 N N . SER A 1 365 ? 5.065 19.792 -14.015 1.00 76.19 365 SER A N 1
ATOM 2897 C CA . SER A 1 365 ? 3.706 19.694 -13.439 1.00 76.19 365 SER A CA 1
ATOM 2898 C C . SER A 1 365 ? 2.618 20.506 -14.164 1.00 76.19 365 SER A C 1
ATOM 2900 O O . SER A 1 365 ? 1.458 20.492 -13.755 1.00 76.19 365 SER A O 1
ATOM 2902 N N . ALA A 1 366 ? 2.949 21.191 -15.263 1.00 70.69 366 ALA A N 1
ATOM 2903 C CA . ALA A 1 366 ? 2.102 22.237 -15.850 1.00 70.69 366 ALA A CA 1
ATOM 2904 C C . ALA A 1 366 ? 0.758 21.770 -16.462 1.00 70.69 366 ALA A C 1
ATOM 2906 O O . ALA A 1 366 ? -0.057 22.609 -16.845 1.00 70.69 366 ALA A O 1
ATOM 2907 N N . SER A 1 367 ? 0.511 20.459 -16.585 1.00 76.50 367 SER A N 1
ATOM 2908 C CA . SER A 1 367 ? -0.719 19.906 -17.187 1.00 76.50 367 SER A CA 1
ATOM 2909 C C . SER A 1 367 ? -1.288 18.660 -16.485 1.00 76.50 367 SER A C 1
ATOM 2911 O O . SER A 1 367 ? -2.133 17.962 -17.050 1.00 76.50 367 SER A O 1
ATOM 2913 N N . VAL A 1 368 ? -0.856 18.401 -15.246 1.00 85.25 368 VAL A N 1
ATOM 2914 C CA . VAL A 1 368 ? -1.214 17.213 -14.451 1.00 85.25 368 VAL A CA 1
ATOM 2915 C C . VAL A 1 368 ? -2.724 17.110 -14.207 1.00 85.25 368 VAL A C 1
ATOM 2917 O O . VAL A 1 368 ? -3.360 18.073 -13.785 1.00 85.25 368 VAL A O 1
ATOM 2920 N N . ARG A 1 369 ? -3.293 15.910 -14.384 1.00 85.81 369 ARG A N 1
ATOM 2921 C CA . ARG A 1 369 ? -4.672 15.559 -13.990 1.00 85.81 369 ARG A CA 1
ATOM 2922 C C . ARG A 1 369 ? -4.714 14.373 -13.035 1.00 85.81 369 ARG A C 1
ATOM 2924 O O . ARG A 1 369 ? -4.040 13.376 -13.281 1.00 85.81 369 ARG A O 1
ATOM 2931 N N . ILE A 1 370 ? -5.551 14.427 -12.000 1.00 85.69 370 ILE A N 1
ATOM 2932 C CA . ILE A 1 370 ? -5.681 13.327 -11.033 1.00 85.69 370 ILE A CA 1
ATOM 2933 C C . ILE A 1 370 ? -6.786 12.356 -11.460 1.00 85.69 370 ILE A C 1
ATOM 2935 O O . ILE A 1 370 ? -7.944 12.746 -11.636 1.00 85.69 370 ILE A O 1
ATOM 2939 N N . MET A 1 371 ? -6.448 11.072 -11.567 1.00 79.69 371 MET A N 1
ATOM 2940 C CA . MET A 1 371 ? -7.368 9.981 -11.896 1.00 79.69 371 MET A CA 1
ATOM 2941 C C . MET A 1 371 ? -7.421 8.942 -10.771 1.00 79.69 371 MET A C 1
ATOM 2943 O O . MET A 1 371 ? -6.432 8.704 -10.082 1.00 79.69 371 MET A O 1
ATOM 2947 N N . LYS A 1 372 ? -8.576 8.291 -10.613 1.00 74.75 372 LYS A N 1
ATOM 2948 C CA . LYS A 1 372 ? -8.747 7.099 -9.772 1.00 74.75 372 LYS A CA 1
ATOM 2949 C C . LYS A 1 372 ? -8.926 5.874 -10.659 1.00 74.75 372 LYS A C 1
ATOM 2951 O O . LYS A 1 372 ? -9.590 5.966 -11.692 1.00 74.75 372 LYS A O 1
ATOM 2956 N N . VAL A 1 373 ? -8.396 4.731 -10.236 1.00 70.19 373 VAL A N 1
ATOM 2957 C CA . VAL A 1 373 ? -8.784 3.435 -10.816 1.00 70.19 373 VAL A CA 1
ATOM 2958 C C . VAL A 1 373 ? -10.234 3.123 -10.426 1.00 70.19 373 VAL A C 1
ATOM 2960 O O . VAL A 1 373 ? -10.655 3.452 -9.319 1.00 70.19 373 VAL A O 1
ATOM 2963 N N . LEU A 1 374 ? -11.008 2.514 -11.333 1.00 68.81 374 LEU A N 1
ATOM 2964 C CA . LEU A 1 374 ? -12.446 2.264 -11.131 1.00 68.81 374 LEU A CA 1
ATOM 2965 C C . LEU A 1 374 ? -12.730 1.351 -9.929 1.00 68.81 374 LEU A C 1
ATOM 2967 O O . LEU A 1 374 ? -13.635 1.625 -9.149 1.00 68.81 374 LEU A O 1
ATOM 2971 N N . GLU A 1 375 ? -11.927 0.301 -9.756 1.00 72.81 375 GLU A N 1
ATOM 2972 C CA . GLU A 1 375 ? -11.986 -0.603 -8.601 1.00 72.81 375 GLU A CA 1
ATOM 2973 C C . GLU A 1 375 ? -10.554 -0.797 -8.064 1.00 72.81 375 GLU A C 1
ATOM 2975 O O . GLU A 1 375 ? -9.875 -1.746 -8.475 1.00 72.81 375 GLU A O 1
ATOM 2980 N N . PRO A 1 376 ? -10.054 0.109 -7.195 1.00 69.75 376 PRO A N 1
ATOM 2981 C CA . PRO A 1 376 ? -8.650 0.138 -6.767 1.00 69.75 376 PRO A CA 1
ATOM 2982 C C . PRO A 1 376 ? -8.157 -1.147 -6.095 1.00 69.75 376 PRO A C 1
ATOM 2984 O O . PRO A 1 376 ? -7.011 -1.537 -6.290 1.00 69.75 376 PRO A O 1
ATOM 2987 N N . GLN A 1 377 ? -9.029 -1.830 -5.347 1.00 70.06 377 GLN A N 1
ATOM 2988 C CA . GLN A 1 377 ? -8.715 -3.064 -4.611 1.00 70.06 377 GLN A CA 1
ATOM 2989 C C . GLN A 1 377 ? -8.370 -4.251 -5.528 1.00 70.06 377 GLN A C 1
ATOM 2991 O O . GLN A 1 377 ? -7.613 -5.134 -5.139 1.00 70.06 377 GLN A O 1
ATOM 2996 N N . LEU A 1 378 ? -8.911 -4.273 -6.750 1.00 79.06 378 LEU A N 1
ATOM 2997 C CA . LEU A 1 378 ? -8.706 -5.348 -7.729 1.00 79.06 378 LEU A CA 1
ATOM 2998 C C . LEU A 1 378 ? -7.691 -4.979 -8.822 1.00 79.06 378 LEU A C 1
ATOM 3000 O O . LEU A 1 378 ? -7.408 -5.801 -9.698 1.00 79.06 378 LEU A O 1
ATOM 3004 N N . ALA A 1 379 ? -7.146 -3.758 -8.784 1.00 78.00 379 ALA A N 1
ATOM 3005 C CA . ALA A 1 379 ? -6.269 -3.233 -9.823 1.00 78.00 379 ALA A CA 1
ATOM 3006 C C . ALA A 1 379 ? -5.054 -4.148 -10.042 1.00 78.00 379 ALA A C 1
ATOM 3008 O O . ALA A 1 379 ? -4.832 -4.588 -11.168 1.00 78.00 379 ALA A O 1
ATOM 3009 N N . VAL A 1 380 ? -4.323 -4.491 -8.970 1.00 80.31 380 VAL A N 1
ATOM 3010 C CA . VAL A 1 380 ? -3.130 -5.365 -8.994 1.00 80.31 380 VAL A CA 1
ATOM 3011 C C . VAL A 1 380 ? -3.417 -6.681 -9.724 1.00 80.31 380 VAL A C 1
ATOM 3013 O O . VAL A 1 380 ? -2.741 -7.018 -10.694 1.00 80.31 380 VAL A O 1
ATOM 3016 N N . VAL A 1 381 ? -4.464 -7.400 -9.307 1.00 85.06 381 VAL A N 1
ATOM 3017 C CA . VAL A 1 381 ? -4.803 -8.729 -9.844 1.00 85.06 381 VAL A CA 1
ATOM 3018 C C . VAL A 1 381 ? -5.226 -8.646 -11.312 1.00 85.06 381 VAL A C 1
ATOM 3020 O O . VAL A 1 381 ? -4.734 -9.418 -12.137 1.00 85.06 381 VAL A O 1
ATOM 3023 N N . ARG A 1 382 ? -6.075 -7.673 -11.682 1.00 83.56 382 ARG A N 1
ATOM 3024 C CA . ARG A 1 382 ? -6.412 -7.437 -13.098 1.00 83.56 382 ARG A CA 1
ATOM 3025 C C . ARG A 1 382 ? -5.179 -7.066 -13.914 1.00 83.56 382 ARG A C 1
ATOM 3027 O O . ARG A 1 382 ? -5.061 -7.501 -15.054 1.00 83.56 382 ARG A O 1
ATOM 3034 N N . GLY A 1 383 ? -4.264 -6.306 -13.330 1.00 81.44 383 GLY A N 1
ATOM 3035 C CA . GLY A 1 383 ? -2.963 -5.961 -13.879 1.00 81.44 383 GLY A CA 1
ATOM 3036 C C . GLY A 1 383 ? -2.141 -7.165 -14.322 1.00 81.44 383 GLY A C 1
ATOM 3037 O O . GLY A 1 383 ? -1.836 -7.301 -15.509 1.00 81.44 383 GLY A O 1
ATOM 3038 N N . LEU A 1 384 ? -1.865 -8.074 -13.379 1.00 85.19 384 LEU A N 1
ATOM 3039 C CA . LEU A 1 384 ? -1.162 -9.340 -13.625 1.00 85.19 384 LEU A CA 1
ATOM 3040 C C . LEU A 1 384 ? -1.838 -10.156 -14.738 1.00 85.19 384 LEU A C 1
ATOM 3042 O O . LEU A 1 384 ? -1.191 -10.569 -15.700 1.00 85.19 384 LEU A O 1
ATOM 3046 N N . VAL A 1 385 ? -3.162 -10.330 -14.659 1.00 86.00 385 VAL A N 1
ATOM 3047 C CA . VAL A 1 385 ? -3.931 -11.084 -15.664 1.00 86.00 385 VAL A CA 1
ATOM 3048 C C . VAL A 1 385 ? -3.858 -10.415 -17.044 1.00 86.00 385 VAL A C 1
ATOM 3050 O O . VAL A 1 385 ? -3.704 -11.101 -18.057 1.00 86.00 385 VAL A O 1
ATOM 3053 N N . ARG A 1 386 ? -3.925 -9.079 -17.120 1.00 83.06 386 ARG A N 1
ATOM 3054 C CA . ARG A 1 386 ? -3.845 -8.321 -18.381 1.00 83.06 386 ARG A CA 1
ATOM 3055 C C . ARG A 1 386 ? -2.458 -8.361 -19.016 1.00 83.06 386 ARG A C 1
ATOM 3057 O O . ARG A 1 386 ? -2.401 -8.405 -20.247 1.00 83.06 386 ARG A O 1
ATOM 3064 N N . GLU A 1 387 ? -1.389 -8.332 -18.219 1.00 85.00 387 GLU A N 1
ATOM 3065 C CA . GLU A 1 387 ? -0.010 -8.530 -18.685 1.00 85.00 387 GLU A CA 1
ATOM 3066 C C . GLU A 1 387 ? 0.150 -9.930 -19.259 1.00 85.00 387 GLU A C 1
ATOM 3068 O O . GLU A 1 387 ? 0.484 -10.086 -20.437 1.00 85.00 387 GLU A O 1
ATOM 3073 N N . ARG A 1 388 ? -0.195 -10.949 -18.466 1.00 85.69 388 ARG A N 1
ATOM 3074 C CA . ARG A 1 388 ? 0.032 -12.335 -18.856 1.00 85.69 388 ARG A CA 1
ATOM 3075 C C . ARG A 1 388 ? -0.792 -12.743 -20.075 1.00 85.69 388 ARG A C 1
ATOM 3077 O O . ARG A 1 388 ? -0.276 -13.397 -20.977 1.00 85.69 388 ARG A O 1
ATOM 3084 N N . THR A 1 389 ? -2.028 -12.253 -20.182 1.00 83.38 389 THR A N 1
ATOM 3085 C CA . THR A 1 389 ? -2.867 -12.421 -21.385 1.00 83.38 389 THR A CA 1
ATOM 3086 C C . THR A 1 389 ? -2.258 -11.751 -22.627 1.00 83.38 389 THR A C 1
ATOM 3088 O O . THR A 1 389 ? -2.509 -12.197 -23.743 1.00 83.38 389 THR A O 1
ATOM 3091 N N . GLN A 1 390 ? -1.448 -10.692 -22.481 1.00 81.38 390 GLN A N 1
ATOM 3092 C CA . GLN A 1 390 ? -0.745 -10.085 -23.619 1.00 81.38 390 GLN A CA 1
ATOM 3093 C C . GLN A 1 390 ? 0.497 -10.893 -24.028 1.00 81.38 390 GLN A C 1
ATOM 3095 O O . GLN A 1 390 ? 0.698 -11.121 -25.220 1.00 81.38 390 GLN A O 1
ATOM 3100 N N . GLN A 1 391 ? 1.277 -11.383 -23.060 1.00 83.38 391 GLN A N 1
ATOM 3101 C CA . GLN A 1 391 ? 2.440 -12.250 -23.302 1.00 83.38 391 GLN A CA 1
ATOM 3102 C C . GLN A 1 391 ? 2.069 -13.597 -23.935 1.00 83.38 391 GLN A C 1
ATOM 3104 O O . GLN A 1 391 ? 2.823 -14.119 -24.749 1.00 83.38 391 GLN A O 1
ATOM 3109 N N . LEU A 1 392 ? 0.911 -14.165 -23.583 1.00 83.50 392 LEU A N 1
ATOM 3110 C CA . LEU A 1 392 ? 0.419 -15.418 -24.171 1.00 83.50 392 LEU A CA 1
ATOM 3111 C C . LEU A 1 392 ? -0.177 -15.234 -25.580 1.00 83.50 392 LEU A C 1
ATOM 3113 O O . LEU A 1 392 ? -0.305 -16.207 -26.323 1.00 83.50 392 LEU A O 1
ATOM 3117 N N . GLY A 1 393 ? -0.516 -13.999 -25.965 1.00 76.00 393 GLY A N 1
ATOM 3118 C CA . GLY A 1 393 ? -1.181 -13.690 -27.231 1.00 76.00 393 GLY A CA 1
ATOM 3119 C C . GLY A 1 393 ? -2.659 -14.104 -27.263 1.00 76.00 393 GLY A C 1
ATOM 3120 O O . GLY A 1 393 ? -3.193 -14.721 -26.343 1.00 76.00 393 GLY A O 1
ATOM 3121 N N . ILE A 1 394 ? -3.357 -13.738 -28.343 1.00 67.69 394 ILE A N 1
ATOM 3122 C CA . ILE A 1 394 ? -4.778 -14.064 -28.545 1.00 67.69 394 ILE A CA 1
ATOM 3123 C C . ILE A 1 394 ? -4.981 -14.571 -29.977 1.00 67.69 394 ILE A C 1
ATOM 3125 O O . ILE A 1 394 ? -4.603 -13.898 -30.934 1.00 67.69 394 ILE A O 1
ATOM 3129 N N . LYS A 1 395 ? -5.614 -15.749 -30.111 1.00 53.75 395 LYS A N 1
ATOM 3130 C CA . LYS A 1 395 ? -6.135 -16.341 -31.364 1.00 53.75 395 LYS A CA 1
ATOM 3131 C C . LYS A 1 395 ? -5.222 -16.149 -32.594 1.00 53.75 395 LYS A C 1
ATOM 3133 O O . LYS A 1 395 ? -5.635 -15.586 -33.602 1.00 53.75 395 LYS A O 1
ATOM 3138 N N . GLY A 1 396 ? -3.984 -16.640 -32.507 1.00 57.00 396 GLY A N 1
ATOM 3139 C CA . GLY A 1 396 ? -3.026 -16.662 -33.623 1.00 57.00 396 GLY A CA 1
ATOM 3140 C C . GLY A 1 396 ? -2.170 -15.400 -33.786 1.00 57.00 396 GLY A C 1
ATOM 3141 O O . GLY A 1 396 ? -1.224 -15.418 -34.569 1.00 57.00 396 GLY A O 1
ATOM 3142 N N . GLY A 1 397 ? -2.438 -14.330 -33.031 1.00 66.50 397 GLY A N 1
ATOM 3143 C CA . GLY A 1 397 ? -1.475 -13.244 -32.854 1.00 66.50 397 GLY A CA 1
ATOM 3144 C C . GLY A 1 397 ? -0.336 -13.670 -31.924 1.00 66.50 397 GLY A C 1
ATOM 3145 O O . GLY A 1 397 ? -0.589 -14.299 -30.895 1.00 66.50 397 GLY A O 1
ATOM 3146 N N . ALA A 1 398 ? 0.903 -13.312 -32.269 1.00 73.19 398 ALA A N 1
ATOM 3147 C CA . ALA A 1 398 ? 2.053 -13.510 -31.390 1.00 73.19 398 ALA A CA 1
ATOM 3148 C C . ALA A 1 398 ? 1.885 -12.736 -30.070 1.00 73.19 398 ALA A C 1
ATOM 3150 O O . ALA A 1 398 ? 1.308 -11.645 -30.047 1.00 73.19 398 ALA A O 1
ATOM 3151 N N . GLY A 1 399 ? 2.404 -13.304 -28.982 1.00 76.19 399 GLY A N 1
ATOM 3152 C CA . GLY A 1 399 ? 2.478 -12.634 -27.687 1.00 76.19 399 GLY A CA 1
ATOM 3153 C C . GLY A 1 399 ? 3.361 -11.386 -27.727 1.00 76.19 399 GLY A C 1
ATOM 3154 O O . GLY A 1 399 ? 4.287 -11.297 -28.534 1.00 76.19 399 GLY A O 1
ATOM 3155 N N . GLN A 1 400 ? 3.068 -10.417 -26.860 1.00 74.88 400 GLN A N 1
ATOM 3156 C CA . GLN A 1 400 ? 3.830 -9.171 -26.748 1.00 74.88 400 GLN A CA 1
ATOM 3157 C C . GLN A 1 400 ? 4.054 -8.796 -25.285 1.00 74.88 400 GLN A C 1
ATOM 3159 O O . GLN A 1 400 ? 3.101 -8.734 -24.502 1.00 74.88 400 GLN A O 1
ATOM 3164 N N . GLU A 1 401 ? 5.297 -8.467 -24.941 1.00 74.06 401 GLU A N 1
ATOM 3165 C CA . GLU A 1 401 ? 5.622 -7.856 -23.654 1.00 74.06 401 GLU A CA 1
ATOM 3166 C C . GLU A 1 401 ? 4.900 -6.516 -23.464 1.00 74.06 401 GLU A C 1
ATOM 3168 O O . GLU A 1 401 ? 4.524 -5.840 -24.425 1.00 74.06 401 GLU A O 1
ATOM 3173 N N . VAL A 1 402 ? 4.664 -6.139 -22.205 1.00 69.38 402 VAL A N 1
ATOM 3174 C CA . VAL A 1 402 ? 4.070 -4.832 -21.865 1.00 69.38 402 VAL A CA 1
ATOM 3175 C C . VAL A 1 402 ? 5.151 -3.763 -21.687 1.00 69.38 402 VAL A C 1
ATOM 3177 O O . VAL A 1 402 ? 4.962 -2.619 -22.099 1.00 69.38 402 VAL A O 1
ATOM 3180 N N . PHE A 1 403 ? 6.293 -4.158 -21.123 1.00 66.31 403 PHE A N 1
ATOM 3181 C CA . PHE A 1 403 ? 7.468 -3.320 -20.912 1.00 66.31 403 PHE A CA 1
ATOM 3182 C C . PHE A 1 403 ? 8.579 -3.779 -21.858 1.00 66.31 403 PHE A C 1
ATOM 3184 O O . PHE A 1 403 ? 8.983 -4.939 -21.794 1.00 66.31 403 PHE A O 1
ATOM 3191 N N . GLY A 1 404 ? 9.075 -2.889 -22.724 1.00 63.25 404 GLY A N 1
ATOM 3192 C CA . GLY A 1 404 ? 10.186 -3.217 -23.633 1.00 63.25 404 GLY A CA 1
ATOM 3193 C C . GLY A 1 404 ? 11.528 -3.346 -22.901 1.00 63.25 404 GLY A C 1
ATOM 3194 O O . GLY A 1 404 ? 12.398 -4.118 -23.297 1.00 63.25 404 GLY A O 1
ATOM 3195 N N . THR A 1 405 ? 11.673 -2.620 -21.791 1.00 65.56 405 THR A N 1
ATOM 3196 C CA . THR A 1 405 ? 12.809 -2.653 -20.862 1.00 65.56 405 THR A CA 1
ATOM 3197 C C . THR A 1 405 ? 12.307 -2.452 -19.429 1.00 65.56 405 THR A C 1
ATOM 3199 O O . THR A 1 405 ? 11.198 -1.962 -19.212 1.00 65.56 405 THR A O 1
ATOM 3202 N N . ARG A 1 406 ? 13.121 -2.809 -18.428 1.00 67.06 406 ARG A N 1
ATOM 3203 C CA . ARG A 1 406 ? 12.894 -2.446 -17.018 1.00 67.06 406 ARG A CA 1
ATOM 3204 C C . ARG A 1 406 ? 14.199 -1.931 -16.406 1.00 67.06 40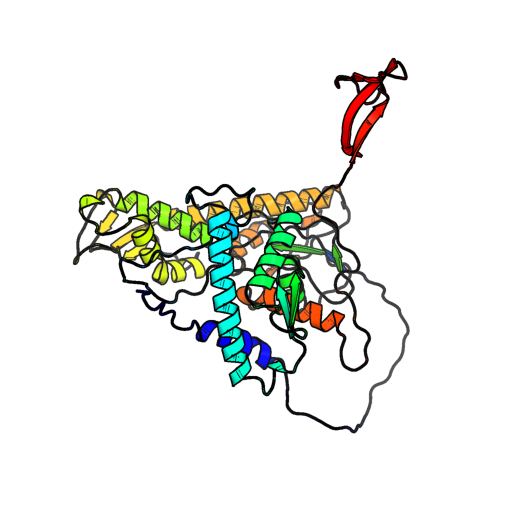6 ARG A C 1
ATOM 3206 O O . ARG A 1 406 ? 15.231 -2.578 -16.572 1.00 67.06 406 ARG A O 1
ATOM 3213 N N . ARG A 1 407 ? 14.164 -0.793 -15.700 1.00 67.75 407 ARG A N 1
ATOM 3214 C CA . ARG A 1 407 ? 15.287 -0.333 -14.856 1.00 67.75 407 ARG A CA 1
ATOM 3215 C C . ARG A 1 407 ? 15.340 -1.201 -13.590 1.00 67.75 407 ARG A C 1
ATOM 3217 O O . ARG A 1 407 ? 14.293 -1.494 -13.013 1.00 67.75 407 ARG A O 1
ATOM 3224 N N . CYS A 1 408 ? 16.530 -1.608 -13.141 1.00 67.06 408 CYS A N 1
ATOM 3225 C CA . CYS A 1 408 ? 16.660 -2.244 -11.825 1.00 67.06 408 CYS A CA 1
ATOM 3226 C C . CYS A 1 408 ? 16.660 -1.179 -10.720 1.00 67.06 408 CYS A C 1
ATOM 3228 O O . CYS A 1 408 ? 17.173 -0.086 -10.921 1.00 67.06 408 CYS A O 1
ATOM 3230 N N . ARG A 1 409 ? 16.119 -1.524 -9.547 1.00 66.31 409 ARG A N 1
ATOM 3231 C CA . ARG A 1 409 ? 16.082 -0.661 -8.347 1.00 66.31 409 ARG A CA 1
ATOM 3232 C C . ARG A 1 409 ? 17.403 -0.590 -7.574 1.00 66.31 409 ARG A C 1
ATOM 3234 O O . ARG A 1 409 ? 17.562 0.267 -6.715 1.00 66.31 409 ARG A O 1
ATOM 3241 N N . ASN A 1 410 ? 18.303 -1.535 -7.831 1.00 66.88 410 ASN A N 1
ATOM 3242 C CA . ASN A 1 410 ? 19.541 -1.725 -7.086 1.00 66.88 410 ASN A CA 1
ATOM 3243 C C . ASN A 1 410 ? 20.715 -1.436 -8.018 1.00 66.88 410 ASN A C 1
ATOM 3245 O O . ASN A 1 410 ? 20.809 -2.046 -9.086 1.00 66.88 410 ASN A O 1
ATOM 3249 N N . SER A 1 411 ? 21.620 -0.559 -7.590 1.00 69.25 411 SER A N 1
ATOM 3250 C CA . SER A 1 411 ? 22.945 -0.442 -8.194 1.00 69.25 411 SER A CA 1
ATOM 3251 C C . SER A 1 411 ? 23.757 -1.678 -7.817 1.00 69.25 411 SER A C 1
ATOM 3253 O O . SER A 1 411 ? 24.075 -1.878 -6.645 1.00 69.25 411 SER A O 1
ATOM 3255 N N . TYR A 1 412 ? 24.078 -2.515 -8.800 1.00 75.44 412 TYR A N 1
ATOM 3256 C CA . TYR A 1 412 ? 25.065 -3.578 -8.635 1.00 75.44 412 TYR A CA 1
ATOM 3257 C C . TYR A 1 412 ? 26.425 -3.045 -9.061 1.00 75.44 412 TYR A C 1
ATOM 3259 O O . TYR A 1 412 ? 26.536 -2.468 -10.138 1.00 75.44 412 TYR A O 1
ATOM 3267 N N . GLY A 1 413 ? 27.433 -3.290 -8.234 1.00 77.06 413 GLY A N 1
ATOM 3268 C CA . GLY A 1 413 ? 28.833 -3.066 -8.559 1.00 77.06 413 GLY A CA 1
ATOM 3269 C C . GLY A 1 413 ? 29.699 -4.112 -7.867 1.00 77.06 413 GLY A C 1
ATOM 3270 O O . GLY A 1 413 ? 29.237 -4.821 -6.964 1.00 77.06 413 GLY A O 1
ATOM 3271 N N . VAL A 1 414 ? 30.946 -4.233 -8.298 1.00 82.62 414 VAL A N 1
ATOM 3272 C CA . VAL A 1 414 ? 31.948 -5.105 -7.683 1.00 82.62 414 VAL A CA 1
ATOM 3273 C C . VAL A 1 414 ? 32.844 -4.299 -6.746 1.00 82.62 414 VAL A C 1
ATOM 3275 O O . VAL A 1 414 ? 33.176 -3.149 -7.017 1.00 82.62 414 VAL A O 1
ATOM 3278 N N . ILE A 1 415 ? 33.243 -4.900 -5.620 1.00 85.31 415 ILE A N 1
ATOM 3279 C CA . ILE A 1 415 ? 34.200 -4.264 -4.706 1.00 85.31 415 ILE A CA 1
ATOM 3280 C C . ILE A 1 415 ? 35.597 -4.402 -5.314 1.00 85.31 415 ILE A C 1
ATOM 3282 O O . ILE A 1 415 ? 36.138 -5.508 -5.401 1.00 85.31 415 ILE A O 1
ATOM 3286 N N . THR A 1 416 ? 36.179 -3.280 -5.729 1.00 87.00 416 THR A N 1
ATOM 3287 C CA . THR A 1 416 ? 37.478 -3.227 -6.403 1.00 87.00 416 THR A CA 1
ATOM 3288 C C . THR A 1 416 ? 38.559 -2.586 -5.533 1.00 87.00 416 THR A C 1
ATOM 3290 O O . THR A 1 416 ? 38.338 -2.113 -4.410 1.00 87.00 416 THR A O 1
ATOM 3293 N N . ARG A 1 417 ? 39.785 -2.610 -6.066 1.00 86.75 417 ARG A N 1
ATOM 3294 C CA . ARG A 1 417 ? 40.919 -1.839 -5.563 1.00 86.75 417 ARG A CA 1
ATOM 3295 C C . ARG A 1 417 ? 41.471 -0.993 -6.706 1.00 86.75 417 ARG A C 1
ATOM 3297 O O . ARG A 1 417 ? 41.956 -1.533 -7.699 1.00 86.75 417 ARG A O 1
ATOM 3304 N N . GLU A 1 418 ? 41.405 0.323 -6.571 1.00 89.69 418 GLU A N 1
ATOM 3305 C CA . GLU A 1 418 ? 41.839 1.256 -7.612 1.00 89.69 418 GLU A CA 1
ATOM 3306 C C . GLU A 1 418 ? 43.225 1.811 -7.317 1.00 89.69 418 GLU A C 1
ATOM 3308 O O . GLU A 1 418 ? 43.540 2.141 -6.174 1.00 89.69 418 GLU A O 1
ATOM 3313 N N . LEU A 1 419 ? 44.064 1.957 -8.344 1.00 90.44 419 LEU A N 1
ATOM 3314 C CA . LEU A 1 419 ? 45.370 2.594 -8.186 1.00 90.44 419 LEU A CA 1
ATOM 3315 C C . LEU A 1 419 ? 45.178 4.049 -7.724 1.00 90.44 419 LEU A C 1
ATOM 3317 O O . LEU A 1 419 ? 44.371 4.787 -8.290 1.00 90.44 419 LEU A O 1
ATOM 3321 N N . TYR A 1 420 ? 45.911 4.482 -6.696 1.00 89.62 420 TYR A N 1
ATOM 3322 C CA . TYR A 1 420 ? 45.691 5.798 -6.099 1.00 89.62 420 TYR A CA 1
ATOM 3323 C C . TYR A 1 420 ? 45.950 6.943 -7.094 1.00 89.62 420 TYR A C 1
ATOM 3325 O O . TYR A 1 420 ? 47.085 7.175 -7.518 1.00 89.62 420 TYR A O 1
ATOM 3333 N N . ASN A 1 421 ? 44.899 7.699 -7.418 1.00 89.06 421 ASN A N 1
ATOM 3334 C CA . ASN A 1 421 ? 44.949 8.866 -8.289 1.00 89.06 421 ASN A CA 1
ATOM 3335 C C . ASN A 1 421 ? 44.749 10.152 -7.456 1.00 89.06 421 ASN A C 1
ATOM 3337 O O . ASN A 1 421 ? 43.630 10.400 -7.003 1.00 89.06 421 ASN A O 1
ATOM 3341 N N . PRO A 1 422 ? 45.769 11.018 -7.278 1.00 87.00 422 PRO A N 1
ATOM 3342 C CA . PRO A 1 422 ? 45.666 12.237 -6.461 1.00 87.00 422 PRO A CA 1
ATOM 3343 C C . PRO A 1 422 ? 44.621 13.275 -6.913 1.00 87.00 422 PRO A C 1
ATOM 3345 O O . PRO A 1 422 ? 44.348 14.219 -6.162 1.00 87.00 422 PRO A O 1
ATOM 3348 N N . ALA A 1 423 ? 44.076 13.141 -8.129 1.00 88.31 423 ALA A N 1
ATOM 3349 C CA . ALA A 1 423 ? 43.007 13.991 -8.653 1.00 88.31 423 ALA A CA 1
ATOM 3350 C C . ALA A 1 423 ? 41.597 13.528 -8.238 1.00 88.31 423 ALA A C 1
ATOM 3352 O O . ALA A 1 423 ? 40.687 14.350 -8.213 1.00 88.31 423 ALA A O 1
ATOM 3353 N N . VAL A 1 424 ? 41.425 12.243 -7.901 1.00 85.75 424 VAL A N 1
ATOM 3354 C CA . VAL A 1 424 ? 40.119 11.622 -7.599 1.00 85.75 424 VAL A CA 1
ATOM 3355 C C . VAL A 1 424 ? 40.065 11.124 -6.150 1.00 85.75 424 VAL A C 1
ATOM 3357 O O . VAL A 1 424 ? 39.082 11.331 -5.451 1.00 85.75 424 VAL A O 1
ATOM 3360 N N . HIS A 1 425 ? 41.155 10.534 -5.654 1.00 88.12 425 HIS A N 1
ATOM 3361 C CA . HIS A 1 425 ? 41.212 9.809 -4.377 1.00 88.12 425 HIS A CA 1
ATOM 3362 C C . HIS A 1 425 ? 41.760 10.649 -3.213 1.00 88.12 425 HIS A C 1
ATOM 3364 O O . HIS A 1 425 ? 42.204 10.121 -2.194 1.00 88.12 425 HIS A O 1
ATOM 3370 N N . ARG A 1 426 ? 41.745 11.981 -3.346 1.00 85.44 426 ARG A N 1
ATOM 3371 C CA . ARG A 1 426 ? 42.294 12.899 -2.341 1.00 85.44 426 ARG A CA 1
ATOM 3372 C C . ARG A 1 426 ? 41.528 12.789 -1.019 1.00 85.44 426 ARG A C 1
ATOM 3374 O O . ARG A 1 426 ? 40.366 13.168 -0.944 1.00 85.44 426 ARG A O 1
ATOM 3381 N N . GLY A 1 427 ? 42.223 12.353 0.029 1.00 81.31 427 GLY A N 1
ATOM 3382 C CA . GLY A 1 427 ? 41.661 12.192 1.375 1.00 81.31 427 GLY A CA 1
ATOM 3383 C C . GLY A 1 427 ? 41.086 10.802 1.662 1.00 81.31 427 GLY A C 1
ATOM 3384 O O . GLY A 1 427 ? 40.713 10.544 2.803 1.00 81.31 427 GLY A O 1
ATOM 3385 N N . LEU A 1 428 ? 41.059 9.896 0.678 1.00 83.94 428 LEU A N 1
ATOM 3386 C CA . LEU A 1 428 ? 40.693 8.497 0.902 1.00 83.94 428 LEU A CA 1
ATOM 3387 C C . LEU A 1 428 ? 41.884 7.703 1.476 1.00 83.94 428 LEU A C 1
ATOM 3389 O O . LEU A 1 428 ? 43.032 7.956 1.090 1.00 83.94 428 LEU A O 1
ATOM 3393 N N . PRO A 1 429 ? 41.645 6.729 2.374 1.00 83.25 429 PRO A N 1
ATOM 3394 C CA . PRO A 1 429 ? 42.690 5.826 2.841 1.00 83.25 429 PRO A CA 1
ATOM 3395 C C . PRO A 1 429 ? 43.197 4.951 1.687 1.00 83.25 429 PRO A C 1
ATOM 3397 O O . PRO A 1 429 ? 42.428 4.523 0.825 1.00 83.25 429 PRO A O 1
ATOM 3400 N N . SER A 1 430 ? 44.496 4.651 1.680 1.00 88.12 430 SER A N 1
ATOM 3401 C CA . SER A 1 430 ? 45.101 3.749 0.697 1.00 88.12 430 SER A CA 1
ATOM 3402 C C . SER A 1 430 ? 46.035 2.737 1.355 1.00 88.12 430 SER A C 1
ATOM 3404 O O . SER A 1 430 ? 46.627 2.995 2.402 1.00 88.12 430 SER A O 1
ATOM 3406 N N . VAL A 1 431 ? 46.138 1.566 0.732 1.00 89.25 431 VAL A N 1
ATOM 3407 C CA . VAL A 1 431 ? 46.951 0.427 1.164 1.00 89.25 431 VAL A CA 1
ATOM 3408 C C . VAL A 1 431 ? 47.987 0.148 0.079 1.00 89.25 431 VAL A C 1
ATOM 3410 O O . VAL A 1 431 ? 47.656 0.131 -1.106 1.00 89.25 431 VAL A O 1
ATOM 3413 N N . ALA A 1 432 ? 49.247 -0.062 0.458 1.00 89.62 432 ALA A N 1
ATOM 3414 C CA . ALA A 1 432 ? 50.279 -0.462 -0.493 1.00 89.62 432 ALA A CA 1
ATOM 3415 C C . ALA A 1 432 ? 50.071 -1.924 -0.927 1.00 89.62 432 ALA A C 1
ATOM 3417 O O . ALA A 1 432 ? 49.949 -2.811 -0.083 1.00 89.62 432 ALA A O 1
ATOM 3418 N N . ASP A 1 433 ? 50.055 -2.187 -2.235 1.00 85.75 433 ASP A N 1
ATOM 3419 C CA . ASP A 1 433 ? 50.047 -3.555 -2.753 1.00 85.75 433 ASP A CA 1
ATOM 3420 C C . ASP A 1 433 ? 51.369 -4.269 -2.394 1.00 85.75 433 ASP A C 1
ATOM 3422 O O . ASP A 1 433 ? 52.442 -3.723 -2.670 1.00 85.75 433 ASP A O 1
ATOM 3426 N N . PRO A 1 434 ? 51.328 -5.481 -1.807 1.00 84.31 434 PRO A N 1
ATOM 3427 C CA . PRO A 1 434 ? 52.518 -6.152 -1.280 1.00 84.31 434 PRO A CA 1
ATOM 3428 C C . PRO A 1 434 ? 53.469 -6.701 -2.357 1.00 84.31 434 PRO A C 1
ATOM 3430 O O . PRO A 1 434 ? 54.574 -7.118 -2.022 1.00 84.31 434 PRO A O 1
ATOM 3433 N N . VAL A 1 435 ? 53.063 -6.718 -3.632 1.00 83.06 435 VAL A N 1
ATOM 3434 C CA . VAL A 1 435 ? 53.867 -7.212 -4.763 1.00 83.06 435 VAL A CA 1
ATOM 3435 C C . VAL A 1 435 ? 54.419 -6.044 -5.584 1.00 83.06 435 VAL A C 1
ATOM 3437 O O . VAL A 1 435 ? 55.575 -6.064 -6.000 1.00 83.06 435 VAL A O 1
ATOM 3440 N N . SER A 1 436 ? 53.605 -5.013 -5.823 1.00 86.00 436 SER A N 1
ATOM 3441 C CA . SER A 1 436 ? 53.948 -3.872 -6.677 1.00 86.00 436 SER A CA 1
ATOM 3442 C C . SER A 1 436 ? 54.383 -2.619 -5.906 1.00 86.00 436 SER A C 1
ATOM 3444 O O . SER A 1 436 ? 54.766 -1.641 -6.548 1.00 86.00 436 SER A O 1
ATOM 3446 N N . GLY A 1 437 ? 54.235 -2.583 -4.577 1.00 86.44 437 GLY A N 1
ATOM 3447 C CA . GLY A 1 437 ? 54.568 -1.438 -3.718 1.00 86.44 437 GLY A CA 1
ATOM 3448 C C . GLY A 1 437 ? 53.758 -0.158 -3.972 1.00 86.44 437 GLY A C 1
ATOM 3449 O O . GLY A 1 437 ? 54.087 0.891 -3.422 1.00 86.44 437 GLY A O 1
ATOM 3450 N N . LYS A 1 438 ? 52.723 -0.202 -4.823 1.00 89.56 438 LYS A N 1
ATOM 3451 C CA . LYS A 1 438 ? 51.931 0.980 -5.201 1.00 89.56 438 LYS A CA 1
ATOM 3452 C C . LYS A 1 438 ? 50.743 1.159 -4.251 1.00 89.56 438 LYS A C 1
ATOM 3454 O O . LYS A 1 438 ? 50.138 0.155 -3.883 1.00 89.56 438 LYS A O 1
ATOM 3459 N N . PRO A 1 439 ? 50.366 2.397 -3.888 1.00 89.06 439 PRO A N 1
ATOM 3460 C CA . PRO A 1 439 ? 49.147 2.652 -3.128 1.00 89.06 439 PRO A CA 1
ATOM 3461 C C . PRO A 1 439 ? 47.897 2.388 -3.979 1.00 89.06 439 PRO A C 1
ATOM 3463 O O . PRO A 1 439 ? 47.771 2.913 -5.087 1.00 89.06 439 PRO A O 1
ATOM 3466 N N . TYR A 1 440 ? 46.960 1.615 -3.434 1.00 90.88 440 TYR A N 1
ATOM 3467 C CA . TYR A 1 440 ? 45.607 1.425 -3.958 1.00 90.88 440 TYR A CA 1
ATOM 3468 C C . TYR A 1 440 ? 44.581 1.919 -2.936 1.00 90.88 440 TYR A C 1
ATOM 3470 O O . TYR A 1 440 ? 44.760 1.720 -1.734 1.00 90.88 440 TYR A O 1
ATOM 3478 N N . VAL A 1 441 ? 43.489 2.525 -3.396 1.00 89.88 441 VAL A N 1
ATOM 3479 C CA . VAL A 1 441 ? 42.278 2.680 -2.578 1.00 89.88 441 VAL A CA 1
ATOM 3480 C C . VAL A 1 441 ? 41.548 1.341 -2.571 1.00 89.88 441 VAL A C 1
ATOM 3482 O O . VAL A 1 441 ? 41.481 0.664 -3.596 1.00 89.88 441 VAL A O 1
ATOM 3485 N N . VAL A 1 442 ? 41.030 0.947 -1.413 1.00 85.88 442 VAL A N 1
ATOM 3486 C CA . VAL A 1 442 ? 40.270 -0.295 -1.217 1.00 85.88 442 VAL A CA 1
ATOM 3487 C C . VAL A 1 442 ? 38.815 0.030 -0.896 1.00 85.88 442 VAL A C 1
ATOM 3489 O O . VAL A 1 442 ? 38.531 1.108 -0.377 1.00 85.88 442 VAL A O 1
ATOM 3492 N N . ASN A 1 443 ? 37.911 -0.913 -1.169 1.00 82.81 443 ASN A N 1
ATOM 3493 C CA . ASN A 1 443 ? 36.459 -0.739 -1.036 1.00 82.81 443 ASN A CA 1
ATOM 3494 C C . ASN A 1 443 ? 35.879 0.330 -1.983 1.00 82.81 443 ASN A C 1
ATOM 3496 O O . ASN A 1 443 ? 34.882 0.973 -1.658 1.00 82.81 443 ASN A O 1
ATOM 3500 N N . MET A 1 444 ? 36.494 0.496 -3.159 1.00 79.44 444 MET A N 1
ATOM 3501 C CA . MET A 1 444 ? 35.857 1.182 -4.286 1.00 79.44 444 MET A CA 1
ATOM 3502 C C . MET A 1 444 ? 34.752 0.285 -4.860 1.00 79.44 444 MET A C 1
ATOM 3504 O O . MET A 1 444 ? 34.808 -0.938 -4.707 1.00 79.44 444 MET A O 1
ATOM 3508 N N . ILE A 1 445 ? 33.742 0.887 -5.487 1.00 78.25 445 ILE A N 1
ATOM 3509 C CA . ILE A 1 445 ? 32.612 0.183 -6.106 1.00 78.25 445 ILE A CA 1
ATOM 3510 C C . ILE A 1 445 ? 32.584 0.570 -7.586 1.00 78.25 445 ILE A C 1
ATOM 3512 O O . ILE A 1 445 ? 32.426 1.752 -7.893 1.00 78.25 445 ILE A O 1
ATOM 3516 N N . GLU A 1 446 ? 32.746 -0.426 -8.460 1.00 67.69 446 GLU A N 1
ATOM 3517 C CA . GLU A 1 446 ? 32.681 -0.317 -9.932 1.00 67.69 446 GLU A CA 1
ATOM 3518 C C . GLU A 1 446 ? 31.422 -1.008 -10.473 1.00 67.69 446 GLU A C 1
ATOM 3520 O O . GLU A 1 446 ? 31.242 -2.207 -10.153 1.00 67.69 446 GLU A O 1
#

Radius of gyration: 26.5 Å; chains: 1; bounding box: 78×60×83 Å

Secondary structure (DSSP, 8-state):
------PPP-HHHHHHHHHHHHTT--------------------------EEEB-B----PPPPP-------TT------TTSTTSTT---TT---HHHHHHHHHHHHHHHHHHHHHHHHHHSTTGGGS-EEEEEEEPTT---HHHHHHHHHHHIIIIITSSTTEEEEEEEEHHHHTHHHHTTS-PPTT-EEEEES----SS-EEESS--B--S-SHHHHHHHHHHHHHHHHGGGGGG--S-HHHHHHHTIIIIIHHHHHHTT-S--SEEEEEPTT--SS--BTTTTEETTEEEEEHHHHHHHHHHHHHHHHHHHHHHHHHHHHH-TT--EEEEEE-HHHHT-HHHHHHHIIIIIS-SS---GGGTT-EEEE-SSGGGHHHHHHHHHHHHHT-STTSPP--SBS----SS----EEEEE--TTT-TT--EEE-TTT--EEEEEEE-

pLDDT: mean 72.24, std 23.18, range [18.92, 96.94]

InterPro domains:
  IPR043129 ATPase, nucleotide binding domain [SSF53067] (212-385)

Foldseek 3Di:
DDDDDDDDDPCVVVCVLVVVVCVVDDPDDDDDDDDDDDDDDDDDDDPLFAAEEEQLEAFADFDDAQDDDDPDPVDDDDPPLLQQLAVVRDDPVPDHNVRSLVVVLVVLLVVVVVVVVCCVVPPPPCVVAQEEAEDAATQADQDVVSVVVVQVSNCVSCQPVDPSGYYDHFYHLLLQLAQQQAVPDDDGQAYEYEHRYHYFDHAYDYPDAHHYDHFYDVQLLVLQLVVLLVLCVLVVVQFDDDSSVQSNVLCSPPVVVCQQAPVPDPDQWDKTAGPRHDFQDDDVSSCAGGRIHIDGSVSSVVSVVVRLVVVCVSSQVSLVVCCVVPVPAAHQEYEFAHPGSSHPVSQVSVCCVQVVVNPDDHSRRPRYDYYYRPHRNCSNVVRSVSQVCQQPDDDPDHHDGNHPDHDRPDDDWDWDKAFDDCVPQPPADWDQDPPPRGTTHGRDTD

Sequence (446 aa):
MSAPFRTRSSTNFVDMCVAALMRGVDLSSPPITLTLISGALSSSRRISGWARCVAAVIGFVSTPPPESVFGDDQTTVREQFKLTLDPEYQDDRGSTWEEARQWYFDYLTCLHREIEKFFDTSIPRWRSMRVEYSFSTPTTWKNPAMIAGIEKLIKSAGFTDTAQQTVRMALTEAEAAAIDASTTKYRGGVIFLICDSMGRKTELEPLDHVEGVPIGSCLIDYQMAQHIVKRLELIQEHLEGDLYYLAEDMLVNKFQTIKHSFPNPVVDQVHLEVKGLAGSQTYPEAGIKNSRMAIDRSTITKIFDAQVSQIFELIDERFLALEAEFPKEQISYIILSGGLGSSPYLYEKIKKRYEMNFGFRSRNSASVRIMKVLEPQLAVVRGLVRERTQQLGIKGGAGQEVFGTRRCRNSYGVITRELYNPAVHRGLPSVADPVSGKPYVVNMIE